Protein AF-0000000085993615 (afdb_homodimer)

Foldseek 3Di:
DPCPCPPPPPPCPPDPDVQPWDFQAKEKEWEQFDFAAQDAFPLDPDDQVVQVVGHRAQGPLSLLLLLLLLQLLCVVCVVPDALPLVQEAAEEEPDPRLVSSSQSNVLNNNQHDPVQDPDPPDRGDDHDYDYDDVRCQQFVQDDQQVLVVQLVVVQVVVVVVCPVCVVLVVVCCVNRVDDDPGLVSLLSNLVNQVSCVVVVHDDDPSCVVCVVVSVVSNLVSLLSSQD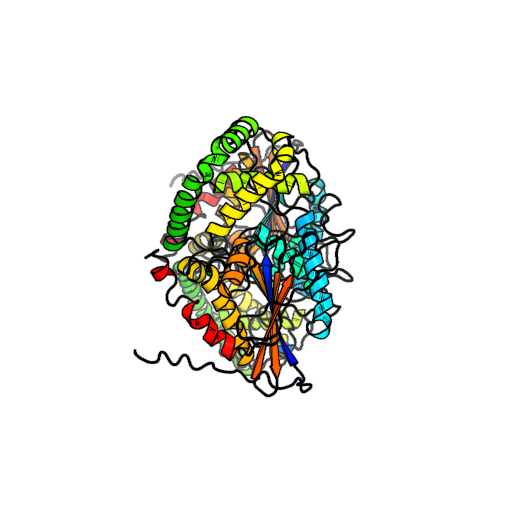DLLSLQLLQQRNLVVVLVVLVCSLVCNSPSHHYYYYYHHQSNVQSNCSLQVQHPSGGAEGGKMWMWIWTDGPSWIWIAIWIFRDNNSNPDPTDIDTTARPPADRTGTSVVSCVVNVVSHDPDSCVSSVVD/DDDPCPPPPPPPPPDPPVQPWDFQAKEKEWEQFDFAAQDAFPLDPDDQVVQVVGHRAQGPLSLLLLLLLLQLLCVVCVVPDALPLVQEAAEEEPDPSLVSSSQSNVLNNNQHDPVQDPDPPDRGDDHDYDYDDVRCQQFEQDDQQVLVVQLVVVQVVVVVVCPVCVVLVVVCCVNRVDDDPGLVSLLSNLVNQVSCVVVPHDHDPSCVVCVVVSVVSNLVSLLSSQDDLLSLQLLQQRNLVVVLVVLVCSLVCNSPSHHYYYYYHHQSNVQSNCSLLPQHPSGGAEGGKMWMWIWTDGPSFIWIAIWIFRDNNSNPDPTDIDTTARPPGDRTRTSVVSCVVNVVSHDPDSCVSSVVD

Nearest PDB structures (foldseek):
  3it1-assembly1_A  TM=8.662E-01  e=1.472E-18  Francisella tularensis subsp. holarctica LVS
  4e3w-assembly1_B  TM=8.493E-01  e=7.284E-19  Francisella tularensis subsp. holarctica LVS
  3it0-assembly1_A  TM=8.484E-01  e=8.568E-19  Francisella tularensis subsp. holarctica LVS
  3it3-assembly1_B  TM=8.624E-01  e=3.316E-18  Francisella tularensis subsp. holarctica LVS
  3it3-assembly1_A  TM=8.388E-01  e=1.321E-18  Francisella tularensis subsp. holarctica LVS

Structure (mmCIF, N/CA/C/O backbone):
data_AF-0000000085993615-model_v1
#
loop_
_entity.id
_entity.type
_entity.pdbx_description
1 polymer 'acid phosphatase'
#
loop_
_atom_site.group_PDB
_atom_site.id
_atom_site.type_symbol
_atom_site.label_atom_id
_atom_site.label_alt_id
_atom_site.label_comp_id
_atom_site.label_asym_id
_atom_site.label_entity_id
_atom_site.label_seq_id
_atom_site.pdbx_PDB_ins_code
_atom_site.Cartn_x
_atom_site.Cartn_y
_atom_site.Cartn_z
_atom_site.occupancy
_atom_site.B_iso_or_equiv
_atom_site.auth_seq_id
_atom_site.auth_comp_id
_atom_site.auth_asym_id
_atom_site.auth_atom_id
_atom_site.pdbx_PDB_model_num
ATOM 1 N N . MET A 1 1 ? 29.453 30.547 43.281 1 19.34 1 MET A N 1
ATOM 2 C CA . MET A 1 1 ? 29.641 31.328 42.062 1 19.34 1 MET A CA 1
ATOM 3 C C . MET A 1 1 ? 30.312 30.484 40.969 1 19.34 1 MET A C 1
ATOM 5 O O . MET A 1 1 ? 31.5 30.656 40.688 1 19.34 1 MET A O 1
ATOM 9 N N . LYS A 1 2 ? 30.016 29.109 41.031 1 28.08 2 LYS A N 1
ATOM 10 C CA . LYS A 1 2 ? 30.578 28.141 40.094 1 28.08 2 LYS A CA 1
ATOM 11 C C . LYS A 1 2 ? 30.328 28.594 38.656 1 28.08 2 LYS A C 1
ATOM 13 O O . LYS A 1 2 ? 29.188 28.922 38.281 1 28.08 2 LYS A O 1
ATOM 18 N N . LYS A 1 3 ? 31.422 29.188 37.938 1 26.69 3 LYS A N 1
ATOM 19 C CA . LYS A 1 3 ? 31.609 29.719 36.594 1 26.69 3 LYS A CA 1
ATOM 20 C C . LYS A 1 3 ? 31.078 28.75 35.531 1 26.69 3 LYS A C 1
ATOM 22 O O . LYS A 1 3 ? 31.547 27.609 35.438 1 26.69 3 LYS A O 1
ATOM 27 N N . ASN A 1 4 ? 29.797 28.672 35.281 1 26.53 4 ASN A N 1
ATOM 28 C CA . ASN A 1 4 ? 29.047 27.906 34.281 1 26.53 4 ASN A CA 1
ATOM 29 C C . ASN A 1 4 ? 29.578 28.156 32.875 1 26.53 4 ASN A C 1
ATOM 31 O O . ASN A 1 4 ? 29.297 29.188 32.281 1 26.53 4 ASN A O 1
ATOM 35 N N . SER A 1 5 ? 30.859 27.844 32.562 1 27.16 5 SER A N 1
ATOM 36 C CA . SER A 1 5 ? 31.578 28.109 31.344 1 27.16 5 SER A CA 1
ATOM 37 C C . SER A 1 5 ? 30.922 27.406 30.156 1 27.16 5 SER A C 1
ATOM 39 O O . SER A 1 5 ? 31.078 26.188 29.984 1 27.16 5 SER A O 1
ATOM 41 N N . ARG A 1 6 ? 29.672 27.656 29.781 1 28.28 6 ARG A N 1
ATOM 42 C CA . ARG A 1 6 ? 29.094 27.219 28.516 1 28.28 6 ARG A CA 1
ATOM 43 C C . ARG A 1 6 ? 29.984 27.594 27.344 1 28.28 6 ARG A C 1
ATOM 45 O O . ARG A 1 6 ? 30.188 28.781 27.062 1 28.28 6 ARG A O 1
ATOM 52 N N . ALA A 1 7 ? 31.062 26.859 27.188 1 30.92 7 ALA A N 1
ATOM 53 C CA . ALA A 1 7 ? 31.969 27.094 26.062 1 30.92 7 ALA A CA 1
ATOM 54 C C . ALA A 1 7 ? 31.203 27.266 24.75 1 30.92 7 ALA A C 1
ATOM 56 O O . ALA A 1 7 ? 30.422 26.391 24.375 1 30.92 7 ALA A O 1
ATOM 57 N N . ALA A 1 8 ? 30.938 28.453 24.281 1 32.06 8 ALA A N 1
ATOM 58 C CA . ALA A 1 8 ? 30.438 28.891 22.984 1 32.06 8 ALA A CA 1
ATOM 59 C C . ALA A 1 8 ? 31.172 28.219 21.844 1 32.06 8 ALA A C 1
ATOM 61 O O . ALA A 1 8 ? 32.344 28.453 21.625 1 32.06 8 ALA A O 1
ATOM 62 N N . LEU A 1 9 ? 30.922 26.953 21.562 1 30.16 9 LEU A N 1
ATOM 63 C CA . LEU A 1 9 ? 31.453 26.359 20.344 1 30.16 9 LEU A CA 1
ATOM 64 C C . LEU A 1 9 ? 31.219 27.266 19.141 1 30.16 9 LEU A C 1
ATOM 66 O O . LEU A 1 9 ? 30.078 27.469 18.75 1 30.16 9 LEU A O 1
ATOM 70 N N . ARG A 1 10 ? 31.969 28.359 19.094 1 28.52 10 ARG A N 1
ATOM 71 C CA . ARG A 1 10 ? 32 29.219 17.906 1 28.52 10 ARG A CA 1
ATOM 72 C C . ARG A 1 10 ? 32.219 28.391 16.641 1 28.52 10 ARG A C 1
ATOM 74 O O . ARG A 1 10 ? 33.281 27.781 16.469 1 28.52 10 ARG A O 1
ATOM 81 N N . VAL A 1 11 ? 31.281 27.75 16.219 1 31.67 11 VAL A N 1
ATOM 82 C CA . VAL A 1 11 ? 31.391 27.141 14.883 1 31.67 11 VAL A CA 1
ATOM 83 C C . VAL A 1 11 ? 31.812 28.203 13.875 1 31.67 11 VAL A C 1
ATOM 85 O O . VAL A 1 11 ? 31.172 29.266 13.773 1 31.67 11 VAL A O 1
ATOM 88 N N . ALA A 1 12 ? 33.062 28.328 13.641 1 31.56 12 ALA A N 1
ATOM 89 C CA . ALA A 1 12 ? 33.656 29.125 12.57 1 31.56 12 ALA A CA 1
ATOM 90 C C . ALA A 1 12 ? 32.844 29.016 11.289 1 31.56 12 ALA A C 1
ATOM 92 O O . ALA A 1 12 ? 32.688 27.938 10.727 1 31.56 12 ALA A O 1
ATOM 93 N N . CYS A 1 13 ? 31.781 29.797 11.18 1 31.84 13 CYS A N 1
ATOM 94 C CA . CYS A 1 13 ? 31.156 29.953 9.867 1 31.84 13 CYS A CA 1
ATOM 95 C C . CYS A 1 13 ? 32.188 30.312 8.82 1 31.84 13 CYS A C 1
ATOM 97 O O . CYS A 1 13 ? 32.75 31.422 8.836 1 31.84 13 CYS A O 1
ATOM 99 N N . SER A 1 14 ? 33.25 29.516 8.586 1 33.75 14 SER A N 1
ATOM 100 C CA . SER A 1 14 ? 34.219 29.812 7.551 1 33.75 14 SER A CA 1
ATOM 101 C C . SER A 1 14 ? 33.562 30.469 6.344 1 33.75 14 SER A C 1
ATOM 103 O O . SER A 1 14 ? 32.375 30.312 6.105 1 33.75 14 SER A O 1
ATOM 105 N N . SER A 1 15 ? 34.188 31.531 5.816 1 34.53 15 SER A N 1
ATOM 106 C CA . SER A 1 15 ? 34 32.25 4.562 1 34.53 15 SER A CA 1
ATOM 107 C C . SER A 1 15 ? 33.625 31.312 3.422 1 34.53 15 SER A C 1
ATOM 109 O O . SER A 1 15 ? 33.969 30.125 3.461 1 34.53 15 SER A O 1
ATOM 111 N N . SER A 1 16 ? 32.625 31.672 2.602 1 38.47 16 SER A N 1
ATOM 112 C CA . SER A 1 16 ? 31.906 31.078 1.473 1 38.47 16 SER A CA 1
ATOM 113 C C . SER A 1 16 ? 32.875 30.516 0.437 1 38.47 16 SER A C 1
ATOM 115 O O . SER A 1 16 ? 33.281 31.234 -0.484 1 38.47 16 SER A O 1
ATOM 117 N N . ARG A 1 17 ? 34.031 30.109 0.693 1 38.34 17 ARG A N 1
ATOM 118 C CA . ARG A 1 17 ? 34.719 29.406 -0.385 1 38.34 17 ARG A CA 1
ATOM 119 C C . ARG A 1 17 ? 33.781 28.406 -1.065 1 38.34 17 ARG A C 1
ATOM 121 O O . ARG A 1 17 ? 32.844 27.875 -0.433 1 38.34 17 ARG A O 1
ATOM 128 N N . ASP A 1 18 ? 33.656 28.484 -2.457 1 47.75 18 ASP A N 1
ATOM 129 C CA . ASP A 1 18 ? 32.844 27.703 -3.395 1 47.75 18 ASP A CA 1
ATOM 130 C C . ASP A 1 18 ? 32.906 26.219 -3.066 1 47.75 18 ASP A C 1
ATOM 132 O O . ASP A 1 18 ? 33.781 25.5 -3.561 1 47.75 18 ASP A O 1
ATOM 136 N N . ILE A 1 19 ? 32.938 25.781 -1.911 1 56.41 19 ILE A N 1
ATOM 137 C CA . ILE A 1 19 ? 32.938 24.359 -1.604 1 56.41 19 ILE A CA 1
ATOM 138 C C . ILE A 1 19 ? 31.781 23.672 -2.346 1 56.41 19 ILE A C 1
ATOM 140 O O . ILE A 1 19 ? 30.609 24.078 -2.211 1 56.41 19 ILE A O 1
ATOM 144 N N . LYS A 1 20 ? 32.25 22.953 -3.365 1 75.06 20 LYS A N 1
ATOM 145 C CA . LYS A 1 20 ? 31.297 22.219 -4.207 1 75.06 20 LYS A CA 1
ATOM 146 C C . LYS A 1 20 ? 30.469 21.25 -3.381 1 75.06 20 LYS A C 1
ATOM 148 O O . LYS A 1 20 ? 31.016 20.328 -2.77 1 75.06 20 LYS A O 1
ATOM 153 N N . MET A 1 21 ? 29.281 21.594 -2.949 1 81.31 21 MET A N 1
ATOM 154 C CA . MET A 1 21 ? 28.328 20.703 -2.295 1 81.31 21 MET A CA 1
ATOM 155 C C . MET A 1 21 ? 27.781 19.672 -3.271 1 81.31 21 MET A C 1
ATOM 157 O O . MET A 1 21 ? 27.203 20.016 -4.297 1 81.31 21 MET A O 1
ATOM 161 N N . VAL A 1 22 ? 28.172 18.438 -3.016 1 83 22 VAL A N 1
ATOM 162 C CA . VAL A 1 22 ? 27.656 17.359 -3.848 1 83 22 VAL A CA 1
ATOM 163 C C . VAL A 1 22 ? 26.391 16.766 -3.217 1 83 22 VAL A C 1
ATOM 165 O O . VAL A 1 22 ? 26.422 16.328 -2.068 1 83 22 VAL A O 1
ATOM 168 N N . PRO A 1 23 ? 25.281 16.812 -3.934 1 87.56 23 PRO A N 1
ATOM 169 C CA . PRO A 1 23 ? 24.062 16.203 -3.373 1 87.56 23 PRO A CA 1
ATOM 170 C C . PRO A 1 23 ? 24.219 14.711 -3.121 1 87.56 23 PRO A C 1
ATOM 172 O O . PRO A 1 23 ? 24.828 14 -3.932 1 87.56 23 PRO A O 1
ATOM 175 N N . ASN A 1 24 ? 23.719 14.289 -2 1 88.75 24 ASN A N 1
ATOM 176 C CA . ASN A 1 24 ? 23.844 12.891 -1.609 1 88.75 24 ASN A CA 1
ATOM 177 C C . ASN A 1 24 ? 22.469 12.234 -1.442 1 88.75 24 ASN A C 1
ATOM 179 O O . ASN A 1 24 ? 22.234 11.141 -1.959 1 88.75 24 ASN A O 1
ATOM 183 N N . ASN A 1 25 ? 21.594 12.898 -0.781 1 91.56 25 ASN A N 1
ATOM 184 C CA . ASN A 1 25 ? 20.281 12.344 -0.504 1 91.56 25 ASN A CA 1
ATOM 185 C C . ASN A 1 25 ? 19.25 13.438 -0.284 1 91.56 25 ASN A C 1
ATOM 187 O O . ASN A 1 25 ? 19.578 14.523 0.203 1 91.56 25 ASN A O 1
ATOM 191 N N . LYS A 1 26 ? 18.094 13.117 -0.641 1 95.44 26 LYS A N 1
ATOM 192 C CA . LYS A 1 26 ? 16.969 14.016 -0.406 1 95.44 26 LYS A CA 1
ATOM 193 C C . LYS A 1 26 ? 15.844 13.305 0.354 1 95.44 26 LYS A C 1
ATOM 195 O O . LYS A 1 26 ? 15.336 12.273 -0.097 1 95.44 26 LYS A O 1
ATOM 200 N N . GLU A 1 27 ? 15.539 13.844 1.494 1 96.62 27 GLU A N 1
ATOM 201 C CA . GLU A 1 27 ? 14.352 13.375 2.203 1 96.62 27 GLU A CA 1
ATOM 202 C C . GLU A 1 27 ? 13.234 14.414 2.146 1 96.62 27 GLU A C 1
ATOM 204 O O . GLU A 1 27 ? 13.492 15.617 2.139 1 96.62 27 GLU A O 1
ATOM 209 N N . GLN A 1 28 ? 12.07 13.945 2.1 1 97.38 28 GLN A N 1
ATOM 210 C CA . GLN A 1 28 ? 10.883 14.789 2.092 1 97.38 28 GLN A CA 1
ATOM 211 C C . GLN A 1 28 ? 9.844 14.281 3.088 1 97.38 28 GLN A C 1
ATOM 213 O O . GLN A 1 28 ? 9.422 13.133 3.018 1 97.38 28 GLN A O 1
ATOM 218 N N . VAL A 1 29 ? 9.469 15.102 3.984 1 97.69 29 VAL A N 1
ATOM 219 C CA . VAL A 1 29 ? 8.398 14.789 4.934 1 97.69 29 VAL A CA 1
ATOM 220 C C . VAL A 1 29 ? 7.176 15.648 4.641 1 97.69 29 VAL A C 1
ATOM 222 O O . VAL A 1 29 ? 7.199 16.859 4.855 1 97.69 29 VAL A O 1
ATOM 225 N N . SER A 1 30 ? 6.16 15 4.18 1 97.06 30 SER A N 1
ATOM 226 C CA . SER A 1 30 ? 5 15.758 3.719 1 97.06 30 SER A CA 1
ATOM 227 C C . SER A 1 30 ? 3.762 15.43 4.543 1 97.06 30 SER A C 1
ATOM 229 O O . SER A 1 30 ? 3.52 14.266 4.871 1 97.06 30 SER A O 1
ATOM 231 N N . ARG A 1 31 ? 3.027 16.453 4.863 1 97.06 31 ARG A N 1
ATOM 232 C CA . ARG A 1 31 ? 1.659 16.266 5.336 1 97.06 31 ARG A CA 1
ATOM 233 C C . ARG A 1 31 ? 0.75 15.797 4.207 1 97.06 31 ARG A C 1
ATOM 235 O O . ARG A 1 31 ? 0.923 16.203 3.053 1 97.06 31 ARG A O 1
ATOM 242 N N . HIS A 1 32 ? -0.164 14.984 4.52 1 97 32 HIS A N 1
ATOM 243 C CA . HIS A 1 32 ? -1.197 14.695 3.531 1 97 32 HIS A CA 1
ATOM 244 C C . HIS A 1 32 ? -1.82 15.977 2.988 1 97 32 HIS A C 1
ATOM 246 O O . HIS A 1 32 ? -1.709 17.031 3.605 1 97 32 HIS A O 1
ATOM 252 N N . CYS A 1 33 ? -2.498 15.875 1.859 1 96.69 33 CYS A N 1
ATOM 253 C CA . CYS A 1 33 ? -3.107 17.047 1.24 1 96.69 33 CYS A CA 1
ATOM 254 C C . CYS A 1 33 ? -4.586 17.141 1.597 1 96.69 33 CYS A C 1
ATOM 256 O O . CYS A 1 33 ? -5.039 16.531 2.564 1 96.69 33 CYS A O 1
ATOM 258 N N . ASP A 1 34 ? -5.316 17.938 0.932 1 96.06 34 ASP A N 1
ATOM 259 C CA . ASP A 1 34 ? -6.617 18.422 1.382 1 96.06 34 ASP A CA 1
ATOM 260 C C . ASP A 1 34 ? -7.57 17.266 1.65 1 96.06 34 ASP A C 1
ATOM 262 O O . ASP A 1 34 ? -7.688 16.344 0.834 1 96.06 34 ASP A O 1
ATOM 266 N N . LEU A 1 35 ? -8.242 17.406 2.707 1 96.81 35 LEU A N 1
ATOM 267 C CA . LEU A 1 35 ? -9.266 16.453 3.123 1 96.81 35 LEU A CA 1
ATOM 268 C C . LEU A 1 35 ? -10.633 17.109 3.217 1 96.81 35 LEU A C 1
ATOM 270 O O . LEU A 1 35 ? -10.719 18.328 3.396 1 96.81 35 LEU A O 1
ATOM 274 N N . SER A 1 36 ? -11.641 16.297 3.088 1 97.56 36 SER A N 1
ATOM 275 C CA . SER A 1 36 ? -12.961 16.703 3.557 1 97.56 36 SER A CA 1
ATOM 276 C C . SER A 1 36 ? -13.016 16.75 5.078 1 97.56 36 SER A C 1
ATOM 278 O O . SER A 1 36 ? -12.164 16.172 5.754 1 97.56 36 SER A O 1
ATOM 280 N N . PRO A 1 37 ? -13.992 17.531 5.641 1 97.12 37 PRO A N 1
ATOM 281 C CA . PRO A 1 37 ? -14.117 17.531 7.098 1 97.12 37 PRO A CA 1
ATOM 282 C C . PRO A 1 37 ? -14.281 16.109 7.668 1 97.12 37 PRO A C 1
ATOM 284 O O . PRO A 1 37 ? -14.945 15.273 7.062 1 97.12 37 PRO A O 1
ATOM 287 N N . SER A 1 38 ? -13.609 15.906 8.781 1 95.06 38 SER A N 1
ATOM 288 C CA . SER A 1 38 ? -13.75 14.609 9.422 1 95.06 38 SER A CA 1
ATOM 289 C C . SER A 1 38 ? -15.164 14.406 9.961 1 95.06 38 SER A C 1
ATOM 291 O O . SER A 1 38 ? -15.648 13.273 10.031 1 95.06 38 SER A O 1
ATOM 293 N N . LYS A 1 39 ? -15.734 15.531 10.43 1 94.69 39 LYS A N 1
ATOM 294 C CA . LYS A 1 39 ? -17.094 15.555 10.953 1 94.69 39 LYS A CA 1
ATOM 295 C C . LYS A 1 39 ? -17.797 16.859 10.594 1 94.69 39 LYS A C 1
ATOM 297 O O . LYS A 1 39 ? -17.156 17.891 10.414 1 94.69 39 LYS A O 1
ATOM 302 N N . LEU A 1 40 ? -19.078 16.688 10.477 1 97.31 40 LEU A N 1
ATOM 303 C CA . LEU A 1 40 ? -19.922 17.875 10.344 1 97.31 40 LEU A CA 1
ATOM 304 C C . LEU A 1 40 ? -20.578 18.234 11.672 1 97.31 40 LEU A C 1
ATOM 306 O O . LEU A 1 40 ? -20.625 17.406 12.586 1 97.31 40 LEU A O 1
ATOM 310 N N . TYR A 1 41 ? -20.891 19.484 11.828 1 97.5 41 TYR A N 1
ATOM 311 C CA . TYR A 1 41 ? -21.641 19.859 13.016 1 97.5 41 TYR A CA 1
ATOM 312 C C . TYR A 1 41 ? -23.141 19.703 12.797 1 97.5 41 TYR A C 1
ATOM 314 O O . TYR A 1 41 ? -23.609 19.688 11.656 1 97.5 41 TYR A O 1
ATOM 322 N N . PRO A 1 42 ? -23.875 19.547 13.844 1 97.19 42 PRO A N 1
ATOM 323 C CA . PRO A 1 42 ? -25.281 19.125 13.734 1 97.19 42 PRO A CA 1
ATOM 324 C C . PRO A 1 42 ? -26.109 20.062 12.859 1 97.19 42 PRO A C 1
ATOM 326 O O . PRO A 1 42 ? -26.922 19.609 12.055 1 97.19 42 PRO A O 1
ATOM 329 N N . GLU A 1 43 ? -25.953 21.344 12.891 1 97.94 43 GLU A N 1
ATOM 330 C CA . GLU A 1 43 ? -26.766 22.297 12.148 1 97.94 43 GLU A CA 1
ATOM 331 C C . GLU A 1 43 ? -26.062 22.734 10.867 1 97.94 43 GLU A C 1
ATOM 333 O O . GLU A 1 43 ? -26.312 23.828 10.352 1 97.94 43 GLU A O 1
ATOM 338 N N . ASP A 1 44 ? -25.094 21.922 10.43 1 98.12 44 ASP A N 1
ATOM 339 C CA . ASP A 1 44 ? -24.344 22.25 9.219 1 98.12 44 ASP A CA 1
ATOM 340 C C . ASP A 1 44 ? -25.266 22.344 8.008 1 98.12 44 ASP A C 1
ATOM 342 O O . ASP A 1 44 ? -26.016 21.406 7.715 1 98.12 44 ASP A O 1
ATOM 346 N N . PRO A 1 45 ? -25.266 23.422 7.32 1 98.19 45 PRO A N 1
ATOM 347 C CA . PRO A 1 45 ? -26.156 23.562 6.156 1 98.19 45 PRO A CA 1
ATOM 348 C C . PRO A 1 45 ? -25.703 22.719 4.969 1 98.19 45 PRO A C 1
ATOM 350 O O . PRO A 1 45 ? -26.438 22.578 3.992 1 98.19 45 PRO A O 1
ATOM 353 N N . ASN A 1 46 ? -24.453 22.266 4.895 1 98.06 46 ASN A N 1
ATOM 354 C CA . ASN A 1 46 ? -23.891 21.438 3.826 1 98.06 46 ASN A CA 1
ATOM 355 C C . ASN A 1 46 ? -24.031 19.953 4.145 1 98.06 46 ASN A C 1
ATOM 357 O O . ASN A 1 46 ? -23.656 19.516 5.234 1 98.06 46 ASN A O 1
ATOM 361 N N . SER A 1 47 ? -24.516 19.25 3.221 1 96.5 47 SER A N 1
ATOM 362 C CA . SER A 1 47 ? -24.703 17.812 3.428 1 96.5 47 SER A CA 1
ATOM 363 C C . SER A 1 47 ? -23.406 17.047 3.223 1 96.5 47 SER A C 1
ATOM 365 O O . SER A 1 47 ? -22.516 17.5 2.486 1 96.5 47 SER A O 1
ATOM 367 N N . ALA A 1 48 ? -23.328 15.906 3.922 1 95.81 48 ALA A N 1
ATOM 368 C CA . ALA A 1 48 ? -22.156 15.039 3.791 1 95.81 48 ALA A CA 1
ATOM 369 C C . ALA A 1 48 ? -21.984 14.555 2.354 1 95.81 48 ALA A C 1
ATOM 371 O O . ALA A 1 48 ? -20.875 14.281 1.908 1 95.81 48 ALA A O 1
ATOM 372 N N . ASP A 1 49 ? -22.984 14.508 1.536 1 93.75 49 ASP A N 1
ATOM 373 C CA . ASP A 1 49 ? -23.016 13.945 0.188 1 93.75 49 ASP A CA 1
ATOM 374 C C . ASP A 1 49 ? -22.219 14.812 -0.782 1 93.75 49 ASP A C 1
ATOM 376 O O . ASP A 1 49 ? -21.891 14.375 -1.885 1 93.75 49 ASP A O 1
ATOM 380 N N . ILE A 1 50 ? -21.984 15.984 -0.315 1 95.06 50 ILE A N 1
ATOM 381 C CA . ILE A 1 50 ? -21.219 16.891 -1.169 1 95.06 50 ILE A CA 1
ATOM 382 C C . ILE A 1 50 ? -19.781 16.391 -1.306 1 95.06 50 ILE A C 1
ATOM 384 O O . ILE A 1 50 ? -19.125 16.641 -2.311 1 95.06 50 ILE A O 1
ATOM 388 N N . TRP A 1 51 ? -19.359 15.727 -0.316 1 95.25 51 TRP A N 1
ATOM 389 C CA . TRP A 1 51 ? -18.016 15.148 -0.312 1 95.25 51 TRP A CA 1
ATOM 390 C C . TRP A 1 51 ? -18.031 13.742 -0.895 1 95.25 51 TRP A C 1
ATOM 392 O O . TRP A 1 51 ? -18.219 12.766 -0.166 1 95.25 51 TRP A O 1
ATOM 402 N N . LYS A 1 52 ? -17.734 13.609 -2.143 1 89.25 52 LYS A N 1
ATOM 403 C CA . LYS A 1 52 ? -17.938 12.383 -2.908 1 89.25 52 LYS A CA 1
ATOM 404 C C . LYS A 1 52 ? -17.047 11.25 -2.387 1 89.25 52 LYS A C 1
ATOM 406 O O . LYS A 1 52 ? -17.422 10.078 -2.449 1 89.25 52 LYS A O 1
ATOM 411 N N . GLU A 1 53 ? -15.891 11.594 -1.852 1 91.62 53 GLU A N 1
ATOM 412 C CA . GLU A 1 53 ? -14.969 10.578 -1.352 1 91.62 53 GLU A CA 1
ATOM 413 C C . GLU A 1 53 ? -15.336 10.148 0.064 1 91.62 53 GLU A C 1
ATOM 415 O O . GLU A 1 53 ? -14.812 9.156 0.574 1 91.62 53 GLU A O 1
ATOM 420 N N . GLY A 1 54 ? -16.219 10.961 0.672 1 93.25 54 GLY A N 1
ATOM 421 C CA . GLY A 1 54 ? -16.562 10.711 2.059 1 93.25 54 GLY A CA 1
ATOM 422 C C . GLY A 1 54 ? -15.945 11.688 3.029 1 93.25 54 GLY A C 1
ATOM 423 O O . GLY A 1 54 ? -15.008 12.414 2.67 1 93.25 54 GLY A O 1
ATOM 424 N N . LEU A 1 55 ? -16.453 11.727 4.25 1 96.19 55 LEU A N 1
ATOM 425 C CA . LEU A 1 55 ? -15.922 12.594 5.293 1 96.19 55 LEU A CA 1
ATOM 426 C C . LEU A 1 55 ? -14.57 12.086 5.793 1 96.19 55 LEU A C 1
ATOM 428 O O . LEU A 1 55 ? -14.383 10.883 5.961 1 96.19 55 LEU A O 1
ATOM 432 N N . GLY A 1 56 ? -13.68 13 5.965 1 96.06 56 GLY A N 1
ATOM 433 C CA . GLY A 1 56 ? -12.359 12.656 6.473 1 96.06 56 GLY A CA 1
ATOM 434 C C . GLY A 1 56 ? -11.445 12.062 5.414 1 96.06 56 GLY A C 1
ATOM 435 O O . GLY A 1 56 ? -10.344 11.617 5.723 1 96.06 56 GLY A O 1
ATOM 436 N N . GLU A 1 57 ? -11.891 12.07 4.172 1 96.25 57 GLU A N 1
ATOM 437 C CA . GLU A 1 57 ? -11.117 11.477 3.084 1 96.25 57 GLU A CA 1
ATOM 438 C C . GLU A 1 57 ? -10.453 12.555 2.23 1 96.25 57 GLU A C 1
ATOM 440 O O . GLU A 1 57 ? -10.898 13.703 2.225 1 96.25 57 GLU A O 1
ATOM 445 N N . ILE A 1 58 ? -9.375 12.164 1.607 1 97.31 58 ILE A N 1
ATOM 446 C CA . ILE A 1 58 ? -8.711 13.094 0.697 1 97.31 58 ILE A CA 1
ATOM 447 C C . ILE A 1 58 ? -9.641 13.422 -0.47 1 97.31 58 ILE A C 1
ATOM 449 O O . ILE A 1 58 ? -10.305 12.539 -1.01 1 97.31 58 ILE A O 1
ATOM 453 N N . THR A 1 59 ? -9.766 14.648 -0.839 1 96.12 59 THR A N 1
ATOM 454 C CA . THR A 1 59 ? -10.633 15.109 -1.915 1 96.12 59 THR A CA 1
ATOM 455 C C . THR A 1 59 ? -9.93 15 -3.264 1 96.12 59 THR A C 1
ATOM 457 O O . THR A 1 59 ? -8.727 14.742 -3.324 1 96.12 59 THR A O 1
ATOM 460 N N . LEU A 1 60 ? -10.688 15.18 -4.34 1 95.25 60 LEU A N 1
ATOM 461 C CA . LEU A 1 60 ? -10.078 15.227 -5.664 1 95.25 60 LEU A CA 1
ATOM 462 C C . LEU A 1 60 ? -9.062 16.359 -5.758 1 95.25 60 LEU A C 1
ATOM 464 O O . LEU A 1 60 ? -7.98 16.188 -6.332 1 95.25 60 LEU A O 1
ATOM 468 N N . LYS A 1 61 ? -9.422 17.453 -5.16 1 94.06 61 LYS A N 1
ATOM 469 C CA . LYS A 1 61 ? -8.5 18.578 -5.117 1 94.06 61 LYS A CA 1
ATOM 470 C C . LYS A 1 61 ? -7.234 18.219 -4.34 1 94.06 61 LYS A C 1
ATOM 472 O O . LYS A 1 61 ? -6.129 18.594 -4.738 1 94.06 61 LYS A O 1
ATOM 477 N N . GLY A 1 62 ? -7.414 17.578 -3.195 1 96.06 62 GLY A N 1
ATOM 478 C CA . GLY A 1 62 ? -6.266 17.141 -2.414 1 96.06 62 GLY A CA 1
ATOM 479 C C . GLY A 1 62 ? -5.34 16.219 -3.178 1 96.06 62 GLY A C 1
ATOM 480 O O . GLY A 1 62 ? -4.117 16.344 -3.094 1 96.06 62 GLY A O 1
ATOM 481 N N . LYS A 1 63 ? -5.887 15.273 -3.914 1 97.06 63 LYS A N 1
ATOM 482 C CA . LYS A 1 63 ? -5.094 14.375 -4.754 1 97.06 63 LYS A CA 1
ATOM 483 C C . LYS A 1 63 ? -4.309 15.156 -5.801 1 97.06 63 LYS A C 1
ATOM 485 O O . LYS A 1 63 ? -3.129 14.891 -6.031 1 97.06 63 LYS A O 1
ATOM 490 N N . PHE A 1 64 ? -4.957 16.109 -6.379 1 96.12 64 PHE A N 1
ATOM 491 C CA . PHE A 1 64 ? -4.309 16.953 -7.379 1 96.12 64 PHE A CA 1
ATOM 492 C C . PHE A 1 64 ? -3.184 17.781 -6.746 1 96.12 64 PHE A C 1
ATOM 494 O O . PHE A 1 64 ? -2.117 17.938 -7.344 1 96.12 64 PHE A O 1
ATOM 501 N N . GLN A 1 65 ? -3.459 18.328 -5.582 1 95.31 65 GLN A N 1
ATOM 502 C CA . GLN A 1 65 ? -2.432 19.078 -4.859 1 95.31 65 GLN A CA 1
ATOM 503 C C . GLN A 1 65 ? -1.183 18.219 -4.645 1 95.31 65 GLN A C 1
ATOM 505 O O . GLN A 1 65 ? -0.062 18.703 -4.844 1 95.31 65 GLN A O 1
ATOM 510 N N . ALA A 1 66 ? -1.379 17 -4.227 1 96.38 66 ALA A N 1
ATOM 511 C CA . ALA A 1 66 ? -0.26 16.094 -3.998 1 96.38 66 ALA A CA 1
ATOM 512 C C . ALA A 1 66 ? 0.497 15.82 -5.293 1 96.38 66 ALA A C 1
ATOM 514 O O . ALA A 1 66 ? 1.73 15.82 -5.312 1 96.38 66 ALA A O 1
ATOM 515 N N . TYR A 1 67 ? -0.237 15.562 -6.363 1 96.56 67 TYR A N 1
ATOM 516 C CA . TYR A 1 67 ? 0.363 15.352 -7.676 1 96.56 67 TYR A CA 1
ATOM 517 C C . TYR A 1 67 ? 1.193 16.562 -8.094 1 96.56 67 TYR A C 1
ATOM 519 O O . TYR A 1 67 ? 2.326 16.406 -8.562 1 96.56 67 TYR A O 1
ATOM 527 N N . ALA A 1 68 ? 0.61 17.719 -7.902 1 95.12 68 ALA A N 1
ATOM 528 C CA . ALA A 1 68 ? 1.295 18.969 -8.258 1 95.12 68 ALA A CA 1
ATOM 529 C C . ALA A 1 68 ? 2.574 19.141 -7.441 1 95.12 68 ALA A C 1
ATOM 531 O O . ALA A 1 68 ? 3.592 19.594 -7.961 1 95.12 68 ALA A O 1
ATOM 532 N N . LEU A 1 69 ? 2.477 18.812 -6.195 1 95 69 LEU A N 1
ATOM 533 C CA . LEU A 1 69 ? 3.674 18.859 -5.363 1 95 69 LEU A CA 1
ATOM 534 C C . LEU A 1 69 ? 4.742 17.906 -5.906 1 95 69 LEU A C 1
ATOM 536 O O . LEU A 1 69 ? 5.922 18.25 -5.945 1 95 69 LEU A O 1
ATOM 540 N N . GLY A 1 70 ? 4.344 16.703 -6.332 1 95.56 70 GLY A N 1
ATOM 541 C CA . GLY A 1 70 ? 5.27 15.789 -6.973 1 95.56 70 GLY A CA 1
ATOM 542 C C . GLY A 1 70 ? 5.922 16.375 -8.211 1 95.56 70 GLY A C 1
ATOM 543 O O . GLY A 1 70 ? 7.121 16.188 -8.43 1 95.56 70 GLY A O 1
ATOM 544 N N . CYS A 1 71 ? 5.137 17.031 -9.039 1 94.81 71 CYS A N 1
ATOM 545 C CA . CYS A 1 71 ? 5.668 17.688 -10.227 1 94.81 71 CYS A CA 1
ATOM 546 C C . CYS A 1 71 ? 6.715 18.734 -9.844 1 94.81 71 CYS A C 1
ATOM 548 O O . CYS A 1 71 ? 7.773 18.812 -10.469 1 94.81 71 CYS A O 1
ATOM 550 N N . TYR A 1 72 ? 6.402 19.516 -8.875 1 94.19 72 TYR A N 1
ATOM 551 C CA . TYR A 1 72 ? 7.32 20.547 -8.414 1 94.19 72 TYR A CA 1
ATOM 552 C C . TYR A 1 72 ? 8.648 19.953 -7.969 1 94.19 72 TYR A C 1
ATOM 554 O O . TYR A 1 72 ? 9.719 20.438 -8.352 1 94.19 72 TYR A O 1
ATOM 562 N N . LEU A 1 73 ? 8.555 18.906 -7.152 1 94.56 73 LEU A N 1
ATOM 563 C CA . LEU A 1 73 ? 9.758 18.266 -6.625 1 94.56 73 LEU A CA 1
ATOM 564 C C . LEU A 1 73 ? 10.562 17.609 -7.742 1 94.56 73 LEU A C 1
ATOM 566 O O . LEU A 1 73 ? 11.797 17.625 -7.711 1 94.56 73 LEU A O 1
ATOM 570 N N . ARG A 1 74 ? 9.875 16.984 -8.711 1 95.12 74 ARG A N 1
ATOM 571 C CA . ARG A 1 74 ? 10.555 16.438 -9.875 1 95.12 74 ARG A CA 1
ATOM 572 C C . ARG A 1 74 ? 11.336 17.5 -10.617 1 95.12 74 ARG A C 1
ATOM 574 O O . ARG A 1 74 ? 12.477 17.281 -11.031 1 95.12 74 ARG A O 1
ATOM 581 N N . ALA A 1 75 ? 10.742 18.609 -10.828 1 93.19 75 ALA A N 1
ATOM 582 C CA . ALA A 1 75 ? 11.414 19.719 -11.5 1 93.19 75 ALA A CA 1
ATOM 583 C C . ALA A 1 75 ? 12.602 20.219 -10.688 1 93.19 75 ALA A C 1
ATOM 585 O O . ALA A 1 75 ? 13.664 20.5 -11.242 1 93.19 75 ALA A O 1
ATOM 586 N N . ARG A 1 76 ? 12.461 20.312 -9.453 1 92.56 76 ARG A N 1
ATOM 587 C CA . ARG A 1 76 ? 13.5 20.844 -8.57 1 92.56 76 ARG A CA 1
ATOM 588 C C . ARG A 1 76 ? 14.711 19.922 -8.531 1 92.56 76 ARG A C 1
ATOM 590 O O . ARG A 1 76 ? 15.852 20.375 -8.547 1 92.56 76 ARG A O 1
ATOM 597 N N . TYR A 1 77 ? 14.43 18.594 -8.508 1 94.94 77 TYR A N 1
ATOM 598 C CA . TYR A 1 77 ? 15.508 17.656 -8.266 1 94.94 77 TYR A CA 1
ATOM 599 C C . TYR A 1 77 ? 15.812 16.844 -9.523 1 94.94 77 TYR A C 1
ATO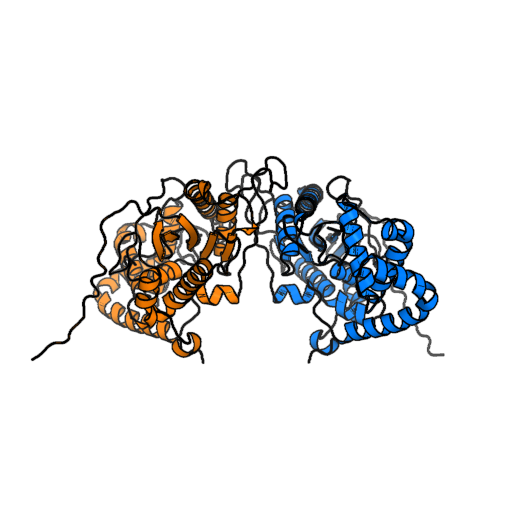M 601 O O . TYR A 1 77 ? 16.469 15.797 -9.453 1 94.94 77 TYR A O 1
ATOM 609 N N . GLY A 1 78 ? 15.273 17.188 -10.641 1 91.44 78 GLY A N 1
ATOM 610 C CA . GLY A 1 78 ? 15.391 16.453 -11.891 1 91.44 78 GLY A CA 1
ATOM 611 C C . GLY A 1 78 ? 16.828 16.156 -12.281 1 91.44 78 GLY A C 1
ATOM 612 O O . GLY A 1 78 ? 17.094 15.156 -12.961 1 91.44 78 GLY A O 1
ATOM 613 N N . GLY A 1 79 ? 17.781 16.984 -11.883 1 91.94 79 GLY A N 1
ATOM 614 C CA . GLY A 1 79 ? 19.188 16.719 -12.18 1 91.94 79 GLY A CA 1
ATOM 615 C C . GLY A 1 79 ? 19.812 15.688 -11.258 1 91.94 79 GLY A C 1
ATOM 616 O O . GLY A 1 79 ? 20.875 15.141 -11.555 1 91.94 79 GLY A O 1
ATOM 617 N N . PHE A 1 80 ? 19.141 15.359 -10.25 1 95 80 PHE A N 1
ATOM 618 C CA . PHE A 1 80 ? 19.656 14.461 -9.219 1 95 80 PHE A CA 1
ATOM 619 C C . PHE A 1 80 ? 18.938 13.117 -9.258 1 95 80 PHE A C 1
ATOM 621 O O . PHE A 1 80 ? 19.562 12.07 -9.086 1 95 80 PHE A O 1
ATOM 628 N N . ILE A 1 81 ? 17.656 13.141 -9.508 1 95.81 81 ILE A N 1
ATOM 629 C CA . ILE A 1 81 ? 16.891 11.898 -9.5 1 95.81 81 ILE A CA 1
ATOM 630 C C . ILE A 1 81 ? 16.625 11.438 -10.938 1 95.81 81 ILE A C 1
ATOM 632 O O . ILE A 1 81 ? 16.812 12.211 -11.883 1 95.81 81 ILE A O 1
ATOM 636 N N . THR A 1 82 ? 16.312 10.188 -11.125 1 95.75 82 THR A N 1
ATOM 637 C CA . THR A 1 82 ? 15.875 9.602 -12.383 1 95.75 82 THR A CA 1
ATOM 638 C C . THR A 1 82 ? 14.453 9.062 -12.266 1 95.75 82 THR A C 1
ATOM 640 O O . THR A 1 82 ? 13.68 9.523 -11.43 1 95.75 82 THR A O 1
ATOM 643 N N . SER A 1 83 ? 14.078 8.156 -13.141 1 95.94 83 SER A N 1
ATOM 644 C CA . SER A 1 83 ? 12.766 7.508 -13.078 1 95.94 83 SER A CA 1
ATOM 645 C C . SER A 1 83 ? 12.875 6.105 -12.492 1 95.94 83 SER A C 1
ATOM 647 O O . SER A 1 83 ? 11.875 5.379 -12.43 1 95.94 83 SER A O 1
ATOM 649 N N . ASP A 1 84 ? 14.086 5.711 -12.055 1 95.25 84 ASP A N 1
ATOM 650 C CA . ASP A 1 84 ? 14.336 4.383 -11.5 1 95.25 84 ASP A CA 1
ATOM 651 C C . ASP A 1 84 ? 13.609 4.207 -10.164 1 95.25 84 ASP A C 1
ATOM 653 O O . ASP A 1 84 ? 13.945 4.867 -9.18 1 95.25 84 ASP A O 1
ATOM 657 N N . PRO A 1 85 ? 12.609 3.346 -10.148 1 94.88 85 PRO A N 1
ATOM 658 C CA . PRO A 1 85 ? 11.828 3.199 -8.914 1 94.88 85 PRO A CA 1
ATOM 659 C C . PRO A 1 85 ? 12.656 2.619 -7.766 1 94.88 85 PRO A C 1
ATOM 661 O O . PRO A 1 85 ? 12.211 2.645 -6.613 1 94.88 85 PRO A O 1
ATOM 664 N N . THR A 1 86 ? 13.828 2.082 -8.031 1 92.06 86 THR A N 1
ATOM 665 C CA . THR A 1 86 ? 14.633 1.444 -6.992 1 92.06 86 THR A CA 1
ATOM 666 C C . THR A 1 86 ? 15.453 2.48 -6.23 1 92.06 86 THR A C 1
ATOM 668 O O . THR A 1 86 ? 16.047 2.17 -5.195 1 92.06 86 THR A O 1
ATOM 671 N N . GLU A 1 87 ? 15.461 3.705 -6.613 1 95.06 87 GLU A N 1
ATOM 672 C CA . GLU A 1 87 ? 16.297 4.691 -5.934 1 95.06 87 GLU A CA 1
ATOM 673 C C . GLU A 1 87 ? 15.477 5.5 -4.926 1 95.06 87 GLU A C 1
ATOM 675 O O . GLU A 1 87 ? 15.984 6.453 -4.332 1 95.06 87 GLU A O 1
ATOM 680 N N . VAL A 1 88 ? 14.242 5.141 -4.688 1 97 88 VAL A N 1
ATOM 681 C CA . VAL A 1 88 ? 13.398 5.898 -3.766 1 97 88 VAL A CA 1
ATOM 682 C C . VAL A 1 88 ? 12.766 4.949 -2.748 1 97 88 VAL A C 1
ATOM 684 O O . VAL A 1 88 ? 12.375 3.832 -3.09 1 97 88 VAL A O 1
ATOM 687 N N . GLU A 1 89 ? 12.773 5.336 -1.567 1 97.31 89 GLU A N 1
ATOM 688 C CA . GLU A 1 89 ? 12.008 4.707 -0.496 1 97.31 89 GLU A CA 1
ATOM 689 C C . GLU A 1 89 ? 10.797 5.562 -0.11 1 97.31 89 GLU A C 1
ATOM 691 O O . GLU A 1 89 ? 10.945 6.742 0.212 1 97.31 89 GLU A O 1
ATOM 696 N N . VAL A 1 90 ? 9.648 5.008 -0.214 1 98.38 90 VAL A N 1
ATOM 697 C CA . VAL A 1 90 ? 8.422 5.746 0.087 1 98.38 90 VAL A CA 1
ATOM 698 C C . VAL A 1 90 ? 7.75 5.152 1.322 1 98.38 90 VAL A C 1
ATOM 700 O O . VAL A 1 90 ? 7.398 3.969 1.337 1 98.38 90 VAL A O 1
ATOM 703 N N . LEU A 1 91 ? 7.594 5.938 2.324 1 98.56 91 LEU A N 1
ATOM 704 C CA . LEU A 1 91 ? 6.98 5.547 3.592 1 98.56 91 LEU A CA 1
ATOM 705 C C . LEU A 1 91 ? 5.777 6.422 3.908 1 98.56 91 LEU A C 1
ATOM 707 O O . LEU A 1 91 ? 5.801 7.633 3.668 1 98.56 91 LEU A O 1
ATOM 711 N N . SER A 1 92 ? 4.723 5.816 4.434 1 98.44 92 SER A N 1
ATOM 712 C CA . SER A 1 92 ? 3.521 6.582 4.742 1 98.44 92 SER A CA 1
ATOM 713 C C . SER A 1 92 ? 2.92 6.152 6.078 1 98.44 92 SER A C 1
ATOM 715 O O . SER A 1 92 ? 3.086 5.008 6.496 1 98.44 92 SER A O 1
ATOM 717 N N . ALA A 1 93 ? 2.311 7.156 6.734 1 98 93 ALA A N 1
ATOM 718 C CA . ALA A 1 93 ? 1.362 6.766 7.773 1 98 93 ALA A CA 1
ATOM 719 C C . ALA A 1 93 ? 0.265 5.871 7.203 1 98 93 ALA A C 1
ATOM 721 O O . ALA A 1 93 ? -0.061 5.957 6.016 1 98 93 ALA A O 1
ATOM 722 N N . SER A 1 94 ? -0.355 5.086 8.016 1 95.5 94 SER A N 1
ATOM 723 C CA . SER A 1 94 ? -1.252 4.035 7.555 1 95.5 94 SER A CA 1
ATOM 724 C C . SER A 1 94 ? -2.641 4.586 7.25 1 95.5 94 SER A C 1
ATOM 726 O O . SER A 1 94 ? -3.477 3.889 6.668 1 95.5 94 SER A O 1
ATOM 728 N N . ASN A 1 95 ? -2.914 5.777 7.602 1 95.19 95 ASN A N 1
ATOM 729 C CA . ASN A 1 95 ? -4.191 6.367 7.215 1 95.19 95 ASN A CA 1
ATOM 730 C C . ASN A 1 95 ? -4.363 6.391 5.699 1 95.19 95 ASN A C 1
ATOM 732 O O . ASN A 1 95 ? -3.438 6.75 4.973 1 95.19 95 ASN A O 1
ATOM 736 N N . LYS A 1 96 ? -5.531 6.086 5.297 1 95.44 96 LYS A N 1
ATOM 737 C CA . LYS A 1 96 ? -5.805 5.973 3.865 1 95.44 96 LYS A CA 1
ATOM 738 C C . LYS A 1 96 ? -5.496 7.277 3.139 1 95.44 96 LYS A C 1
ATOM 740 O O . LYS A 1 96 ? -4.957 7.266 2.031 1 95.44 96 LYS A O 1
ATOM 745 N N . HIS A 1 97 ? -5.875 8.391 3.75 1 97.12 97 HIS A N 1
ATOM 746 C CA . HIS A 1 97 ? -5.672 9.656 3.062 1 97.12 97 HIS A CA 1
ATOM 747 C C . HIS A 1 97 ? -4.188 9.984 2.936 1 97.12 97 HIS A C 1
ATOM 749 O O . HIS A 1 97 ? -3.773 10.656 1.989 1 97.12 97 HIS A O 1
ATOM 755 N N . CYS A 1 98 ? -3.336 9.555 3.877 1 98.19 98 CYS A N 1
ATOM 756 C CA . CYS A 1 98 ? -1.894 9.719 3.729 1 98.19 98 CYS A CA 1
ATOM 757 C C . CYS A 1 98 ? -1.358 8.852 2.594 1 98.19 98 CYS A C 1
ATOM 759 O O . CYS A 1 98 ? -0.556 9.312 1.781 1 98.19 98 CYS A O 1
ATOM 761 N N . ILE A 1 99 ? -1.805 7.621 2.553 1 98.25 99 ILE A N 1
ATOM 762 C CA . ILE A 1 99 ? -1.373 6.688 1.517 1 98.25 99 ILE A CA 1
ATOM 763 C C . ILE A 1 99 ? -1.743 7.238 0.141 1 98.25 99 ILE A C 1
ATOM 765 O O . ILE A 1 99 ? -0.909 7.273 -0.766 1 98.25 99 ILE A O 1
ATOM 769 N N . THR A 1 100 ? -2.975 7.668 0.027 1 98.19 100 THR A N 1
ATOM 770 C CA . THR A 1 100 ? -3.451 8.203 -1.245 1 98.19 100 THR A CA 1
ATOM 771 C C . THR A 1 100 ? -2.67 9.453 -1.635 1 98.19 100 THR A C 1
ATOM 773 O O . THR A 1 100 ? -2.318 9.633 -2.803 1 98.19 100 THR A O 1
ATOM 776 N N . SER A 1 101 ? -2.422 10.312 -0.671 1 98.12 101 SER A N 1
ATOM 777 C CA . SER A 1 101 ? -1.581 11.477 -0.929 1 98.12 101 SER A CA 1
ATOM 778 C C . SER A 1 101 ? -0.199 11.062 -1.421 1 98.12 101 SER A C 1
ATOM 780 O O . SER A 1 101 ? 0.327 11.648 -2.373 1 98.12 101 SER A O 1
ATOM 782 N N . SER A 1 102 ? 0.343 10.086 -0.777 1 98.62 102 SER A N 1
ATOM 783 C CA . SER A 1 102 ? 1.654 9.57 -1.151 1 98.62 102 SER A CA 1
ATOM 784 C C . SER A 1 102 ? 1.646 9.016 -2.574 1 98.62 102 SER A C 1
ATOM 786 O O . SER A 1 102 ? 2.574 9.266 -3.346 1 98.62 102 SER A O 1
ATOM 788 N N . GLN A 1 103 ? 0.618 8.266 -2.891 1 98.5 103 GLN A N 1
ATOM 789 C CA . GLN A 1 103 ? 0.485 7.699 -4.23 1 98.5 103 GLN A CA 1
ATOM 790 C C . GLN A 1 103 ? 0.482 8.797 -5.289 1 98.5 103 GLN A C 1
ATOM 792 O O . GLN A 1 103 ? 1.19 8.703 -6.297 1 98.5 103 GLN A O 1
ATOM 797 N N . SER A 1 104 ? -0.286 9.812 -5.047 1 98 104 SER A N 1
ATOM 798 C CA . SER A 1 104 ? -0.416 10.898 -6.016 1 98 104 SER A CA 1
ATOM 799 C C . SER A 1 104 ? 0.902 11.641 -6.184 1 98 104 SER A C 1
ATOM 801 O O . SER A 1 104 ? 1.321 11.93 -7.309 1 98 104 SER A O 1
ATOM 803 N N . LEU A 1 105 ? 1.501 11.938 -5.098 1 97.75 105 LEU A N 1
ATOM 804 C CA . LEU A 1 105 ? 2.756 12.68 -5.137 1 97.75 105 LEU A CA 1
ATOM 805 C C . LEU A 1 105 ? 3.836 11.883 -5.863 1 97.75 105 LEU A C 1
ATOM 807 O O . LEU A 1 105 ? 4.496 12.406 -6.762 1 97.75 105 LEU A O 1
ATOM 811 N N . ILE A 1 106 ? 4.02 10.602 -5.516 1 98.38 106 ILE A N 1
ATOM 812 C CA . ILE A 1 106 ? 5.137 9.805 -6.012 1 98.38 106 ILE A CA 1
ATOM 813 C C . ILE A 1 106 ? 4.922 9.477 -7.488 1 98.38 106 ILE A C 1
ATOM 815 O O . ILE A 1 106 ? 5.883 9.289 -8.234 1 98.38 106 ILE A O 1
ATOM 819 N N . THR A 1 107 ? 3.65 9.383 -7.902 1 97.81 107 THR A N 1
ATOM 820 C CA . THR A 1 107 ? 3.322 9.18 -9.312 1 97.81 107 THR A CA 1
ATOM 821 C C . THR A 1 107 ? 3.963 10.258 -10.18 1 97.81 107 THR A C 1
ATOM 823 O O . THR A 1 107 ? 4.535 9.961 -11.227 1 97.81 107 THR A O 1
ATOM 826 N N . ALA A 1 108 ? 3.848 11.477 -9.727 1 96.62 108 ALA A N 1
ATOM 827 C CA . ALA A 1 108 ? 4.434 12.586 -10.469 1 96.62 108 ALA A CA 1
ATOM 828 C C . ALA A 1 108 ? 5.941 12.648 -10.266 1 96.62 108 ALA A C 1
ATOM 830 O O . ALA A 1 108 ? 6.699 12.867 -11.211 1 96.62 108 ALA A O 1
ATOM 831 N N . LEU A 1 109 ? 6.387 12.477 -9.102 1 97.31 109 LEU A N 1
ATOM 832 C CA . LEU A 1 109 ? 7.797 12.602 -8.758 1 97.31 109 LEU A CA 1
ATOM 833 C C . LEU A 1 109 ? 8.633 11.578 -9.516 1 97.31 109 LEU A C 1
ATOM 835 O O . LEU A 1 109 ? 9.758 11.867 -9.93 1 97.31 109 LEU A O 1
ATOM 839 N N . TYR A 1 110 ? 8.125 10.391 -9.75 1 97.75 110 TYR A N 1
ATOM 840 C CA . TYR A 1 110 ? 8.859 9.32 -10.422 1 97.75 110 TYR A CA 1
ATOM 841 C C . TYR A 1 110 ? 8.117 8.844 -11.656 1 97.75 110 TYR A C 1
ATOM 843 O O . TYR A 1 110 ? 8.094 7.645 -11.953 1 97.75 110 TYR A O 1
ATOM 851 N N . ALA A 1 111 ? 7.488 9.742 -12.273 1 96.81 111 ALA A N 1
ATOM 852 C CA . ALA A 1 111 ? 6.965 9.406 -13.594 1 96.81 111 ALA A CA 1
ATOM 853 C C . ALA A 1 111 ? 8.023 8.711 -14.445 1 96.81 111 ALA A C 1
ATOM 855 O O . ALA A 1 111 ? 9.188 9.117 -14.445 1 96.81 111 ALA A O 1
ATOM 856 N N . PRO A 1 112 ? 7.66 7.656 -15.133 1 96.88 112 PRO A N 1
ATOM 857 C CA . PRO A 1 112 ? 8.656 6.836 -15.828 1 96.88 112 PRO A CA 1
ATOM 858 C C . PRO A 1 112 ? 9.188 7.504 -17.094 1 96.88 112 PRO A C 1
ATOM 860 O O . PRO A 1 112 ? 8.438 8.195 -17.797 1 96.88 112 PRO A O 1
ATOM 863 N N . ASP A 1 113 ? 10.453 7.324 -17.328 1 95.69 113 ASP A N 1
ATOM 864 C CA . ASP A 1 113 ? 10.969 7.512 -18.672 1 95.69 113 ASP A CA 1
ATOM 865 C C . ASP A 1 113 ? 10.812 6.242 -19.5 1 95.69 113 ASP A C 1
ATOM 867 O O . ASP A 1 113 ? 10.133 5.305 -19.094 1 95.69 113 ASP A O 1
ATOM 871 N N . SER A 1 114 ? 11.438 6.176 -20.672 1 94.62 114 SER A N 1
ATOM 872 C CA . SER A 1 114 ? 11.242 5.066 -21.594 1 94.62 114 SER A CA 1
ATOM 873 C C . SER A 1 114 ? 11.773 3.76 -21.016 1 94.62 114 SER A C 1
ATOM 875 O O . SER A 1 114 ? 11.289 2.68 -21.359 1 94.62 114 SER A O 1
ATOM 877 N N . ASN A 1 115 ? 12.711 3.826 -20.094 1 93.94 115 ASN A N 1
ATOM 878 C CA . ASN A 1 115 ? 13.312 2.631 -19.516 1 93.94 115 ASN A CA 1
ATOM 879 C C . ASN A 1 115 ? 12.383 1.967 -18.5 1 93.94 115 ASN A C 1
ATOM 881 O O . ASN A 1 115 ? 12.578 0.804 -18.141 1 93.94 115 ASN A O 1
ATOM 885 N N . TRP A 1 116 ? 11.352 2.686 -18.047 1 95.69 116 TRP A N 1
ATOM 886 C CA . TRP A 1 116 ? 10.539 2.18 -16.953 1 95.69 116 TRP A CA 1
ATOM 887 C C . TRP A 1 116 ? 9.055 2.211 -17.312 1 95.69 116 TRP A C 1
ATOM 889 O O . TRP A 1 116 ? 8.203 1.856 -16.5 1 95.69 116 TRP A O 1
ATOM 899 N N . GLU A 1 117 ? 8.812 2.59 -18.516 1 95 117 GLU A N 1
ATOM 900 C CA . GLU A 1 117 ? 7.43 2.664 -18.969 1 95 117 GLU A CA 1
ATOM 901 C C . GLU A 1 117 ? 6.828 1.271 -19.141 1 95 117 GLU A C 1
ATOM 903 O O . GLU A 1 117 ? 7.449 0.393 -19.734 1 95 117 GLU A O 1
ATOM 908 N N . ILE A 1 118 ? 5.656 1.053 -18.641 1 94.56 118 ILE A N 1
ATOM 909 C CA . ILE A 1 118 ? 4.98 -0.233 -18.781 1 94.56 118 ILE A CA 1
ATOM 910 C C . ILE A 1 118 ? 4.043 -0.204 -19.984 1 94.56 118 ILE A C 1
ATOM 912 O O . ILE A 1 118 ? 3.83 -1.228 -20.641 1 94.56 118 ILE A O 1
ATOM 916 N N . VAL A 1 119 ? 3.4 0.869 -20.156 1 94 119 VAL A N 1
ATOM 917 C CA . VAL A 1 119 ? 2.545 1.151 -21.297 1 94 119 VAL A CA 1
ATOM 918 C C . VAL A 1 119 ? 3.059 2.387 -22.031 1 94 119 VAL A C 1
ATOM 920 O O . VAL A 1 119 ? 3.373 3.402 -21.406 1 94 119 VAL A O 1
ATOM 923 N N . GLN A 1 120 ? 3.152 2.295 -23.312 1 92.06 120 GLN A N 1
ATOM 924 C CA . GLN A 1 120 ? 3.719 3.377 -24.109 1 92.06 120 GLN A CA 1
ATOM 925 C C . GLN A 1 120 ? 2.975 4.688 -23.859 1 92.06 120 GLN A C 1
ATOM 927 O O . GLN A 1 120 ? 1.742 4.723 -23.906 1 92.06 120 GLN A O 1
ATOM 932 N N . ASP A 1 121 ? 3.682 5.73 -23.562 1 90.12 121 ASP A N 1
ATOM 933 C CA . ASP A 1 121 ? 3.215 7.105 -23.422 1 90.12 121 ASP A CA 1
ATOM 934 C C . ASP A 1 121 ? 2.283 7.25 -22.219 1 90.12 121 ASP A C 1
ATOM 936 O O . ASP A 1 121 ? 1.477 8.18 -22.156 1 90.12 121 ASP A O 1
ATOM 940 N N . PHE A 1 122 ? 2.271 6.281 -21.375 1 93.38 122 PHE A N 1
ATOM 941 C CA . PHE A 1 122 ? 1.539 6.367 -20.125 1 93.38 122 PHE A CA 1
ATOM 942 C C . PHE A 1 122 ? 2.469 6.754 -18.984 1 93.38 122 PHE A C 1
ATOM 944 O O . PHE A 1 122 ? 3.311 5.957 -18.562 1 93.38 122 PHE A O 1
ATOM 951 N N . PRO A 1 123 ? 2.357 7.961 -18.469 1 93.62 123 PRO A N 1
ATOM 952 C CA . PRO A 1 123 ? 3.338 8.461 -17.5 1 93.62 123 PRO A CA 1
ATOM 953 C C . PRO A 1 123 ? 3.051 7.984 -16.078 1 93.62 123 PRO A C 1
ATOM 955 O O . PRO A 1 123 ? 2.971 8.805 -15.148 1 93.62 123 PRO A O 1
ATOM 958 N N . TRP A 1 124 ? 2.92 6.742 -15.969 1 96.94 124 TRP A N 1
ATOM 959 C CA . TRP A 1 124 ? 2.699 6.145 -14.656 1 96.94 124 TRP A CA 1
ATOM 960 C C . TRP A 1 124 ? 3.455 4.824 -14.523 1 96.94 124 TRP A C 1
ATOM 962 O O . TRP A 1 124 ? 3.557 4.062 -15.484 1 96.94 124 TRP A O 1
ATOM 972 N N . GLN A 1 125 ? 3.982 4.535 -13.445 1 97.69 125 GLN A N 1
ATOM 973 C CA . GLN A 1 125 ? 4.547 3.246 -13.055 1 97.69 125 GLN A CA 1
ATOM 974 C C . GLN A 1 125 ? 4.188 2.904 -11.609 1 97.69 125 GLN A C 1
ATOM 976 O O . GLN A 1 125 ? 3.988 3.799 -10.781 1 97.69 125 GLN A O 1
ATOM 981 N N . PRO A 1 126 ? 4.035 1.656 -11.305 1 97.38 126 PRO A N 1
ATOM 982 C CA . PRO A 1 126 ? 3.752 1.3 -9.914 1 97.38 126 PRO A CA 1
ATOM 983 C C . PRO A 1 126 ? 4.906 1.63 -8.969 1 97.38 126 PRO A C 1
ATOM 985 O O . PRO A 1 126 ? 6.074 1.473 -9.344 1 97.38 126 PRO A O 1
ATOM 988 N N . MET A 1 127 ? 4.594 2.154 -7.848 1 97.19 127 MET A N 1
ATOM 989 C CA . MET A 1 127 ? 5.543 2.506 -6.797 1 97.19 127 MET A CA 1
ATOM 990 C C . MET A 1 127 ? 5.152 1.864 -5.473 1 97.19 127 MET A C 1
ATOM 992 O O . MET A 1 127 ? 4 1.97 -5.043 1 97.19 127 MET A O 1
ATOM 996 N N . TYR A 1 128 ? 6.148 1.182 -4.891 1 96.5 128 TYR A N 1
ATOM 997 C CA . TYR A 1 128 ? 5.855 0.56 -3.604 1 96.5 128 TYR A CA 1
ATOM 998 C C . TYR A 1 128 ? 5.844 1.596 -2.486 1 96.5 128 TYR A C 1
ATOM 1000 O O . TYR A 1 128 ? 6.77 2.402 -2.371 1 96.5 128 TYR A O 1
ATOM 1008 N N . ILE A 1 129 ? 4.789 1.606 -1.722 1 97.94 129 ILE A N 1
ATOM 1009 C CA . ILE A 1 129 ? 4.652 2.477 -0.558 1 97.94 129 ILE A CA 1
ATOM 1010 C C . ILE A 1 129 ? 4.566 1.63 0.71 1 97.94 129 ILE A C 1
ATOM 1012 O O . ILE A 1 129 ? 3.627 0.848 0.88 1 97.94 129 ILE A O 1
ATOM 1016 N N . GLN A 1 130 ? 5.52 1.78 1.552 1 97.06 130 GLN A N 1
ATOM 1017 C CA . GLN A 1 130 ? 5.516 1.058 2.82 1 97.06 130 GLN A CA 1
ATOM 1018 C C . GLN A 1 130 ? 4.645 1.764 3.855 1 97.06 130 GLN A C 1
ATOM 1020 O O . GLN A 1 130 ? 4.75 2.979 4.039 1 97.06 130 GLN A O 1
ATOM 1025 N N . PHE A 1 131 ? 3.766 1.103 4.512 1 96.75 131 PHE A N 1
ATOM 1026 C CA . PHE A 1 131 ? 2.979 1.6 5.633 1 96.75 131 PHE A CA 1
ATOM 1027 C C . PHE A 1 131 ? 2.617 0.467 6.586 1 96.75 131 PHE A C 1
ATOM 1029 O O . PHE A 1 131 ? 2.875 -0.703 6.293 1 96.75 131 PHE A O 1
ATOM 1036 N N . GLY A 1 132 ? 2.084 0.809 7.746 1 93.56 132 GLY A N 1
ATOM 1037 C CA . GLY A 1 132 ? 1.737 -0.161 8.773 1 93.56 132 GLY A CA 1
ATOM 1038 C C . GLY A 1 132 ? 2.275 0.201 10.141 1 93.56 132 GLY A C 1
ATOM 1039 O O . GLY A 1 132 ? 2.689 1.34 10.375 1 93.56 132 GLY A O 1
ATOM 1040 N N . ASN A 1 133 ? 2.318 -0.794 10.977 1 89.5 133 ASN A N 1
ATOM 1041 C CA . ASN A 1 133 ? 2.711 -0.562 12.367 1 89.5 133 ASN A CA 1
ATOM 1042 C C . ASN A 1 133 ? 4.148 -0.06 12.469 1 89.5 133 ASN A C 1
ATOM 1044 O O . ASN A 1 133 ? 4.449 0.807 13.289 1 89.5 133 ASN A O 1
ATOM 1048 N N . ASP A 1 134 ? 4.961 -0.529 11.617 1 91.38 134 ASP A N 1
ATOM 1049 C CA . ASP A 1 134 ? 6.379 -0.191 11.688 1 91.38 134 ASP A CA 1
ATOM 1050 C C . ASP A 1 134 ? 6.613 1.274 11.328 1 91.38 134 ASP A C 1
ATOM 1052 O O . ASP A 1 134 ? 7.523 1.912 11.859 1 91.38 134 ASP A O 1
ATOM 1056 N N . THR A 1 135 ? 5.848 1.802 10.367 1 95.94 135 THR A N 1
ATOM 1057 C CA . THR A 1 135 ? 6.004 3.199 9.977 1 95.94 135 THR A CA 1
ATOM 1058 C C . THR A 1 135 ? 5.199 4.109 10.898 1 95.94 135 THR A C 1
ATOM 1060 O O . THR A 1 135 ? 5.594 5.25 11.148 1 95.94 135 THR A O 1
ATOM 1063 N N . ASP A 1 136 ? 4.117 3.621 11.484 1 95.38 136 ASP A N 1
ATOM 1064 C CA . ASP A 1 136 ? 3.219 4.438 12.289 1 95.38 136 ASP A CA 1
ATOM 1065 C C . ASP A 1 136 ? 3.893 4.867 13.594 1 95.38 136 ASP A C 1
ATOM 1067 O O . ASP A 1 136 ? 3.51 5.871 14.195 1 95.38 136 ASP A O 1
ATOM 1071 N N . LYS A 1 137 ? 4.875 4.195 13.977 1 94.19 137 LYS A N 1
ATOM 1072 C CA . LYS A 1 137 ? 5.59 4.527 15.203 1 94.19 137 LYS A CA 1
ATOM 1073 C C . LYS A 1 137 ? 6.168 5.938 15.148 1 94.19 137 LYS A C 1
ATOM 1075 O O . LYS A 1 137 ? 6.379 6.574 16.188 1 94.19 137 LYS A O 1
ATOM 1080 N N . TYR A 1 138 ? 6.387 6.387 13.906 1 96.5 138 TYR A N 1
ATOM 1081 C CA . TYR A 1 138 ? 7.004 7.703 13.805 1 96.5 138 TYR A CA 1
ATOM 1082 C C . TYR A 1 138 ? 6.254 8.586 12.812 1 96.5 138 TYR A C 1
ATOM 1084 O O . TYR A 1 138 ? 6.52 9.789 12.719 1 96.5 138 TYR A O 1
ATOM 1092 N N . LEU A 1 139 ? 5.25 8.008 12.086 1 97.75 139 LEU A N 1
ATOM 1093 C CA . LEU A 1 139 ? 4.551 8.812 11.086 1 97.75 139 LEU A CA 1
ATOM 1094 C C . LEU A 1 139 ? 3.113 9.086 11.523 1 97.75 139 LEU A C 1
ATOM 1096 O O . LEU A 1 139 ? 2.438 9.938 10.945 1 97.75 139 LEU A O 1
ATOM 1100 N N . SER A 1 140 ? 2.432 8.375 12.469 1 90.5 140 SER A N 1
ATOM 1101 C CA . SER A 1 140 ? 1.05 8.57 12.891 1 90.5 140 SER A CA 1
ATOM 1102 C C . SER A 1 140 ? 0.976 9.023 14.344 1 90.5 140 SER A C 1
ATOM 1104 O O . SER A 1 140 ? -0.101 9.023 14.945 1 90.5 140 SER A O 1
ATOM 1106 N N . GLN A 1 141 ? 1.917 9.781 14.969 1 78.19 141 GLN A N 1
ATOM 1107 C CA . GLN A 1 141 ? 1.953 10.227 16.359 1 78.19 141 GLN A CA 1
ATOM 1108 C C . GLN A 1 141 ? 1.261 9.227 17.281 1 78.19 141 GLN A C 1
ATOM 1110 O O . GLN A 1 141 ? 0.135 9.461 17.719 1 78.19 141 GLN A O 1
ATOM 1115 N N . PRO A 1 142 ? 1.826 8.219 17.594 1 78.62 142 PRO A N 1
ATOM 1116 C CA . PRO A 1 142 ? 1.217 7.27 18.531 1 78.62 142 PRO A CA 1
ATOM 1117 C C . PRO A 1 142 ? 0.797 7.922 19.844 1 78.62 142 PRO A C 1
ATOM 1119 O O . PRO A 1 142 ? 1.331 8.969 20.219 1 78.62 142 PRO A O 1
ATOM 1122 N N . SER A 1 143 ? -0.126 7.297 20.391 1 85.25 143 SER A N 1
ATOM 1123 C CA . SER A 1 143 ? -0.626 7.812 21.656 1 85.25 143 SER A CA 1
ATOM 1124 C C . SER A 1 143 ? 0.458 7.789 22.734 1 85.25 143 SER A C 1
ATOM 1126 O O . SER A 1 143 ? 1.124 6.77 22.922 1 85.25 143 SER A O 1
ATOM 1128 N N . CYS A 1 144 ? 0.702 8.891 23.25 1 94.5 144 CYS A N 1
ATOM 1129 C CA . CYS A 1 144 ? 1.607 9.039 24.391 1 94.5 144 CYS A CA 1
ATOM 1130 C C . CYS A 1 144 ? 0.883 9.648 25.594 1 94.5 144 CYS A C 1
ATOM 1132 O O . CYS A 1 144 ? 0.635 10.852 25.625 1 94.5 144 CYS A O 1
ATOM 1134 N N . PRO A 1 145 ? 0.64 8.836 26.547 1 95.06 145 PRO A N 1
ATOM 1135 C CA . PRO A 1 145 ? -0.153 9.289 27.703 1 95.06 145 PRO A CA 1
ATOM 1136 C C . PRO A 1 145 ? 0.453 10.508 28.391 1 95.06 145 PRO A C 1
ATOM 1138 O O . PRO A 1 145 ? -0.268 11.445 28.75 1 95.06 145 PRO A O 1
ATOM 1141 N N . LEU A 1 146 ? 1.731 10.523 28.578 1 96.06 146 LEU A N 1
ATOM 1142 C CA . LEU A 1 146 ? 2.369 11.633 29.266 1 96.06 146 LEU A CA 1
ATOM 1143 C C . LEU A 1 146 ? 2.139 12.945 28.516 1 96.06 146 LEU A C 1
ATOM 1145 O O . LEU A 1 146 ? 1.726 13.938 29.109 1 96.06 146 LEU A O 1
ATOM 1149 N N . ALA A 1 147 ? 2.396 12.938 27.266 1 95.62 147 ALA A N 1
ATOM 1150 C CA . ALA A 1 147 ? 2.215 14.141 26.453 1 95.62 147 ALA A CA 1
ATOM 1151 C C . ALA A 1 147 ? 0.747 14.555 26.406 1 95.62 147 ALA A C 1
ATOM 1153 O O . ALA A 1 147 ? 0.431 15.742 26.391 1 95.62 147 ALA A O 1
ATOM 1154 N N . THR A 1 148 ? -0.144 13.57 26.328 1 95 148 THR A N 1
ATOM 1155 C CA . THR A 1 148 ? -1.578 13.836 26.297 1 95 148 THR A CA 1
ATOM 1156 C C . THR A 1 148 ? -2.049 14.461 27.609 1 95 148 THR A C 1
ATOM 1158 O O . THR A 1 148 ? -2.844 15.398 27.594 1 95 148 THR A O 1
ATOM 1161 N N . GLU A 1 149 ? -1.544 13.922 28.656 1 95.62 149 GLU A N 1
ATOM 1162 C CA . GLU A 1 149 ? -1.881 14.469 29.969 1 95.62 149 GLU A CA 1
ATOM 1163 C C . GLU A 1 149 ? -1.404 15.914 30.109 1 95.62 149 GLU A C 1
ATOM 1165 O O . GLU A 1 149 ? -2.107 16.75 30.672 1 95.62 149 GLU A O 1
ATOM 1170 N N . GLU A 1 150 ? -0.278 16.172 29.625 1 96.81 150 GLU A N 1
ATOM 1171 C CA . GLU A 1 150 ? 0.247 17.531 29.656 1 96.81 150 GLU A CA 1
ATOM 1172 C C . GLU A 1 150 ? -0.62 18.469 28.844 1 96.81 150 GLU A C 1
ATOM 1174 O O . GLU A 1 150 ? -0.884 19.609 29.25 1 96.81 150 GLU A O 1
ATOM 1179 N N . THR A 1 151 ? -1.005 18 27.703 1 96.12 151 THR A N 1
ATOM 1180 C CA . THR A 1 151 ? -1.883 18.812 26.875 1 96.12 151 THR A CA 1
ATOM 1181 C C . THR A 1 151 ? -3.197 19.109 27.594 1 96.12 151 THR A C 1
ATOM 1183 O O . THR A 1 151 ? -3.693 20.234 27.547 1 96.12 151 THR A O 1
ATOM 1186 N N . GLN A 1 152 ? -3.703 18.109 28.234 1 94.81 152 GLN A N 1
ATOM 1187 C CA . GLN A 1 152 ? -4.969 18.266 28.938 1 94.81 152 GLN A CA 1
ATOM 1188 C C . GLN A 1 152 ? -4.836 19.266 30.094 1 94.81 152 GLN A C 1
ATOM 1190 O O . GLN A 1 152 ? -5.723 20.094 30.312 1 94.81 152 GLN A O 1
ATOM 1195 N N . LYS A 1 153 ? -3.789 19.156 30.797 1 96.12 153 LYS A N 1
ATOM 1196 C CA . LYS A 1 153 ? -3.537 20.078 31.891 1 96.12 153 LYS A CA 1
ATOM 1197 C C . LYS A 1 153 ? -3.434 21.516 31.375 1 96.12 153 LYS A C 1
ATOM 1199 O O . LYS A 1 153 ? -4.047 22.438 31.938 1 96.12 153 LYS A O 1
ATOM 1204 N N . LEU A 1 154 ? -2.678 21.688 30.359 1 96.38 154 LEU A N 1
ATOM 1205 C CA . LEU A 1 154 ? -2.508 23.016 29.766 1 96.38 154 LEU A CA 1
ATOM 1206 C C . LEU A 1 154 ? -3.836 23.547 29.25 1 96.38 154 LEU A C 1
ATOM 1208 O O . LEU A 1 154 ? -4.125 24.75 29.406 1 96.38 154 LEU A O 1
ATOM 1212 N N . THR A 1 155 ? -4.586 22.688 28.609 1 94.31 155 THR A N 1
ATOM 1213 C CA . THR A 1 155 ? -5.883 23.078 28.062 1 94.31 155 THR A CA 1
ATOM 1214 C C . THR A 1 155 ? -6.82 23.531 29.172 1 94.31 155 THR A C 1
ATOM 1216 O O . THR A 1 155 ? -7.5 24.562 29.031 1 94.31 155 THR A O 1
ATOM 1219 N N . SER A 1 156 ? -6.832 22.812 30.25 1 92.25 156 SER A N 1
ATOM 1220 C CA . SER A 1 156 ? -7.664 23.172 31.391 1 92.25 156 SER A CA 1
ATOM 1221 C C . SER A 1 156 ? -7.273 24.547 31.953 1 92.25 156 SER A C 1
ATOM 1223 O O . SER A 1 156 ? -8.141 25.359 32.281 1 92.25 156 SER A O 1
ATOM 1225 N N . GLU A 1 157 ? -6.043 24.766 32.031 1 92.81 157 GLU A N 1
ATOM 1226 C CA . GLU A 1 157 ? -5.539 26.047 32.531 1 92.81 157 GLU A CA 1
ATOM 1227 C C . GLU A 1 157 ? -5.926 27.188 31.594 1 92.81 157 GLU A C 1
ATOM 1229 O O . GLU A 1 157 ? -6.316 28.266 32.062 1 92.81 157 GLU A O 1
ATOM 1234 N N . GLU A 1 158 ? -5.789 26.938 30.344 1 91.38 158 GLU A N 1
ATOM 1235 C CA . GLU A 1 158 ? -6.109 27.969 29.375 1 91.38 158 GLU A CA 1
ATOM 1236 C C . GLU A 1 158 ? -7.605 28.25 29.344 1 91.38 158 GLU A C 1
ATOM 1238 O O . GLU A 1 158 ? -8.023 29.391 29.109 1 91.38 158 GLU A O 1
ATOM 1243 N N . MET A 1 159 ? -8.398 27.219 29.484 1 88.44 159 MET A N 1
ATOM 1244 C CA . MET A 1 159 ? -9.852 27.375 29.469 1 88.44 159 MET A CA 1
ATOM 1245 C C . MET A 1 159 ? -10.305 28.281 30.609 1 88.44 159 MET A C 1
ATOM 1247 O O . MET A 1 159 ? -11.273 29.031 30.453 1 88.44 159 MET A O 1
ATOM 1251 N N . GLU A 1 160 ? -9.648 28.234 31.688 1 87.56 160 GLU A N 1
ATOM 1252 C CA . GLU A 1 160 ? -9.961 29.109 32.812 1 87.56 160 GLU A CA 1
ATOM 1253 C C . GLU A 1 160 ? -9.742 30.578 32.469 1 87.56 160 GLU A C 1
ATOM 1255 O O . GLU A 1 160 ? -10.445 31.453 32.969 1 87.56 160 GLU A O 1
ATOM 1260 N N . LYS A 1 161 ? -8.891 30.75 31.578 1 87.38 161 LYS A N 1
ATOM 1261 C CA . LYS A 1 161 ? -8.547 32.125 31.172 1 87.38 161 LYS A CA 1
ATOM 1262 C C . LYS A 1 161 ? -9.516 32.625 30.109 1 87.38 161 LYS A C 1
ATOM 1264 O O . LYS A 1 161 ? -9.523 33.812 29.797 1 87.38 161 LYS A O 1
ATOM 1269 N N . LEU A 1 162 ? -10.25 31.766 29.578 1 86.94 162 LEU A N 1
ATOM 1270 C CA . LEU A 1 162 ? -11.133 32.125 28.469 1 86.94 162 LEU A CA 1
ATOM 1271 C C . LEU A 1 162 ? -12.516 32.5 28.984 1 86.94 162 LEU A C 1
ATOM 1273 O O . LEU A 1 162 ? -13.508 32.406 28.266 1 86.94 162 LEU A O 1
ATOM 1277 N N . GLU A 1 163 ? -12.578 32.906 30.172 1 84.5 163 GLU A N 1
ATOM 1278 C CA . GLU A 1 163 ? -13.844 33.281 30.766 1 84.5 163 GLU A CA 1
ATOM 1279 C C . GLU A 1 163 ? -14.508 34.406 29.953 1 84.5 163 GLU A C 1
ATOM 1281 O O . GLU A 1 163 ? -15.734 34.438 29.844 1 84.5 163 GLU A O 1
ATOM 1286 N N . ASN A 1 164 ? -13.719 35.188 29.391 1 86.69 164 ASN A N 1
ATOM 1287 C CA . ASN A 1 164 ? -14.234 36.344 28.625 1 86.69 164 ASN A CA 1
ATOM 1288 C C . ASN A 1 164 ? -14.867 35.875 27.312 1 86.69 164 ASN A C 1
ATOM 1290 O O . ASN A 1 164 ? -15.57 36.656 26.672 1 86.69 164 ASN A O 1
ATOM 1294 N N . TYR A 1 165 ? -14.648 34.625 26.938 1 90.38 165 TYR A N 1
ATOM 1295 C CA . TYR A 1 165 ? -15.18 34.125 25.672 1 90.38 165 TYR A CA 1
ATOM 1296 C C . TYR A 1 165 ? -16.391 33.219 25.906 1 90.38 165 TYR A C 1
ATOM 1298 O O . TYR A 1 165 ? -16.922 32.625 24.953 1 90.38 165 TYR A O 1
ATOM 1306 N N . GLU A 1 166 ? -16.844 33.125 27.078 1 90.31 166 GLU A N 1
ATOM 1307 C CA . GLU A 1 166 ? -17.922 32.219 27.438 1 90.31 166 GLU A CA 1
ATOM 1308 C C . GLU A 1 166 ? -19.188 32.469 26.625 1 90.31 166 GLU A C 1
ATOM 1310 O O . GLU A 1 166 ? -19.844 31.547 26.156 1 90.31 166 GLU A O 1
ATOM 1315 N N . ASP A 1 167 ? -19.516 33.719 26.516 1 93.19 167 ASP A N 1
ATOM 1316 C CA . ASP A 1 167 ? -20.719 34.094 25.781 1 93.19 167 ASP A CA 1
ATOM 1317 C C . ASP A 1 167 ? -20.578 33.719 24.297 1 93.19 167 ASP A C 1
ATOM 1319 O O . ASP A 1 167 ? -21.531 33.25 23.688 1 93.19 167 ASP A O 1
ATOM 1323 N N . LEU A 1 168 ? -19.469 33.969 23.812 1 94.06 168 LEU A N 1
ATOM 1324 C CA . LEU A 1 168 ? -19.203 33.688 22.406 1 94.06 168 LEU A CA 1
ATOM 1325 C C . LEU A 1 168 ? -19.234 32.188 22.156 1 94.06 168 LEU A C 1
ATOM 1327 O O . LEU A 1 168 ? -19.812 31.719 21.156 1 94.06 168 LEU A O 1
ATOM 1331 N N . ILE A 1 169 ? -18.672 31.422 23.016 1 93.75 169 ILE A N 1
ATOM 1332 C CA . ILE A 1 169 ? -18.641 29.969 22.922 1 93.75 169 ILE A CA 1
ATOM 1333 C C . ILE A 1 169 ? -20.047 29.406 23.016 1 93.75 169 ILE A C 1
ATOM 1335 O O . ILE A 1 169 ? -20.422 28.516 22.25 1 93.75 169 ILE A O 1
ATOM 1339 N N . TYR A 1 170 ? -20.828 29.953 23.906 1 94 170 TYR A N 1
ATOM 1340 C CA . TYR A 1 170 ? -22.234 29.562 24.031 1 94 170 TYR A CA 1
ATOM 1341 C C . TYR A 1 170 ? -22.984 29.891 22.75 1 94 170 TYR A C 1
ATOM 1343 O O . TYR A 1 170 ? -23.812 29.094 22.297 1 94 170 TYR A O 1
ATOM 1351 N N . TYR A 1 171 ? -22.703 31.031 22.188 1 96.25 171 TYR A N 1
ATOM 1352 C CA . TYR A 1 171 ? -23.312 31.453 20.938 1 96.25 171 TYR A CA 1
ATOM 1353 C C . TYR A 1 171 ? -23.016 30.438 19.828 1 96.25 171 TYR A C 1
ATOM 1355 O O . TYR A 1 171 ? -23.922 30.047 19.078 1 96.25 171 TYR A O 1
ATOM 1363 N N . TRP A 1 172 ? -21.75 29.969 19.734 1 96.81 172 TRP A N 1
ATOM 1364 C CA . TRP A 1 172 ? -21.375 28.984 18.734 1 96.81 172 TRP A CA 1
ATOM 1365 C C . TRP A 1 172 ? -22.047 27.641 19.016 1 96.81 172 TRP A C 1
ATOM 1367 O O . TRP A 1 172 ? -22.422 26.922 18.094 1 96.81 172 TRP A O 1
ATOM 1377 N N . LYS A 1 173 ? -22.125 27.281 20.25 1 96.12 173 LYS A N 1
ATOM 1378 C CA . LYS A 1 173 ? -22.812 26.062 20.641 1 96.12 173 LYS A CA 1
ATOM 1379 C C . LYS A 1 173 ? -24.266 26.062 20.188 1 96.12 173 LYS A C 1
ATOM 1381 O O . LYS A 1 173 ? -24.75 25.094 19.578 1 96.12 173 LYS A O 1
ATOM 1386 N N . GLU A 1 174 ? -24.953 27.109 20.359 1 97.06 174 GLU A N 1
ATOM 1387 C CA . GLU A 1 174 ? -26.375 27.234 20 1 97.06 174 GLU A CA 1
ATOM 1388 C C . GLU A 1 174 ? -26.578 27.219 18.5 1 97.06 174 GLU A C 1
ATOM 1390 O O . GLU A 1 174 ? -27.531 26.625 18 1 97.06 174 GLU A O 1
ATOM 1395 N N . ASN A 1 175 ? -25.734 27.828 17.859 1 97.94 175 ASN A N 1
ATOM 1396 C CA . ASN A 1 175 ? -25.922 27.984 16.422 1 97.94 175 ASN A CA 1
ATOM 1397 C C . ASN A 1 175 ? -25.438 26.766 15.656 1 97.94 175 ASN A C 1
ATOM 1399 O O . ASN A 1 175 ? -26.016 26.391 14.641 1 97.94 175 ASN A O 1
ATOM 1403 N N . SER A 1 176 ? -24.312 26.141 16.078 1 97.81 176 SER A N 1
ATOM 1404 C CA . SER A 1 176 ? -23.766 24.984 15.391 1 97.81 176 SER A CA 1
ATOM 1405 C C . SER A 1 176 ? -24.469 23.688 15.836 1 97.81 176 SER A C 1
ATOM 1407 O O . SER A 1 176 ? -24.406 22.688 15.141 1 97.81 176 SER A O 1
ATOM 1409 N N . GLY A 1 177 ? -25.047 23.734 17.031 1 97.56 177 GLY A N 1
ATOM 1410 C CA . GLY A 1 177 ? -25.641 22.547 17.625 1 97.56 177 GLY A CA 1
ATOM 1411 C C . GLY A 1 177 ? -24.609 21.641 18.281 1 97.56 177 GLY A C 1
ATOM 1412 O O . GLY A 1 177 ? -24.969 20.625 18.875 1 97.56 177 GLY A O 1
ATOM 1413 N N . TRP A 1 178 ? -23.391 21.938 18.109 1 95.12 178 TRP A N 1
ATOM 1414 C CA . TRP A 1 178 ? -22.328 21.109 18.656 1 95.12 178 TRP A CA 1
ATOM 1415 C C . TRP A 1 178 ? -22.125 21.375 20.141 1 95.12 178 TRP A C 1
ATOM 1417 O O . TRP A 1 178 ? -21.969 22.531 20.562 1 95.12 178 TRP A O 1
ATOM 1427 N N . ASP A 1 179 ? -22.125 20.359 20.984 1 92.06 179 ASP A N 1
ATOM 1428 C CA . ASP A 1 179 ? -21.875 20.484 22.422 1 92.06 179 ASP A CA 1
ATOM 1429 C C . ASP A 1 179 ? -20.375 20.438 22.734 1 92.06 179 ASP A C 1
ATOM 1431 O O . ASP A 1 179 ? -19.797 19.359 22.844 1 92.06 179 ASP A O 1
ATOM 1435 N N . PHE A 1 180 ? -19.812 21.641 22.938 1 90.94 180 PHE A N 1
ATOM 1436 C CA . PHE A 1 180 ? -18.375 21.734 23.125 1 90.94 180 PHE A CA 1
ATOM 1437 C C . PHE A 1 180 ? -17.984 21.234 24.516 1 90.94 180 PHE A C 1
ATOM 1439 O O . PHE A 1 180 ? -18.484 21.734 25.531 1 90.94 180 PHE A O 1
ATOM 1446 N N . LYS A 1 181 ? -17.156 20.266 24.562 1 86.38 181 LYS A N 1
ATOM 1447 C CA . LYS A 1 181 ? -16.641 19.781 25.844 1 86.38 181 LYS A CA 1
ATOM 1448 C C . LYS A 1 181 ? -15.312 20.438 26.188 1 86.38 181 LYS A C 1
ATOM 1450 O O . LYS A 1 181 ? -14.992 20.641 27.359 1 86.38 181 LYS A O 1
ATOM 1455 N N . ASP A 1 182 ? -14.547 20.734 25.234 1 88 182 ASP A N 1
ATOM 1456 C CA . ASP A 1 182 ? -13.25 21.375 25.422 1 88 182 ASP A CA 1
ATOM 1457 C C . ASP A 1 182 ? -12.836 22.141 24.172 1 88 182 ASP A C 1
ATOM 1459 O O . ASP A 1 182 ? -13.641 22.359 23.266 1 88 182 ASP A O 1
ATOM 1463 N N . LEU A 1 183 ? -11.562 22.656 24.156 1 91.31 183 LEU A N 1
ATOM 1464 C CA . LEU A 1 183 ? -11.031 23.469 23.078 1 91.31 183 LEU A CA 1
ATOM 1465 C C . LEU A 1 183 ? -10.883 22.656 21.797 1 91.31 183 LEU A C 1
ATOM 1467 O O . LEU A 1 183 ? -10.953 23.188 20.688 1 91.31 183 LEU A O 1
ATOM 1471 N N . GLU A 1 184 ? -10.742 21.375 21.938 1 91.06 184 GLU A N 1
ATOM 1472 C CA . GLU A 1 184 ? -10.57 20.5 20.781 1 91.06 184 GLU A CA 1
ATOM 1473 C C . GLU A 1 184 ? -11.844 20.469 19.922 1 91.06 184 GLU A C 1
ATOM 1475 O O . GLU A 1 184 ? -11.773 20.344 18.703 1 91.06 184 GLU A O 1
ATOM 1480 N N . ASP A 1 185 ? -12.945 20.625 20.594 1 93.06 185 ASP A N 1
ATOM 1481 C CA . ASP A 1 185 ? -14.211 20.656 19.859 1 93.06 185 ASP A CA 1
ATOM 1482 C C . ASP A 1 185 ? -14.336 21.938 19.047 1 93.06 185 ASP A C 1
ATOM 1484 O O . ASP A 1 185 ? -14.875 21.922 17.938 1 93.06 185 ASP A O 1
ATOM 1488 N N . ILE A 1 186 ? -13.867 22.969 19.641 1 93.31 186 ILE A N 1
ATOM 1489 C CA . ILE A 1 186 ? -13.883 24.25 18.922 1 93.31 186 ILE A CA 1
ATOM 1490 C C . ILE A 1 186 ? -12.914 24.188 17.75 1 93.31 186 ILE A C 1
ATOM 1492 O O . ILE A 1 186 ? -13.211 24.688 16.656 1 93.31 186 ILE A O 1
ATOM 1496 N N . GLU A 1 187 ? -11.812 23.578 18.031 1 94.69 187 GLU A N 1
ATOM 1497 C CA . GLU A 1 187 ? -10.859 23.328 16.953 1 94.69 187 GLU A CA 1
ATOM 1498 C C . GLU A 1 187 ? -11.5 22.562 15.797 1 94.69 187 GLU A C 1
ATOM 1500 O O . GLU A 1 187 ? -11.32 22.922 14.633 1 94.69 187 GLU A O 1
ATOM 1505 N N . ALA A 1 188 ? -12.258 21.578 16.094 1 95.06 188 ALA A N 1
ATOM 1506 C CA . ALA A 1 188 ? -12.945 20.75 15.094 1 95.06 188 ALA A CA 1
ATOM 1507 C C . ALA A 1 188 ? -13.953 21.578 14.305 1 95.06 188 ALA A C 1
ATOM 1509 O O . ALA A 1 188 ? -14.086 21.422 13.086 1 95.06 188 ALA A O 1
ATOM 1510 N N . LEU A 1 189 ? -14.664 22.438 15.023 1 97.12 189 LEU A N 1
ATOM 1511 C CA . LEU A 1 189 ? -15.625 23.312 14.359 1 97.12 189 LEU A CA 1
ATOM 1512 C C . LEU A 1 189 ? -14.922 24.219 13.352 1 97.12 189 LEU A C 1
ATOM 1514 O O . LEU A 1 189 ? -15.359 24.328 12.203 1 97.12 189 LEU A O 1
ATOM 1518 N N . TYR A 1 190 ? -13.883 24.797 13.797 1 97.06 190 TYR A N 1
ATOM 1519 C CA . TYR A 1 190 ? -13.133 25.672 12.898 1 97.06 190 TYR A CA 1
ATOM 1520 C C . TYR A 1 190 ? -12.633 24.906 11.68 1 97.06 190 TYR A C 1
ATOM 1522 O O . TYR A 1 190 ? -12.727 25.391 10.547 1 97.06 190 TYR A O 1
ATOM 1530 N N . ASN A 1 191 ? -12.117 23.766 11.891 1 96.38 191 ASN A N 1
ATOM 1531 C CA . ASN A 1 191 ? -11.594 22.953 10.805 1 96.38 191 ASN A CA 1
ATOM 1532 C C . ASN A 1 191 ? -12.672 22.625 9.773 1 96.38 191 ASN A C 1
ATOM 1534 O O . ASN A 1 191 ? -12.422 22.656 8.57 1 96.38 191 ASN A O 1
ATOM 1538 N N . THR A 1 192 ? -13.812 22.281 10.258 1 97.75 192 THR A N 1
ATOM 1539 C CA . THR A 1 192 ? -14.93 21.969 9.367 1 97.75 192 THR A CA 1
ATOM 1540 C C . THR A 1 192 ? -15.32 23.203 8.547 1 97.75 192 THR A C 1
ATOM 1542 O O . THR A 1 192 ? -15.398 23.125 7.316 1 97.75 192 THR A O 1
ATOM 1545 N N . VAL A 1 193 ? -15.5 24.344 9.219 1 97.62 193 VAL A N 1
ATOM 1546 C CA . VAL A 1 193 ? -15.93 25.562 8.539 1 97.62 193 VAL A CA 1
ATOM 1547 C C . VAL A 1 193 ? -14.852 26.031 7.574 1 97.62 193 VAL A C 1
ATOM 1549 O O . VAL A 1 193 ? -15.148 26.5 6.477 1 97.62 193 VAL A O 1
ATOM 1552 N N . ARG A 1 194 ? -13.648 25.922 7.984 1 95.88 194 ARG A N 1
ATOM 1553 C CA . ARG A 1 194 ? -12.531 26.312 7.129 1 95.88 194 ARG A CA 1
ATOM 1554 C C . ARG A 1 194 ? -12.492 25.453 5.863 1 95.88 194 ARG A C 1
ATOM 1556 O O . ARG A 1 194 ? -12.289 25.969 4.766 1 95.88 194 ARG A O 1
ATOM 1563 N N . ALA A 1 195 ? -12.633 24.172 5.988 1 95.62 195 ALA A N 1
ATOM 1564 C CA . ALA A 1 195 ? -12.656 23.281 4.836 1 95.62 195 ALA A CA 1
ATOM 1565 C C . ALA A 1 195 ? -13.805 23.625 3.895 1 95.62 195 ALA A C 1
ATOM 1567 O O . ALA A 1 195 ? -13.625 23.703 2.678 1 95.62 195 ALA A O 1
ATOM 1568 N N . GLU A 1 196 ? -14.969 23.859 4.492 1 97.75 196 GLU A N 1
ATOM 1569 C CA . GLU A 1 196 ? -16.141 24.203 3.697 1 97.75 196 GLU A CA 1
ATOM 1570 C C . GLU A 1 196 ? -15.93 25.531 2.963 1 97.75 196 GLU A C 1
ATOM 1572 O O . GLU A 1 196 ? -16.297 25.656 1.793 1 97.75 196 GLU A O 1
ATOM 1577 N N . ALA A 1 197 ? -15.352 26.469 3.633 1 96.25 197 ALA A N 1
ATOM 1578 C CA . ALA A 1 197 ? -15.039 27.75 3.002 1 96.25 197 ALA A CA 1
ATOM 1579 C C . ALA A 1 197 ? -14.078 27.562 1.832 1 96.25 197 ALA A C 1
ATOM 1581 O O . ALA A 1 197 ? -14.281 28.141 0.762 1 96.25 197 ALA A O 1
ATOM 1582 N N . LYS A 1 198 ? -13.094 26.781 2.029 1 93.31 198 LYS A N 1
ATOM 1583 C CA . LYS A 1 198 ? -12.086 26.516 1.002 1 93.31 198 LYS A CA 1
ATOM 1584 C C . LYS A 1 198 ? -12.727 25.922 -0.253 1 93.31 198 LYS A C 1
ATOM 1586 O O . LYS A 1 198 ? -12.242 26.156 -1.365 1 93.31 198 LYS A O 1
ATOM 1591 N N . TYR A 1 199 ? -13.75 25.25 -0.112 1 94.62 199 TYR A N 1
ATOM 1592 C CA . TYR A 1 199 ? -14.375 24.578 -1.238 1 94.62 199 TYR A CA 1
ATOM 1593 C C . TYR A 1 199 ? -15.594 25.344 -1.73 1 94.62 199 TYR A C 1
ATOM 1595 O O . TYR A 1 199 ? -16.406 24.812 -2.498 1 94.62 199 TYR A O 1
ATOM 1603 N N . GLY A 1 200 ? -15.789 26.531 -1.204 1 95.81 200 GLY A N 1
ATOM 1604 C CA . GLY A 1 200 ? -16.812 27.453 -1.694 1 95.81 200 GLY A CA 1
ATOM 1605 C C . GLY A 1 200 ? -18.219 27.062 -1.249 1 95.81 200 GLY A C 1
ATOM 1606 O O . GLY A 1 200 ? -19.188 27.359 -1.938 1 95.81 200 GLY A O 1
ATOM 1607 N N . LEU A 1 201 ? -18.297 26.375 -0.178 1 97.75 201 LEU A N 1
ATOM 1608 C CA . LEU A 1 201 ? -19.609 25.953 0.331 1 97.75 201 LEU A CA 1
ATOM 1609 C C . LEU A 1 201 ? -20.203 27.031 1.222 1 97.75 201 LEU A C 1
ATOM 1611 O O . LEU A 1 201 ? -19.625 28.109 1.396 1 97.75 201 LEU A O 1
ATOM 1615 N N . ASN A 1 202 ? -21.453 26.75 1.745 1 97.75 202 ASN A N 1
ATOM 1616 C CA . ASN A 1 202 ? -22.156 27.734 2.557 1 97.75 202 ASN A CA 1
ATOM 1617 C C . ASN A 1 202 ? -21.547 27.859 3.945 1 97.75 202 ASN A C 1
ATOM 1619 O O . ASN A 1 202 ? -21.406 26.875 4.664 1 97.75 202 ASN A O 1
ATOM 1623 N N . ILE A 1 203 ? -21.25 29.078 4.305 1 98.06 203 ILE A N 1
ATOM 1624 C CA . ILE A 1 203 ? -20.766 29.359 5.645 1 98.06 203 ILE A CA 1
ATOM 1625 C C . ILE A 1 203 ? -21.766 30.234 6.391 1 98.06 203 ILE A C 1
ATOM 1627 O O . ILE A 1 203 ? -22.062 31.359 5.969 1 98.06 203 ILE A O 1
ATOM 1631 N N . PRO A 1 204 ? -22.234 29.75 7.473 1 97.94 204 PRO A N 1
ATOM 1632 C CA . PRO A 1 204 ? -23.219 30.531 8.219 1 97.94 204 PRO A CA 1
ATOM 1633 C C . PRO A 1 204 ? -22.656 31.859 8.711 1 97.94 204 PRO A C 1
ATOM 1635 O O . PRO A 1 204 ? -21.469 31.969 9.023 1 97.94 204 PRO A O 1
ATOM 1638 N N . SER A 1 205 ? -23.531 32.812 8.922 1 97.69 205 SER A N 1
ATOM 1639 C CA . SER A 1 205 ? -23.125 34.156 9.32 1 97.69 205 SER A CA 1
ATOM 1640 C C . SER A 1 205 ? -22.469 34.156 10.695 1 97.69 205 SER A C 1
ATOM 1642 O O . SER A 1 205 ? -21.547 34.938 10.953 1 97.69 205 SER A O 1
ATOM 1644 N N . TRP A 1 206 ? -22.969 33.281 11.555 1 97 206 TRP A N 1
ATOM 1645 C CA . TRP A 1 206 ? -22.422 33.25 12.906 1 97 206 TRP A CA 1
ATOM 1646 C C . TRP A 1 206 ? -20.953 32.812 12.891 1 97 206 TRP A C 1
ATOM 1648 O O . TRP A 1 206 ? -20.188 33.188 13.797 1 97 206 TRP A O 1
ATOM 1658 N N . ALA A 1 207 ? -20.531 32.062 11.953 1 97.38 207 ALA A N 1
ATOM 1659 C CA . ALA A 1 207 ? -19.141 31.672 11.789 1 97.38 207 ALA A CA 1
ATOM 1660 C C . ALA A 1 207 ? -18.344 32.75 11.062 1 97.38 207 ALA A C 1
ATOM 1662 O O . ALA A 1 207 ? -17.234 33.094 11.469 1 97.38 207 ALA A O 1
ATOM 1663 N N . GLN A 1 208 ? -18.984 33.312 10.031 1 97.06 208 GLN A N 1
ATOM 1664 C CA . GLN A 1 208 ? -18.328 34.344 9.234 1 97.06 208 GLN A CA 1
ATOM 1665 C C . GLN A 1 208 ? -18.031 35.594 10.086 1 97.06 208 GLN A C 1
ATOM 1667 O O . GLN A 1 208 ? -16.938 36.156 10.008 1 97.06 208 GLN A O 1
ATOM 1672 N N . ASN A 1 209 ? -18.984 35.969 10.875 1 96.69 209 ASN A N 1
ATOM 1673 C CA . ASN A 1 209 ? -18.875 37.188 11.664 1 96.69 209 ASN A CA 1
ATOM 1674 C C . ASN A 1 209 ? -17.812 37.062 12.742 1 96.69 209 ASN A C 1
ATOM 1676 O O . ASN A 1 209 ? -17.25 38.094 13.172 1 96.69 209 ASN A O 1
ATOM 1680 N N . TYR A 1 210 ? -17.547 35.844 13.133 1 96 210 TYR A N 1
ATOM 1681 C CA . TYR A 1 210 ? -16.609 35.656 14.234 1 96 210 TYR A CA 1
ATOM 1682 C C . TYR A 1 210 ? -15.445 34.75 13.812 1 96 210 TYR A C 1
ATOM 1684 O O . TYR A 1 210 ? -14.891 34.031 14.633 1 96 210 TYR A O 1
ATOM 1692 N N . TRP A 1 211 ? -15.125 34.781 12.57 1 96.88 211 TRP A N 1
ATOM 1693 C CA . TRP A 1 211 ? -14.094 33.906 11.977 1 96.88 211 TRP A CA 1
ATOM 1694 C C . TRP A 1 211 ? -12.773 34.062 12.727 1 96.88 211 TRP A C 1
ATOM 1696 O O . TRP A 1 211 ? -12.141 33.062 13.07 1 96.88 211 TRP A O 1
ATOM 1706 N N . ASN A 1 212 ? -12.43 35.281 13.008 1 96.69 212 ASN A N 1
ATOM 1707 C CA . ASN A 1 212 ? -11.133 35.562 13.633 1 96.69 212 ASN A CA 1
ATOM 1708 C C . ASN A 1 212 ? -11.062 34.969 15.039 1 96.69 212 ASN A C 1
ATOM 1710 O O . ASN A 1 212 ? -10 34.5 15.469 1 96.69 212 ASN A O 1
ATOM 1714 N N . TYR A 1 213 ? -12.164 35 15.727 1 95.31 213 TYR A N 1
ATOM 1715 C CA . TYR A 1 213 ? -12.188 34.438 17.062 1 95.31 213 TYR A CA 1
ATOM 1716 C C . TYR A 1 213 ? -12.148 32.938 17.031 1 95.31 213 TYR A C 1
ATOM 1718 O O . TYR A 1 213 ? -11.492 32.281 17.859 1 95.31 213 TYR A O 1
ATOM 1726 N N . LEU A 1 214 ? -12.844 32.344 16.062 1 96.12 214 LEU A N 1
ATOM 1727 C CA . LEU A 1 214 ? -12.773 30.891 15.867 1 96.12 214 LEU A CA 1
ATOM 1728 C C . LEU A 1 214 ? -11.344 30.453 15.562 1 96.12 214 LEU A C 1
ATOM 1730 O O . LEU A 1 214 ? -10.844 29.5 16.141 1 96.12 214 LEU A O 1
ATOM 1734 N N . GLN A 1 215 ? -10.758 31.141 14.68 1 96.69 215 GLN A N 1
ATOM 1735 C CA . GLN A 1 215 ? -9.375 30.828 14.312 1 96.69 215 GLN A CA 1
ATOM 1736 C C . GLN A 1 215 ? -8.438 30.984 15.508 1 96.69 215 GLN A C 1
ATOM 1738 O O . GLN A 1 215 ? -7.535 30.172 15.703 1 96.69 215 GLN A O 1
ATOM 1743 N N . TYR A 1 216 ? -8.633 32.062 16.25 1 95.56 216 TYR A N 1
ATOM 1744 C CA . TYR A 1 216 ? -7.797 32.281 17.422 1 95.56 216 TYR A CA 1
ATOM 1745 C C . TYR A 1 216 ? -7.867 31.109 18.391 1 95.56 216 TYR A C 1
ATOM 1747 O O . TYR A 1 216 ? -6.832 30.625 18.859 1 95.56 216 TYR A O 1
ATOM 1755 N N . LEU A 1 217 ? -9.07 30.672 18.703 1 95.38 217 LEU A N 1
ATOM 1756 C CA . LEU A 1 217 ? -9.234 29.562 19.656 1 95.38 217 LEU A CA 1
ATOM 1757 C C . LEU A 1 217 ? -8.711 28.266 19.062 1 95.38 217 LEU A C 1
ATOM 1759 O O . LEU A 1 217 ? -8.188 27.422 19.781 1 95.38 217 LEU A O 1
ATOM 1763 N N . HIS A 1 218 ? -8.875 28.094 17.75 1 96.12 218 HIS A N 1
ATOM 1764 C CA . HIS A 1 218 ? -8.25 26.984 17.062 1 96.12 218 HIS A CA 1
ATOM 1765 C C . HIS A 1 218 ? -6.742 26.984 17.266 1 96.12 218 HIS A C 1
ATOM 1767 O O . HIS A 1 218 ? -6.16 25.969 17.688 1 96.12 218 HIS A O 1
ATOM 1773 N N . ASP A 1 219 ? -6.145 28.094 16.922 1 96.44 219 ASP A N 1
ATOM 1774 C CA . ASP A 1 219 ? -4.691 28.203 17.016 1 96.44 219 ASP A CA 1
ATOM 1775 C C . ASP A 1 219 ? -4.203 27.969 18.438 1 96.44 219 ASP A C 1
ATOM 1777 O O . ASP A 1 219 ? -3.152 27.359 18.641 1 96.44 219 ASP A O 1
ATOM 1781 N N . LEU A 1 220 ? -4.934 28.516 19.375 1 95.56 220 LEU A N 1
ATOM 1782 C CA . LEU A 1 220 ? -4.602 28.297 20.766 1 95.56 220 LEU A CA 1
ATOM 1783 C C . LEU A 1 220 ? -4.645 26.812 21.109 1 95.56 220 LEU A C 1
ATOM 1785 O O . LEU A 1 220 ? -3.678 26.266 21.641 1 95.56 220 LEU A O 1
ATOM 1789 N N . SER A 1 221 ? -5.77 26.188 20.828 1 95.5 221 SER A N 1
ATOM 1790 C CA . SER A 1 221 ? -5.926 24.766 21.078 1 95.5 221 SER A CA 1
ATOM 1791 C C . SER A 1 221 ? -4.793 23.969 20.438 1 95.5 221 SER A C 1
ATOM 1793 O O . SER A 1 221 ? -4.223 23.078 21.078 1 95.5 221 SER A O 1
ATOM 1795 N N . TYR A 1 222 ? -4.488 24.281 19.219 1 96.25 222 TYR A N 1
ATOM 1796 C CA . TYR A 1 222 ? -3.463 23.578 18.469 1 96.25 222 TYR A CA 1
ATOM 1797 C C . TYR A 1 222 ? -2.094 23.734 19.109 1 96.25 222 TYR A C 1
ATOM 1799 O O . TYR A 1 222 ? -1.356 22.75 19.266 1 96.25 222 TYR A O 1
ATOM 1807 N N . SER A 1 223 ? -1.759 24.922 19.516 1 96.12 223 SER A N 1
ATOM 1808 C CA . SER A 1 223 ? -0.431 25.234 20.031 1 96.12 223 SER A CA 1
ATOM 1809 C C . SER A 1 223 ? -0.186 24.531 21.359 1 96.12 223 SER A C 1
ATOM 1811 O O . SER A 1 223 ? 0.96 24.266 21.734 1 96.12 223 SER A O 1
ATOM 1813 N N . LEU A 1 224 ? -1.242 24.188 22.109 1 96.56 224 LEU A N 1
ATOM 1814 C CA . LEU A 1 224 ? -1.114 23.562 23.422 1 96.56 224 LEU A CA 1
ATOM 1815 C C . LEU A 1 224 ? -0.594 22.141 23.297 1 96.56 224 LEU A C 1
ATOM 1817 O O . LEU A 1 224 ? -0.151 21.547 24.281 1 96.56 224 LEU A O 1
ATOM 1821 N N . LYS A 1 225 ? -0.627 21.609 22.125 1 96.06 225 LYS A N 1
ATOM 1822 C CA . LYS A 1 225 ? -0.11 20.266 21.859 1 96.06 225 LYS A CA 1
ATOM 1823 C C . LYS A 1 225 ? 1.414 20.266 21.781 1 96.06 225 LYS A C 1
ATOM 1825 O O . LYS A 1 225 ? 2.047 19.219 21.828 1 96.06 225 LYS A O 1
ATOM 1830 N N . PHE A 1 226 ? 1.975 21.422 21.609 1 96.19 226 PHE A N 1
ATOM 1831 C CA . PHE A 1 226 ? 3.408 21.609 21.422 1 96.19 226 PHE A CA 1
ATOM 1832 C C . PHE A 1 226 ? 3.918 22.75 22.297 1 96.19 226 PHE A C 1
ATOM 1834 O O . PHE A 1 226 ? 4.242 23.828 21.781 1 96.19 226 PHE A O 1
ATOM 1841 N N . LYS A 1 227 ? 4.023 22.578 23.516 1 95.88 227 LYS A N 1
ATOM 1842 C CA . LYS A 1 227 ? 4.352 23.672 24.422 1 95.88 227 LYS A CA 1
ATOM 1843 C C . LYS A 1 227 ? 5.461 23.266 25.391 1 95.88 227 LYS A C 1
ATOM 1845 O O . LYS A 1 227 ? 6.266 24.094 25.812 1 95.88 227 LYS A O 1
ATOM 1850 N N . THR A 1 228 ? 5.504 22.031 25.75 1 96.88 228 THR A N 1
ATOM 1851 C CA . THR A 1 228 ? 6.422 21.594 26.797 1 96.88 228 THR A CA 1
ATOM 1852 C C . THR A 1 228 ? 7.594 20.812 26.203 1 96.88 228 THR A C 1
ATOM 1854 O O . THR A 1 228 ? 7.527 20.359 25.062 1 96.88 228 THR A O 1
ATOM 1857 N N . SER A 1 229 ? 8.594 20.672 27.031 1 96.25 229 SER A N 1
ATOM 1858 C CA . SER A 1 229 ? 9.773 19.906 26.625 1 96.25 229 SER A CA 1
ATOM 1859 C C . SER A 1 229 ? 9.43 18.438 26.422 1 96.25 229 SER A C 1
ATOM 1861 O O . SER A 1 229 ? 9.977 17.797 25.516 1 96.25 229 SER A O 1
ATOM 1863 N N . ASN A 1 230 ? 8.547 17.906 27.234 1 96.31 230 ASN A N 1
ATOM 1864 C CA . ASN A 1 230 ? 8.125 16.516 27.062 1 96.31 230 ASN A CA 1
ATOM 1865 C C . ASN A 1 230 ? 7.387 16.312 25.75 1 96.31 230 ASN A C 1
ATOM 1867 O O . ASN A 1 230 ? 7.641 15.336 25.031 1 96.31 230 ASN A O 1
ATOM 1871 N N . GLN A 1 231 ? 6.5 17.203 25.453 1 96.69 231 GLN A N 1
ATOM 1872 C CA . GLN A 1 231 ? 5.781 17.109 24.188 1 96.69 231 GLN A CA 1
ATOM 1873 C C . GLN A 1 231 ? 6.742 17.188 23 1 96.69 231 GLN A C 1
ATOM 1875 O O . GLN A 1 231 ? 6.602 16.438 22.031 1 96.69 231 GLN A O 1
ATOM 1880 N N . LYS A 1 232 ? 7.691 18.094 23.141 1 97 232 LYS A N 1
ATOM 1881 C CA . LYS A 1 232 ? 8.711 18.266 22.109 1 97 232 LYS A CA 1
ATOM 1882 C C . LYS A 1 232 ? 9.445 16.953 21.844 1 97 232 LYS A C 1
ATOM 1884 O O . LYS A 1 232 ? 9.547 16.516 20.688 1 97 232 LYS A O 1
ATOM 1889 N N . ARG A 1 233 ? 9.883 16.312 22.875 1 97 233 ARG A N 1
ATOM 1890 C CA . ARG A 1 233 ? 10.672 15.078 22.781 1 97 233 ARG A CA 1
ATOM 1891 C C . ARG A 1 233 ? 9.812 13.906 22.344 1 97 233 ARG A C 1
ATOM 1893 O O . ARG A 1 233 ? 10.203 13.148 21.453 1 97 233 ARG A O 1
ATOM 1900 N N . LEU A 1 234 ? 8.672 13.781 22.906 1 97 234 LEU A N 1
ATOM 1901 C CA . LEU A 1 234 ? 7.887 12.555 22.766 1 97 234 LEU A CA 1
ATOM 1902 C C . LEU A 1 234 ? 7.059 12.586 21.484 1 97 234 LEU A C 1
ATOM 1904 O O . LEU A 1 234 ? 6.75 11.539 20.922 1 97 234 LEU A O 1
ATOM 1908 N N . ARG A 1 235 ? 6.715 13.766 20.984 1 96.94 235 ARG A N 1
ATOM 1909 C CA . ARG A 1 235 ? 5.949 13.859 19.75 1 96.94 235 ARG A CA 1
ATOM 1910 C C . ARG A 1 235 ? 6.871 14.055 18.547 1 96.94 235 ARG A C 1
ATOM 1912 O O . ARG A 1 235 ? 6.645 13.469 17.484 1 96.94 235 ARG A O 1
ATOM 1919 N N . GLY A 1 236 ? 7.852 14.859 18.688 1 97 236 GLY A N 1
ATOM 1920 C CA . GLY A 1 236 ? 8.719 15.188 17.562 1 97 236 GLY A CA 1
ATOM 1921 C C . GLY A 1 236 ? 9.93 14.281 17.469 1 97 236 GLY A C 1
ATOM 1922 O O . GLY A 1 236 ? 10.492 14.117 16.375 1 97 236 GLY A O 1
ATOM 1923 N N . GLY A 1 237 ? 10.336 13.68 18.531 1 97.06 237 GLY A N 1
ATOM 1924 C CA . GLY A 1 237 ? 11.578 12.922 18.625 1 97.06 237 GLY A CA 1
ATOM 1925 C C . GLY A 1 237 ? 11.617 11.727 17.688 1 97.06 237 GLY A C 1
ATOM 1926 O O . GLY A 1 237 ? 12.617 11.516 16.984 1 97.06 237 GLY A O 1
ATOM 1927 N N . PRO A 1 238 ? 10.578 10.961 17.672 1 96.75 238 PRO A N 1
ATOM 1928 C CA . PRO A 1 238 ? 10.609 9.727 16.875 1 96.75 238 PRO A CA 1
ATOM 1929 C C . PRO A 1 238 ? 10.867 9.992 15.398 1 96.75 238 PRO A C 1
ATOM 1931 O O . PRO A 1 238 ? 11.734 9.352 14.789 1 96.75 238 PRO A O 1
ATOM 1934 N N . LEU A 1 239 ? 10.148 10.875 14.758 1 97.81 239 LEU A N 1
ATOM 1935 C CA . LEU A 1 239 ? 10.352 11.172 13.344 1 97.81 239 LEU A CA 1
ATOM 1936 C C . LEU A 1 239 ? 11.719 11.805 13.109 1 97.81 239 LEU A C 1
ATOM 1938 O O . LEU A 1 239 ? 12.398 11.477 12.133 1 97.81 239 LEU A O 1
ATOM 1942 N N . LEU A 1 240 ? 12.102 12.695 14 1 98.12 240 LEU A N 1
ATOM 1943 C CA . LEU A 1 240 ? 13.438 13.289 13.906 1 98.12 240 LEU A CA 1
ATOM 1944 C C . LEU A 1 240 ? 14.516 12.211 13.938 1 98.12 240 LEU A C 1
ATOM 1946 O O . LEU A 1 240 ? 15.461 12.258 13.141 1 98.12 240 LEU A O 1
ATOM 1950 N N . ASP A 1 241 ? 14.344 11.297 14.805 1 97.94 241 ASP A N 1
ATOM 1951 C CA . ASP A 1 241 ? 15.305 10.211 14.953 1 97.94 241 ASP A CA 1
ATOM 1952 C C . ASP A 1 241 ? 15.461 9.43 13.648 1 97.94 241 ASP A C 1
ATOM 1954 O O . ASP A 1 241 ? 16.578 9.156 13.211 1 97.94 241 ASP A O 1
ATOM 1958 N N . VAL A 1 242 ? 14.383 9.102 13.039 1 97.56 242 VAL A N 1
ATOM 1959 C CA . VAL A 1 242 ? 14.406 8.273 11.836 1 97.56 242 VAL A CA 1
ATOM 1960 C C . VAL A 1 242 ? 15.078 9.039 10.695 1 97.56 242 VAL A C 1
ATOM 1962 O O . VAL A 1 242 ? 15.875 8.469 9.945 1 97.56 242 VAL A O 1
ATOM 1965 N N . THR A 1 243 ? 14.758 10.305 10.492 1 98.31 243 THR A N 1
ATOM 1966 C CA . THR A 1 243 ? 15.352 11.086 9.406 1 98.31 243 THR A CA 1
ATOM 1967 C C . THR A 1 243 ? 16.859 11.242 9.617 1 98.31 243 THR A C 1
ATOM 1969 O O . THR A 1 243 ? 17.625 11.172 8.664 1 98.31 243 THR A O 1
ATOM 1972 N N . LEU A 1 244 ? 17.266 11.461 10.852 1 98.19 244 LEU A N 1
ATOM 1973 C CA . LEU A 1 244 ? 18.688 11.578 11.164 1 98.19 244 LEU A CA 1
ATOM 1974 C C . LEU A 1 244 ? 19.406 10.25 10.93 1 98.19 244 LEU A C 1
ATOM 1976 O O . LEU A 1 244 ? 20.516 10.227 10.391 1 98.19 244 LEU A O 1
ATOM 1980 N N . ASP A 1 245 ? 18.766 9.203 11.383 1 97.44 245 ASP A N 1
ATOM 1981 C CA . ASP A 1 245 ? 19.359 7.879 11.188 1 97.44 245 ASP A CA 1
ATOM 1982 C C . ASP A 1 245 ? 19.578 7.582 9.711 1 97.44 245 ASP A C 1
ATOM 1984 O O . ASP A 1 245 ? 20.609 7.039 9.328 1 97.44 245 ASP A O 1
ATOM 1988 N N . LYS A 1 246 ? 18.578 7.91 8.875 1 97.5 246 LYS A N 1
ATOM 1989 C CA . LYS A 1 246 ? 18.719 7.699 7.434 1 97.5 246 LYS A CA 1
ATOM 1990 C C . LYS A 1 246 ? 19.875 8.508 6.859 1 97.5 246 LYS A C 1
ATOM 1992 O O . LYS A 1 246 ? 20.609 8.023 6 1 97.5 246 LYS A O 1
ATOM 1997 N N . MET A 1 247 ? 20.047 9.703 7.332 1 96.94 247 MET A N 1
ATOM 1998 C CA . MET A 1 247 ? 21.141 10.539 6.852 1 96.94 247 MET A CA 1
ATOM 1999 C C . MET A 1 247 ? 22.5 9.969 7.273 1 96.94 247 MET A C 1
ATOM 2001 O O . MET A 1 247 ? 23.438 9.953 6.484 1 96.94 247 MET A O 1
ATOM 2005 N N . LYS A 1 248 ? 22.531 9.508 8.469 1 95.88 248 LYS A N 1
ATOM 2006 C CA . LYS A 1 248 ? 23.766 8.891 8.945 1 95.88 248 LYS A CA 1
ATOM 2007 C C . LYS A 1 248 ? 24.125 7.672 8.102 1 95.88 248 LYS A C 1
ATOM 2009 O O . LYS A 1 248 ? 25.281 7.508 7.703 1 95.88 248 LYS A O 1
ATOM 2014 N N . ARG A 1 249 ? 23.172 6.871 7.891 1 96 249 ARG A N 1
ATOM 2015 C CA . ARG A 1 249 ? 23.391 5.656 7.117 1 96 249 ARG A CA 1
ATOM 2016 C C . ARG A 1 249 ? 23.797 5.98 5.684 1 96 249 ARG A C 1
ATOM 2018 O O . ARG A 1 249 ? 24.625 5.289 5.094 1 96 249 ARG A O 1
ATOM 2025 N N . LYS A 1 250 ? 23.172 6.973 5.121 1 93.88 250 LYS A N 1
ATOM 2026 C CA . LYS A 1 250 ? 23.547 7.398 3.781 1 93.88 250 LYS A CA 1
ATOM 2027 C C . LYS A 1 250 ? 24.984 7.941 3.766 1 93.88 250 LYS A C 1
ATOM 2029 O O . LYS A 1 250 ? 25.75 7.629 2.859 1 93.88 250 LYS A O 1
ATOM 2034 N N . ALA A 1 251 ? 25.297 8.758 4.699 1 91.44 251 ALA A N 1
ATOM 2035 C CA . ALA A 1 251 ? 26.641 9.32 4.816 1 91.44 251 ALA A CA 1
ATOM 2036 C C . ALA A 1 251 ? 27.688 8.219 4.926 1 91.44 251 ALA A C 1
ATOM 2038 O O . ALA A 1 251 ? 28.812 8.383 4.457 1 91.44 251 ALA A O 1
ATOM 2039 N N . SER A 1 252 ? 27.328 7.09 5.457 1 90.88 252 SER A N 1
ATOM 2040 C CA . SER A 1 252 ? 28.25 5.969 5.629 1 90.88 252 SER A CA 1
ATOM 2041 C C . SER A 1 252 ? 28.094 4.957 4.496 1 90.88 252 SER A C 1
ATOM 2043 O O . SER A 1 252 ? 28.578 3.828 4.602 1 90.88 252 SER A O 1
ATOM 2045 N N . ALA A 1 253 ? 27.312 5.172 3.504 1 87.69 253 ALA A N 1
ATOM 2046 C CA . ALA A 1 253 ? 27.141 4.371 2.293 1 87.69 253 ALA A CA 1
ATOM 2047 C C . ALA A 1 253 ? 26.391 3.076 2.592 1 87.69 253 ALA A C 1
ATOM 2049 O O . ALA A 1 253 ? 26.672 2.039 1.981 1 87.69 253 ALA A O 1
ATOM 2050 N N . GLU A 1 254 ? 25.5 3.211 3.547 1 87.5 254 GLU A N 1
ATOM 2051 C CA . GLU A 1 254 ? 24.75 2.021 3.943 1 87.5 254 GLU A CA 1
ATOM 2052 C C . GLU A 1 254 ? 23.406 1.954 3.227 1 87.5 254 GLU A C 1
ATOM 2054 O O . GLU A 1 254 ? 22.688 0.955 3.33 1 87.5 254 GLU A O 1
ATOM 2059 N N . LEU A 1 255 ? 22.984 2.943 2.52 1 86.94 255 LEU A N 1
ATOM 2060 C CA . LEU A 1 255 ? 21.672 2.965 1.889 1 86.94 255 LEU A CA 1
ATOM 2061 C C . LEU A 1 255 ? 21.781 2.674 0.396 1 86.94 255 LEU A C 1
ATOM 2063 O O . LEU A 1 255 ? 20.797 2.779 -0.335 1 86.94 255 LEU A O 1
ATOM 2067 N N . GLY A 1 256 ? 22.828 2.279 -0.035 1 83.56 256 GLY A N 1
ATOM 2068 C CA . GLY A 1 256 ? 23.016 1.834 -1.406 1 83.56 256 GLY A CA 1
ATOM 2069 C C . GLY A 1 256 ? 22.609 2.877 -2.432 1 83.56 256 GLY A C 1
ATOM 2070 O O . GLY A 1 256 ? 23.062 4.023 -2.365 1 83.56 256 GLY A O 1
ATOM 2071 N N . LYS A 1 257 ? 21.688 2.479 -3.277 1 86.12 257 LYS A N 1
ATOM 2072 C CA . LYS A 1 257 ? 21.312 3.283 -4.438 1 86.12 257 LYS A CA 1
ATOM 2073 C C . LYS A 1 257 ? 20.203 4.266 -4.098 1 86.12 257 LYS A C 1
ATOM 2075 O O . LYS A 1 257 ? 19.797 5.074 -4.938 1 86.12 257 LYS A O 1
ATOM 2080 N N . THR A 1 258 ? 19.812 4.312 -2.861 1 94.31 258 THR A N 1
ATOM 2081 C CA . THR A 1 258 ? 18.688 5.164 -2.49 1 94.31 258 THR A CA 1
ATOM 2082 C C . THR A 1 258 ? 19.078 6.637 -2.541 1 94.31 258 THR A C 1
ATOM 2084 O O . THR A 1 258 ? 20.031 7.051 -1.884 1 94.31 258 THR A O 1
ATOM 2087 N N . LYS A 1 259 ? 18.344 7.402 -3.27 1 96.25 259 LYS A N 1
ATOM 2088 C CA . LYS A 1 259 ? 18.609 8.828 -3.426 1 96.25 259 LYS A CA 1
ATOM 2089 C C . LYS A 1 259 ? 17.562 9.664 -2.711 1 96.25 259 LYS A C 1
ATOM 2091 O O . LYS A 1 259 ? 17.844 10.789 -2.273 1 96.25 259 LYS A O 1
ATOM 2096 N N . VAL A 1 260 ? 16.375 9.133 -2.654 1 97.88 260 VAL A N 1
ATOM 2097 C CA . VAL A 1 260 ? 15.242 9.883 -2.131 1 97.88 260 VAL A CA 1
ATOM 2098 C C . VAL A 1 260 ? 14.492 9.039 -1.105 1 97.88 260 VAL A C 1
ATOM 2100 O O . VAL A 1 260 ? 14.305 7.84 -1.299 1 97.88 260 VAL A O 1
ATOM 2103 N N . ILE A 1 261 ? 14.133 9.609 -0.057 1 98.44 261 ILE A N 1
ATOM 2104 C CA . ILE A 1 261 ? 13.211 9.016 0.903 1 98.44 261 ILE A CA 1
ATOM 2105 C C . ILE A 1 261 ? 12.023 9.953 1.127 1 98.44 261 ILE A C 1
ATOM 2107 O O . ILE A 1 261 ? 12.203 11.125 1.477 1 98.44 261 ILE A O 1
ATOM 2111 N N . HIS A 1 262 ? 10.883 9.516 0.875 1 98.56 262 HIS A N 1
ATOM 2112 C CA . HIS A 1 262 ? 9.68 10.328 1.04 1 98.56 262 HIS A CA 1
ATOM 2113 C C . HIS A 1 262 ? 8.797 9.789 2.164 1 98.56 262 HIS A C 1
ATOM 2115 O O . HIS A 1 262 ? 8.492 8.594 2.197 1 98.56 262 HIS A O 1
ATOM 2121 N N . TYR A 1 263 ? 8.438 10.648 3.051 1 98.69 263 TYR A N 1
ATOM 2122 C CA . TYR A 1 263 ? 7.523 10.344 4.148 1 98.69 263 TYR A CA 1
ATOM 2123 C C . TYR A 1 263 ? 6.215 11.109 4 1 98.69 263 TYR A C 1
ATOM 2125 O O . TYR A 1 263 ? 6.219 12.328 3.791 1 98.69 263 TYR A O 1
ATOM 2133 N N . THR A 1 264 ? 5.148 10.414 4.074 1 98.69 264 THR A N 1
ATOM 2134 C CA . THR A 1 264 ? 3.865 11.094 4.203 1 98.69 264 THR A CA 1
ATOM 2135 C C . THR A 1 264 ? 3.285 10.898 5.602 1 98.69 264 THR A C 1
ATOM 2137 O O . THR A 1 264 ? 3.234 9.773 6.105 1 98.69 264 THR A O 1
ATOM 2140 N N . THR A 1 265 ? 2.867 11.953 6.18 1 98.25 265 THR A N 1
ATOM 2141 C CA . THR A 1 265 ? 2.42 11.914 7.57 1 98.25 265 THR A CA 1
ATOM 2142 C C . THR A 1 265 ? 1.284 12.906 7.801 1 98.25 265 THR A C 1
ATOM 2144 O O . THR A 1 265 ? 0.646 13.359 6.848 1 98.25 265 THR A O 1
ATOM 2147 N N . LEU A 1 266 ? 0.984 13.18 9.07 1 97 266 LEU A N 1
ATOM 2148 C CA . LEU A 1 266 ? -0.096 14.078 9.477 1 97 266 LEU A CA 1
ATOM 2149 C C . LEU A 1 266 ? 0.439 15.469 9.773 1 97 266 LEU A C 1
ATOM 2151 O O . LEU A 1 266 ? 1.642 15.648 9.977 1 97 266 LEU A O 1
ATOM 2155 N N . GLY A 1 267 ? -0.49 16.391 9.828 1 95.94 267 GLY A N 1
ATOM 2156 C CA . GLY A 1 267 ? -0.123 17.75 10.141 1 95.94 267 GLY A CA 1
ATOM 2157 C C . GLY A 1 267 ? 0.549 17.891 11.5 1 95.94 267 GLY A C 1
ATOM 2158 O O . GLY A 1 267 ? 1.558 18.594 11.625 1 95.94 267 GLY A O 1
ATOM 2159 N N . ASN A 1 268 ? -0.024 17.25 12.477 1 95.88 268 ASN A N 1
ATOM 2160 C CA . ASN A 1 268 ? 0.544 17.312 13.82 1 95.88 268 ASN A CA 1
ATOM 2161 C C . ASN A 1 268 ? 1.982 16.797 13.844 1 95.88 268 ASN A C 1
ATOM 2163 O O . ASN A 1 268 ? 2.809 17.297 14.609 1 95.88 268 ASN A O 1
ATOM 2167 N N . ASN A 1 269 ? 2.234 15.844 13.023 1 97.12 269 ASN A N 1
ATOM 2168 C CA . ASN A 1 269 ? 3.584 15.289 12.984 1 97.12 269 ASN A CA 1
ATOM 2169 C C . ASN A 1 269 ? 4.574 16.266 12.367 1 97.12 269 ASN A C 1
ATOM 2171 O O . ASN A 1 269 ? 5.73 16.344 12.789 1 97.12 269 ASN A O 1
ATOM 2175 N N . ILE A 1 270 ? 4.117 16.969 11.359 1 97.44 270 ILE A N 1
ATOM 2176 C CA . ILE A 1 270 ? 4.961 18.016 10.781 1 97.44 270 ILE A CA 1
ATOM 2177 C C . ILE A 1 270 ? 5.27 19.078 11.828 1 97.44 270 ILE A C 1
ATOM 2179 O O . ILE A 1 270 ? 6.426 19.469 11.992 1 97.44 270 ILE A O 1
ATOM 2183 N N . ALA A 1 271 ? 4.227 19.516 12.516 1 97.25 271 ALA A N 1
ATOM 2184 C CA . ALA A 1 271 ? 4.41 20.516 13.562 1 97.25 271 ALA A CA 1
ATOM 2185 C C . ALA A 1 271 ? 5.375 20.031 14.641 1 97.25 271 ALA A C 1
ATOM 2187 O O . ALA A 1 271 ? 6.277 20.75 15.055 1 97.25 271 ALA A O 1
ATOM 2188 N N . ALA A 1 272 ? 5.168 18.797 15.062 1 97.38 272 ALA A N 1
ATOM 2189 C CA . ALA A 1 272 ? 6.023 18.203 16.094 1 97.38 272 ALA A CA 1
ATOM 2190 C C . ALA A 1 272 ? 7.473 18.141 15.617 1 97.38 272 ALA A C 1
ATOM 2192 O O . ALA A 1 272 ? 8.398 18.406 16.375 1 97.38 272 ALA A O 1
ATOM 2193 N N . PHE A 1 273 ? 7.68 17.719 14.422 1 98 273 PHE A N 1
ATOM 2194 C CA . PHE A 1 273 ? 9 17.609 13.82 1 98 273 PHE A CA 1
ATOM 2195 C C . PHE A 1 273 ? 9.695 18.969 13.797 1 98 273 PHE A C 1
ATOM 2197 O O . PHE A 1 273 ? 10.859 19.078 14.188 1 98 273 PHE A O 1
ATOM 2204 N N . LEU A 1 274 ? 8.977 19.984 13.344 1 98.12 274 LEU A N 1
ATOM 2205 C CA . LEU A 1 274 ? 9.508 21.344 13.312 1 98.12 274 LEU A CA 1
ATOM 2206 C C . LEU A 1 274 ? 9.781 21.859 14.727 1 98.12 274 LEU A C 1
ATOM 2208 O O . LEU A 1 274 ? 10.797 22.5 14.961 1 98.12 274 LEU A O 1
ATOM 2212 N N . TYR A 1 275 ? 8.867 21.531 15.609 1 98.06 275 TYR A N 1
ATOM 2213 C CA . TYR A 1 275 ? 9.031 21.938 17 1 98.06 275 TYR A CA 1
ATOM 2214 C C . TYR A 1 275 ? 10.273 21.297 17.609 1 98.06 275 TYR A C 1
ATOM 2216 O O . TYR A 1 275 ? 11.023 21.953 18.328 1 98.06 275 TYR A O 1
ATOM 2224 N N . ALA A 1 276 ? 10.492 20.078 17.297 1 97.62 276 ALA A N 1
ATOM 2225 C CA . ALA A 1 276 ? 11.648 19.344 17.812 1 97.62 276 ALA A CA 1
ATOM 2226 C C . ALA A 1 276 ? 12.953 20.016 17.391 1 97.62 276 ALA A C 1
ATOM 2228 O O . ALA A 1 276 ? 13.961 19.922 18.094 1 97.62 276 ALA A O 1
ATOM 2229 N N . MET A 1 277 ? 12.961 20.688 16.281 1 97.56 277 MET A N 1
ATOM 2230 C CA . MET A 1 277 ? 14.172 21.312 15.742 1 97.56 277 MET A CA 1
ATOM 2231 C C . MET A 1 277 ? 14.195 22.812 16.062 1 97.56 277 MET A C 1
ATOM 2233 O O . MET A 1 277 ? 15.078 23.531 15.594 1 97.56 277 MET A O 1
ATOM 2237 N N . ASP A 1 278 ? 13.219 23.312 16.719 1 97.81 278 ASP A N 1
ATOM 2238 C CA . ASP A 1 278 ? 13.109 24.703 17.172 1 97.81 278 ASP A CA 1
ATOM 2239 C C . ASP A 1 278 ? 12.922 25.641 15.992 1 97.81 278 ASP A C 1
ATOM 2241 O O . ASP A 1 278 ? 13.445 26.766 16 1 97.81 278 ASP A O 1
ATOM 2245 N N . VAL A 1 279 ? 12.188 25.188 15.016 1 97.31 279 VAL A N 1
ATOM 2246 C CA . VAL A 1 279 ? 11.992 26.031 13.852 1 97.31 279 VAL A CA 1
ATOM 2247 C C . VAL A 1 279 ? 10.508 26.156 13.531 1 97.31 279 VAL A C 1
ATOM 2249 O O . VAL A 1 279 ? 10.125 26.625 12.461 1 97.31 279 VAL A O 1
ATOM 2252 N N . TRP A 1 280 ? 9.641 25.656 14.414 1 96.94 280 TRP A N 1
ATOM 2253 C CA . TRP A 1 280 ? 8.195 25.734 14.242 1 96.94 280 TRP A CA 1
ATOM 2254 C C . TRP A 1 280 ? 7.707 27.156 14.469 1 96.94 280 TRP A C 1
ATOM 2256 O O . TRP A 1 280 ? 8.141 27.828 15.414 1 96.94 280 TRP A O 1
ATOM 2266 N N . ASN A 1 281 ? 6.793 27.656 13.672 1 93.81 281 ASN A N 1
ATOM 2267 C CA . ASN A 1 281 ? 6.316 29.031 13.789 1 93.81 281 ASN A CA 1
ATOM 2268 C C . ASN A 1 281 ? 5.062 29.109 14.656 1 93.81 281 ASN A C 1
ATOM 2270 O O . ASN A 1 281 ? 4.441 30.172 14.742 1 93.81 281 ASN A O 1
ATOM 2274 N N . GLY A 1 282 ? 4.621 27.984 15.164 1 94.19 282 GLY A N 1
ATOM 2275 C CA . GLY A 1 282 ? 3.502 27.984 16.094 1 94.19 282 GLY A CA 1
ATOM 2276 C C . GLY A 1 282 ? 2.162 27.797 15.414 1 94.19 282 GLY A C 1
ATOM 2277 O O . GLY A 1 282 ? 1.122 27.75 16.078 1 94.19 282 GLY A O 1
ATOM 2278 N N . LEU A 1 283 ? 2.203 27.578 14.148 1 93.06 283 LEU A N 1
ATOM 2279 C CA . LEU A 1 283 ? 0.955 27.453 13.406 1 93.06 283 LEU A CA 1
ATOM 2280 C C . LEU A 1 283 ? 0.781 26.031 12.875 1 93.06 283 LEU A C 1
ATOM 2282 O O . LEU A 1 283 ? 1.766 25.328 12.648 1 93.06 283 LEU A O 1
ATOM 2286 N N . GLU A 1 284 ? -0.496 25.641 12.734 1 94.81 284 GLU A N 1
ATOM 2287 C CA . GLU A 1 284 ? -0.776 24.359 12.094 1 94.81 284 GLU A CA 1
ATOM 2288 C C . GLU A 1 284 ? -0.246 24.328 10.664 1 94.81 284 GLU A C 1
ATOM 2290 O O . GLU A 1 284 ? -0.518 25.234 9.875 1 94.81 284 GLU A O 1
ATOM 2295 N N . PRO A 1 285 ? 0.541 23.312 10.32 1 95.5 285 PRO A N 1
ATOM 2296 C CA . PRO A 1 285 ? 0.999 23.203 8.93 1 95.5 285 PRO A CA 1
ATOM 2297 C C . PRO A 1 285 ? -0.154 23.094 7.934 1 95.5 285 PRO A C 1
ATOM 2299 O O . PRO A 1 285 ? -1.146 22.406 8.203 1 95.5 285 PRO A O 1
ATOM 2302 N N . GLU A 1 286 ? -0.009 23.766 6.812 1 93 286 GLU A N 1
ATOM 2303 C CA . GLU A 1 286 ? -1.024 23.719 5.766 1 93 286 GLU A CA 1
ATOM 2304 C C . GLU A 1 286 ? -1.093 22.344 5.105 1 93 286 GLU A C 1
ATOM 2306 O O . GLU A 1 286 ? -0.21 21.516 5.312 1 93 286 GLU A O 1
ATOM 2311 N N . SER A 1 287 ? -2.184 22.172 4.312 1 93.12 287 SER A N 1
ATOM 2312 C CA . SER A 1 287 ? -2.291 20.969 3.5 1 93.12 287 SER A CA 1
ATOM 2313 C C . SER A 1 287 ? -1.091 20.812 2.57 1 93.12 287 SER A C 1
ATOM 2315 O O . SER A 1 287 ? -0.636 21.797 1.975 1 93.12 287 SER A O 1
ATOM 2317 N N . CYS A 1 288 ? -0.515 19.625 2.516 1 94.94 288 CYS A N 1
ATOM 2318 C CA . CYS A 1 288 ? 0.603 19.25 1.654 1 94.94 288 CYS A CA 1
ATOM 2319 C C . CYS A 1 288 ? 1.892 19.922 2.111 1 94.94 288 CYS A C 1
ATOM 2321 O O . CYS A 1 288 ? 2.889 19.922 1.388 1 94.94 288 CYS A O 1
ATOM 2323 N N . ALA A 1 289 ? 1.812 20.594 3.258 1 95.62 289 ALA A N 1
ATOM 2324 C CA . ALA A 1 289 ? 3.062 21.172 3.754 1 95.62 289 ALA A CA 1
ATOM 2325 C C . ALA A 1 289 ? 4.176 20.125 3.764 1 95.62 289 ALA A C 1
ATOM 2327 O O . ALA A 1 289 ? 3.943 18.969 4.098 1 95.62 289 ALA A O 1
ATOM 2328 N N . THR A 1 290 ? 5.41 20.547 3.387 1 96.81 290 THR A N 1
ATOM 2329 C CA . THR A 1 290 ? 6.492 19.594 3.195 1 96.81 290 THR A CA 1
ATOM 2330 C C . THR A 1 290 ? 7.812 20.156 3.715 1 96.81 290 THR A C 1
ATOM 2332 O O . THR A 1 290 ? 8.18 21.281 3.396 1 96.81 290 THR A O 1
ATOM 2335 N N . VAL A 1 291 ? 8.477 19.375 4.527 1 98.12 291 VAL A N 1
ATOM 2336 C CA . VAL A 1 291 ? 9.852 19.688 4.918 1 98.12 291 VAL A CA 1
ATOM 2337 C C . VAL A 1 291 ? 10.828 18.938 4.008 1 98.12 291 VAL A C 1
ATOM 2339 O O . VAL A 1 291 ? 10.758 17.719 3.887 1 98.12 291 VAL A O 1
ATOM 2342 N N . LEU A 1 292 ? 11.648 19.656 3.33 1 97.81 292 LEU A N 1
ATOM 2343 C CA . LEU A 1 292 ? 12.711 19.078 2.52 1 97.81 292 LEU A CA 1
ATOM 2344 C C . LEU A 1 292 ? 14.016 19 3.312 1 97.81 292 LEU A C 1
ATOM 2346 O O . LEU A 1 292 ? 14.445 19.984 3.914 1 97.81 292 LEU A O 1
ATOM 2350 N N . ILE A 1 293 ? 14.57 17.875 3.328 1 98.56 293 ILE A N 1
ATOM 2351 C CA . ILE A 1 293 ? 15.844 17.609 3.99 1 98.56 293 ILE A CA 1
ATOM 2352 C C . ILE A 1 293 ? 16.891 17.203 2.957 1 98.56 293 ILE A C 1
ATOM 2354 O O . ILE A 1 293 ? 16.812 16.109 2.396 1 98.56 293 ILE A O 1
ATOM 2358 N N . GLU A 1 294 ? 17.844 18.031 2.764 1 97.88 294 GLU A N 1
ATOM 2359 C CA . GLU A 1 294 ? 18.844 17.797 1.73 1 97.88 294 GLU A CA 1
ATOM 2360 C C . GLU A 1 294 ? 20.219 17.531 2.344 1 97.88 294 GLU A C 1
ATOM 2362 O O . GLU A 1 294 ? 20.766 18.375 3.057 1 97.88 294 GLU A O 1
ATOM 2367 N N . LEU A 1 295 ? 20.719 16.375 2.039 1 97.5 295 LEU A N 1
ATOM 2368 C CA . LEU A 1 295 ? 22.047 15.984 2.516 1 97.5 295 LEU A CA 1
ATOM 2369 C C . LEU A 1 295 ? 23.109 16.234 1.446 1 97.5 295 LEU A C 1
ATOM 2371 O O . LEU A 1 295 ? 22.953 15.828 0.296 1 97.5 295 LEU A O 1
ATOM 2375 N N . TYR A 1 296 ? 24.141 16.953 1.855 1 96.12 296 TYR A N 1
ATOM 2376 C CA . TYR A 1 296 ? 25.281 17.25 0.984 1 96.12 296 TYR A CA 1
ATOM 2377 C C . TYR A 1 296 ? 26.578 16.734 1.58 1 96.12 296 TYR A C 1
ATOM 2379 O O . TYR A 1 296 ? 26.688 16.562 2.795 1 96.12 296 TYR A O 1
ATOM 2387 N N . GLN A 1 297 ? 27.453 16.469 0.674 1 93.69 297 GLN A N 1
ATOM 2388 C CA . GLN A 1 297 ? 28.812 16.125 1.073 1 93.69 297 GLN A CA 1
ATOM 2389 C C . GLN A 1 297 ? 29.812 17.125 0.5 1 93.69 297 GLN A C 1
ATOM 2391 O O . GLN A 1 297 ? 29.703 17.531 -0.655 1 93.69 297 GLN A O 1
ATOM 2396 N N . SER A 1 298 ? 30.688 17.578 1.392 1 91.19 298 SER A N 1
ATOM 2397 C CA . SER A 1 298 ? 31.781 18.453 0.989 1 91.19 298 SER A CA 1
ATOM 2398 C C . SER A 1 298 ? 33.062 18.141 1.748 1 91.19 298 SER A C 1
ATOM 2400 O O . SER A 1 298 ? 33.094 18.203 2.979 1 91.19 298 SER A O 1
ATOM 2402 N N . GLU A 1 299 ? 34.094 17.797 0.989 1 89.12 299 GLU A N 1
ATOM 2403 C CA . GLU A 1 299 ? 35.406 17.516 1.548 1 89.12 299 GLU A CA 1
ATOM 2404 C C . GLU A 1 299 ? 35.312 16.5 2.689 1 89.12 299 GLU A C 1
ATOM 2406 O O . GLU A 1 299 ? 35.875 16.734 3.773 1 89.12 299 GLU A O 1
ATOM 2411 N N . GLY A 1 300 ? 34.5 15.508 2.547 1 86.69 300 GLY A N 1
ATOM 2412 C CA . GLY A 1 300 ? 34.406 14.414 3.504 1 86.69 300 GLY A CA 1
ATOM 2413 C C . GLY A 1 300 ? 33.406 14.664 4.613 1 86.69 300 GLY A C 1
ATOM 2414 O O . GLY A 1 300 ? 33.094 13.75 5.371 1 86.69 300 GLY A O 1
ATOM 2415 N N . ASP A 1 301 ? 32.969 15.977 4.719 1 93.06 301 ASP A N 1
ATOM 2416 C CA . ASP A 1 301 ? 31.969 16.297 5.738 1 93.06 301 ASP A CA 1
ATOM 2417 C C . ASP A 1 301 ? 30.562 16.312 5.152 1 93.06 301 ASP A C 1
ATOM 2419 O O . ASP A 1 301 ? 30.391 16.453 3.941 1 93.06 301 ASP A O 1
ATOM 2423 N N . ASN A 1 302 ? 29.656 16.078 6.043 1 96.25 302 ASN A N 1
ATOM 2424 C CA . ASN A 1 302 ? 28.266 16.062 5.637 1 96.25 302 ASN A CA 1
ATOM 2425 C C . ASN A 1 302 ? 27.516 17.297 6.152 1 96.25 302 ASN A C 1
ATOM 2427 O O . ASN A 1 302 ? 27.719 17.719 7.289 1 96.25 302 ASN A O 1
ATOM 2431 N N . PHE A 1 303 ? 26.719 17.875 5.293 1 97 303 PHE A N 1
ATOM 2432 C CA . PHE A 1 303 ? 25.922 19.047 5.625 1 97 303 PHE A CA 1
ATOM 2433 C C . PHE A 1 303 ? 24.453 18.828 5.277 1 97 303 PHE A C 1
ATOM 2435 O O . PHE A 1 303 ? 24.141 18.109 4.328 1 97 303 PHE A O 1
ATOM 2442 N N . VAL A 1 304 ? 23.594 19.484 6.062 1 98 304 VAL A N 1
ATOM 2443 C CA . VAL A 1 304 ? 22.172 19.328 5.859 1 98 304 VAL A CA 1
ATOM 2444 C C . VAL A 1 304 ? 21.516 20.688 5.641 1 98 304 VAL A C 1
ATOM 2446 O O . VAL A 1 304 ? 21.844 21.656 6.34 1 98 304 VAL A O 1
ATOM 2449 N N . ARG A 1 305 ? 20.719 20.766 4.676 1 97.81 305 ARG A N 1
ATOM 2450 C CA . ARG A 1 305 ? 19.859 21.922 4.449 1 97.81 305 ARG A CA 1
ATOM 2451 C C . ARG A 1 305 ? 18.391 21.562 4.629 1 97.81 305 ARG A C 1
ATOM 2453 O O . ARG A 1 305 ? 17.922 20.562 4.082 1 97.81 305 ARG A O 1
ATOM 2460 N N . TYR A 1 306 ? 17.688 22.359 5.461 1 98.19 306 TYR A N 1
ATOM 2461 C CA . TYR A 1 306 ? 16.25 22.203 5.672 1 98.19 306 TYR A CA 1
ATOM 2462 C C . TYR A 1 306 ? 15.461 23.297 4.961 1 98.19 306 TYR A C 1
ATOM 2464 O O . TYR A 1 306 ? 15.75 24.484 5.133 1 98.19 306 TYR A O 1
ATOM 2472 N N . LEU A 1 307 ? 14.555 22.906 4.168 1 97.31 307 LEU A N 1
ATOM 2473 C CA . LEU A 1 307 ? 13.617 23.812 3.506 1 97.31 307 LEU A CA 1
ATOM 2474 C C . LEU A 1 307 ? 12.18 23.438 3.83 1 97.31 307 LEU A C 1
ATOM 2476 O O . LEU A 1 307 ? 11.891 22.297 4.191 1 97.31 307 LEU A O 1
ATOM 2480 N N . TYR A 1 308 ? 11.289 24.422 3.723 1 96.44 308 TYR A N 1
ATOM 2481 C CA . TYR A 1 308 ? 9.898 24.219 4.109 1 96.44 308 TYR A CA 1
ATOM 2482 C C . TYR A 1 308 ? 8.953 24.797 3.072 1 96.44 308 TYR A C 1
ATOM 2484 O O . TYR A 1 308 ? 9.086 25.969 2.689 1 96.44 308 TYR A O 1
ATOM 2492 N N . LEU A 1 309 ? 8.133 23.906 2.514 1 93.62 309 LEU A N 1
ATOM 2493 C CA . LEU A 1 309 ? 7.027 24.297 1.649 1 93.62 309 LEU A CA 1
ATOM 2494 C C . LEU A 1 309 ? 5.727 24.391 2.441 1 93.62 309 LEU A C 1
ATOM 2496 O O . LEU A 1 309 ? 5.297 23.406 3.051 1 93.62 309 LEU A O 1
ATOM 2500 N N . ASN A 1 310 ? 5.098 25.547 2.445 1 86.75 310 ASN A N 1
ATOM 2501 C CA . ASN A 1 310 ? 3.881 25.703 3.236 1 86.75 310 ASN A CA 1
ATOM 2502 C C . ASN A 1 310 ? 2.809 26.484 2.473 1 86.75 310 ASN A C 1
ATOM 2504 O O . ASN A 1 310 ? 2.055 27.25 3.066 1 86.75 310 ASN A O 1
ATOM 2508 N N . SER A 1 311 ? 2.758 26.234 1.243 1 80.38 311 SER A N 1
ATOM 2509 C CA . SER A 1 311 ? 1.754 26.906 0.433 1 80.38 311 SER A CA 1
ATOM 2510 C C . SER A 1 311 ? 0.361 26.344 0.688 1 80.38 311 SER A C 1
ATOM 2512 O O . SER A 1 311 ? 0.204 25.141 0.903 1 80.38 311 SER A O 1
ATOM 2514 N N . THR A 1 312 ? -0.611 27.234 0.594 1 71.88 312 THR A N 1
ATOM 2515 C CA . THR A 1 312 ? -2.008 26.844 0.734 1 71.88 312 THR A CA 1
ATOM 2516 C C . THR A 1 312 ? -2.551 26.297 -0.583 1 71.88 312 THR A C 1
ATOM 2518 O O . THR A 1 312 ? -3.574 25.609 -0.603 1 71.88 312 THR A O 1
ATOM 2521 N N . THR A 1 313 ? -1.872 26.703 -1.698 1 79.88 313 THR A N 1
ATOM 2522 C CA . THR A 1 313 ? -2.338 26.281 -3.016 1 79.88 313 THR A CA 1
ATOM 2523 C C . THR A 1 313 ? -1.183 25.734 -3.85 1 79.88 313 THR A C 1
ATOM 2525 O O . THR A 1 313 ? -0.836 26.312 -4.887 1 79.88 313 THR A O 1
ATOM 2528 N N . PRO A 1 314 ? -0.719 24.609 -3.422 1 76.62 314 PRO A N 1
ATOM 2529 C CA . PRO A 1 314 ? 0.479 24.094 -4.09 1 76.62 314 PRO A CA 1
ATOM 2530 C C . PRO A 1 314 ? 0.238 23.75 -5.559 1 76.62 314 PRO A C 1
ATOM 2532 O O . PRO A 1 314 ? 1.192 23.594 -6.324 1 76.62 314 PRO A O 1
ATOM 2535 N N . GLU A 1 315 ? -1.033 23.766 -6.008 1 76.62 315 GLU A N 1
ATOM 2536 C CA . GLU A 1 315 ? -1.353 23.453 -7.398 1 76.62 315 GLU A CA 1
ATOM 2537 C C . GLU A 1 315 ? -1.311 24.719 -8.266 1 76.62 315 GLU A C 1
ATOM 2539 O O . GLU A 1 315 ? -1.247 24.625 -9.492 1 76.62 315 GLU A O 1
ATOM 2544 N N . ARG A 1 316 ? -1.401 25.828 -7.699 1 73.31 316 ARG A N 1
ATOM 2545 C CA . ARG A 1 316 ? -1.586 27.047 -8.484 1 73.31 316 ARG A CA 1
ATOM 2546 C C . ARG A 1 316 ? -0.347 27.922 -8.414 1 73.31 316 ARG A C 1
ATOM 2548 O O . ARG A 1 316 ? 0.012 28.578 -9.406 1 73.31 316 ARG A O 1
ATOM 2555 N 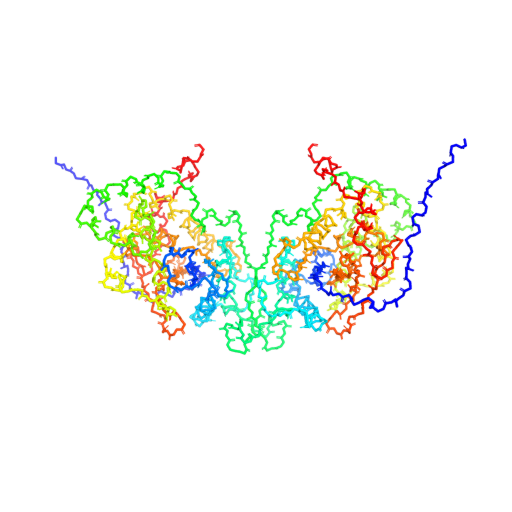N . GLU A 1 317 ? 0.156 28.047 -7.211 1 68.5 317 GLU A N 1
ATOM 2556 C CA . GLU A 1 317 ? 1.222 29.031 -7.02 1 68.5 317 GLU A CA 1
ATOM 2557 C C . GLU A 1 317 ? 2.58 28.344 -6.883 1 68.5 317 GLU A C 1
ATOM 2559 O O . GLU A 1 317 ? 2.66 27.188 -6.445 1 68.5 317 GLU A O 1
ATOM 2564 N N . PRO A 1 318 ? 3.424 29.062 -7.512 1 66.38 318 PRO A N 1
ATOM 2565 C CA . PRO A 1 318 ? 4.77 28.531 -7.266 1 66.38 318 PRO A CA 1
ATOM 2566 C C . PRO A 1 318 ? 5.059 28.328 -5.781 1 66.38 318 PRO A C 1
ATOM 2568 O O . PRO A 1 318 ? 4.711 29.172 -4.957 1 66.38 318 PRO A O 1
ATOM 2571 N N . GLN A 1 319 ? 5.504 27.219 -5.547 1 72.81 319 GLN A N 1
ATOM 2572 C CA . GLN A 1 319 ? 5.863 26.938 -4.156 1 72.81 319 GLN A CA 1
ATOM 2573 C C . GLN A 1 319 ? 7.031 27.812 -3.709 1 72.81 319 GLN A C 1
ATOM 2575 O O . GLN A 1 319 ? 7.984 28.016 -4.465 1 72.81 319 GLN A O 1
ATOM 2580 N N . GLN A 1 320 ? 6.75 28.578 -2.664 1 82.56 320 GLN A N 1
ATOM 2581 C CA . GLN A 1 320 ? 7.84 29.344 -2.057 1 82.56 320 GLN A CA 1
ATOM 2582 C C . GLN A 1 320 ? 8.578 28.5 -1.015 1 82.56 320 GLN A C 1
ATOM 2584 O O . GLN A 1 320 ? 7.953 27.906 -0.135 1 82.56 320 GLN A O 1
ATOM 2589 N N . LEU A 1 321 ? 9.844 28.406 -1.25 1 90.5 321 LEU A N 1
ATOM 2590 C CA . LEU A 1 321 ? 10.688 27.672 -0.311 1 90.5 321 LEU A CA 1
ATOM 2591 C C . LEU A 1 321 ? 11.125 28.578 0.842 1 90.5 321 LEU A C 1
ATOM 2593 O O . LEU A 1 321 ? 11.578 29.703 0.623 1 90.5 321 LEU A O 1
ATOM 2597 N N . HIS A 1 322 ? 10.938 28.156 2.021 1 94.5 322 HIS A N 1
ATOM 2598 C CA . HIS A 1 322 ? 11.438 28.828 3.213 1 94.5 322 HIS A CA 1
ATOM 2599 C C . HIS A 1 322 ? 12.617 28.078 3.824 1 94.5 322 HIS A C 1
ATOM 2601 O O . HIS A 1 322 ? 12.508 26.875 4.113 1 94.5 322 HIS A O 1
ATOM 2607 N N . LEU A 1 323 ? 13.719 28.781 3.953 1 96.75 323 LEU A N 1
ATOM 2608 C CA . LEU A 1 323 ? 14.875 28.203 4.621 1 96.75 323 LEU A CA 1
ATOM 2609 C C . LEU A 1 323 ? 14.617 28.047 6.117 1 96.75 323 LEU A C 1
ATOM 2611 O O . LEU A 1 323 ? 14.125 28.969 6.766 1 96.75 323 LEU A O 1
ATOM 2615 N N . LEU A 1 324 ? 14.789 26.844 6.602 1 97.75 324 LEU A N 1
ATOM 2616 C CA . LEU A 1 324 ? 14.75 26.578 8.039 1 97.75 324 LEU A CA 1
ATOM 2617 C C . LEU A 1 324 ? 16.156 26.469 8.602 1 97.75 324 LEU A C 1
ATOM 2619 O O . LEU A 1 324 ? 16.984 25.703 8.094 1 97.75 324 LEU A O 1
ATOM 2623 N N . THR A 1 325 ? 16.453 27.219 9.609 1 97.31 325 THR A N 1
ATOM 2624 C CA . THR A 1 325 ? 17.781 27.188 10.203 1 97.31 325 THR A CA 1
ATOM 2625 C C . THR A 1 325 ? 17.703 26.781 11.68 1 97.31 325 THR A C 1
ATOM 2627 O O . THR A 1 325 ? 17.094 27.5 12.484 1 97.31 325 THR A O 1
ATOM 2630 N N . ILE A 1 326 ? 18.297 25.719 11.93 1 96.88 326 ILE A N 1
ATOM 2631 C CA . ILE A 1 326 ? 18.422 25.281 13.32 1 96.88 326 ILE A CA 1
ATOM 2632 C C . ILE A 1 326 ? 19.25 26.281 14.109 1 96.88 326 ILE A C 1
ATOM 2634 O O . ILE A 1 326 ? 20.25 26.812 13.602 1 96.88 326 ILE A O 1
ATOM 2638 N N . PRO A 1 327 ? 18.875 26.547 15.391 1 97.44 327 PRO A N 1
ATOM 2639 C CA . PRO A 1 327 ? 19.672 27.484 16.188 1 97.44 327 PRO A CA 1
ATOM 2640 C C . PRO A 1 327 ? 21.156 27.125 16.219 1 97.44 327 PRO A C 1
ATOM 2642 O O . PRO A 1 327 ? 21.516 25.969 16.453 1 97.44 327 PRO A O 1
ATOM 2645 N N . GLY A 1 328 ? 21.969 28.062 15.898 1 97 328 GLY A N 1
ATOM 2646 C CA . GLY A 1 328 ? 23.406 27.859 15.883 1 97 328 GLY A CA 1
ATOM 2647 C C . GLY A 1 328 ? 23.938 27.453 14.523 1 97 328 GLY A C 1
ATOM 2648 O O . GLY A 1 328 ? 25.156 27.297 14.336 1 97 328 GLY A O 1
ATOM 2649 N N . CYS A 1 329 ? 23.094 27.297 13.625 1 96.31 329 CYS A N 1
ATOM 2650 C CA . CYS A 1 329 ? 23.5 26.859 12.289 1 96.31 329 CYS A CA 1
ATOM 2651 C C . CYS A 1 329 ? 23.219 27.953 11.258 1 96.31 329 CYS A C 1
ATOM 2653 O O . CYS A 1 329 ? 22.672 29 11.594 1 96.31 329 CYS A O 1
ATOM 2655 N N . THR A 1 330 ? 23.766 27.719 10.039 1 94.75 330 THR A N 1
ATOM 2656 C CA . THR A 1 330 ? 23.438 28.484 8.836 1 94.75 330 THR A CA 1
ATOM 2657 C C . THR A 1 330 ? 22.672 27.609 7.844 1 94.75 330 THR A C 1
ATOM 2659 O O . THR A 1 330 ? 22.078 26.609 8.227 1 94.75 330 THR A O 1
ATOM 2662 N N . GLU A 1 331 ? 22.641 28.031 6.633 1 96.06 331 GLU A N 1
ATOM 2663 C CA . GLU A 1 331 ? 21.875 27.328 5.602 1 96.06 331 GLU A CA 1
ATOM 2664 C C . GLU A 1 331 ? 22.328 25.875 5.492 1 96.06 331 GLU A C 1
ATOM 2666 O O . GLU A 1 331 ? 21.5 24.969 5.34 1 96.06 331 GLU A O 1
ATOM 2671 N N . PHE A 1 332 ? 23.594 25.703 5.473 1 96.69 332 PHE A N 1
ATOM 2672 C CA . PHE A 1 332 ? 24.172 24.359 5.445 1 96.69 332 PHE A CA 1
ATOM 2673 C C . PHE A 1 332 ? 24.734 23.984 6.812 1 96.69 332 PHE A C 1
ATOM 2675 O O . PHE A 1 332 ? 25.828 24.422 7.18 1 96.69 332 PHE A O 1
ATOM 2682 N N . CYS A 1 333 ? 23.984 23.203 7.523 1 97.44 333 CYS A N 1
ATOM 2683 C CA . CYS A 1 333 ? 24.328 22.844 8.891 1 97.44 333 CYS A CA 1
ATOM 2684 C C . CYS A 1 333 ? 25.078 21.516 8.938 1 97.44 333 CYS A C 1
ATOM 2686 O O . CYS A 1 333 ? 24.641 20.531 8.352 1 97.44 333 CYS A O 1
ATOM 2688 N N . PRO A 1 334 ? 26.281 21.469 9.555 1 97.31 334 PRO A N 1
ATOM 2689 C CA . PRO A 1 334 ? 26.969 20.172 9.672 1 97.31 334 PRO A CA 1
ATOM 2690 C C . PRO A 1 334 ? 26.094 19.109 10.336 1 97.31 334 PRO A C 1
ATOM 2692 O O . PRO A 1 334 ? 25.469 19.375 11.367 1 97.31 334 PRO A O 1
ATOM 2695 N N . LEU A 1 335 ? 26.062 17.922 9.75 1 97.38 335 LEU A N 1
ATOM 2696 C CA . LEU A 1 335 ? 25.266 16.828 10.281 1 97.38 335 LEU A CA 1
ATOM 2697 C C . LEU A 1 335 ? 25.641 16.516 11.727 1 97.38 335 LEU A C 1
ATOM 2699 O O . LEU A 1 335 ? 24.766 16.297 12.57 1 97.38 335 LEU A O 1
ATOM 2703 N N . ASP A 1 336 ? 26.953 16.547 12.023 1 96.88 336 ASP A N 1
ATOM 2704 C CA . ASP A 1 336 ? 27.438 16.266 13.375 1 96.88 336 ASP A CA 1
ATOM 2705 C C . ASP A 1 336 ? 26.859 17.266 14.383 1 96.88 336 ASP A C 1
ATOM 2707 O O . ASP A 1 336 ? 26.562 16.906 15.516 1 96.88 336 ASP A O 1
ATOM 2711 N N . TYR A 1 337 ? 26.812 18.5 13.977 1 97.56 337 TYR A N 1
ATOM 2712 C CA . TYR A 1 337 ? 26.234 19.516 14.844 1 97.56 337 TYR A CA 1
ATOM 2713 C C . TYR A 1 337 ? 24.766 19.219 15.148 1 97.56 337 TYR A C 1
ATOM 2715 O O . TYR A 1 337 ? 24.328 19.297 16.297 1 97.56 337 TYR A O 1
ATOM 2723 N N . ILE A 1 338 ? 24 18.844 14.156 1 98.12 338 ILE A N 1
ATOM 2724 C CA . ILE A 1 338 ? 22.562 18.562 14.305 1 98.12 338 ILE A CA 1
ATOM 2725 C C . ILE A 1 338 ? 22.375 17.391 15.258 1 98.12 338 ILE A C 1
ATOM 2727 O O . ILE A 1 338 ? 21.5 17.422 16.125 1 98.12 338 ILE A O 1
ATOM 2731 N N . LEU A 1 339 ? 23.219 16.375 15.055 1 97.62 339 LEU A N 1
ATOM 2732 C CA . LEU A 1 339 ? 23.141 15.188 15.906 1 97.62 339 LEU A CA 1
ATOM 2733 C C . LEU A 1 339 ? 23.375 15.555 17.359 1 97.62 339 LEU A C 1
ATOM 2735 O O . LEU A 1 339 ? 22.656 15.086 18.25 1 97.62 339 LEU A O 1
ATOM 2739 N N . GLU A 1 340 ? 24.312 16.391 17.594 1 97.44 340 GLU A N 1
ATOM 2740 C CA . GLU A 1 340 ? 24.609 16.844 18.953 1 97.44 340 GLU A CA 1
ATOM 2741 C C . GLU A 1 340 ? 23.484 17.734 19.5 1 97.44 340 GLU A C 1
ATOM 2743 O O . GLU A 1 340 ? 23.047 17.578 20.625 1 97.44 340 GLU A O 1
ATOM 2748 N N . TYR A 1 341 ? 23.078 18.656 18.688 1 97.25 341 TYR A N 1
ATOM 2749 C CA . TYR A 1 341 ? 22.047 19.609 19.047 1 97.25 341 TYR A CA 1
ATOM 2750 C C . TYR A 1 341 ? 20.766 18.906 19.469 1 97.25 341 TYR A C 1
ATOM 2752 O O . TYR A 1 341 ? 20.062 19.359 20.359 1 97.25 341 TYR A O 1
ATOM 2760 N N . THR A 1 342 ? 20.406 17.734 18.828 1 97.38 342 THR A N 1
ATOM 2761 C CA . THR A 1 342 ? 19.109 17.094 19 1 97.38 342 THR A CA 1
ATOM 2762 C C . THR A 1 342 ? 19.234 15.875 19.906 1 97.38 342 THR A C 1
ATOM 2764 O O . THR A 1 342 ? 18.281 15.109 20.062 1 97.38 342 THR A O 1
ATOM 2767 N N . ARG A 1 343 ? 20.312 15.656 20.469 1 97 343 ARG A N 1
ATOM 2768 C CA . ARG A 1 343 ? 20.594 14.445 21.234 1 97 343 ARG A CA 1
ATOM 2769 C C . ARG A 1 343 ? 19.562 14.25 22.344 1 97 343 ARG A C 1
ATOM 2771 O O . ARG A 1 343 ? 19.047 13.148 22.531 1 97 343 ARG A O 1
ATOM 2778 N N . ASP A 1 344 ? 19.234 15.352 23.016 1 96.38 344 ASP A N 1
ATOM 2779 C CA . ASP A 1 344 ? 18.344 15.266 24.172 1 96.38 344 ASP A CA 1
ATOM 2780 C C . ASP A 1 344 ? 16.875 15.281 23.75 1 96.38 344 ASP A C 1
ATOM 2782 O O . ASP A 1 344 ? 15.984 15.031 24.562 1 96.38 344 ASP A O 1
ATOM 2786 N N . ILE A 1 345 ? 16.641 15.586 22.547 1 97.44 345 ILE A N 1
ATOM 2787 C CA . ILE A 1 345 ? 15.289 15.641 22.016 1 97.44 345 ILE A CA 1
ATOM 2788 C C . ILE A 1 345 ? 14.82 14.242 21.641 1 97.44 345 ILE A C 1
ATOM 2790 O O . ILE A 1 345 ? 13.625 13.938 21.703 1 97.44 345 ILE A O 1
ATOM 2794 N N . ILE A 1 346 ? 15.703 13.328 21.281 1 97.5 346 ILE A N 1
ATOM 2795 C CA . ILE A 1 346 ? 15.383 11.977 20.828 1 97.5 346 ILE A CA 1
ATOM 2796 C C . ILE A 1 346 ? 15.203 11.07 22.047 1 97.5 346 ILE A C 1
ATOM 2798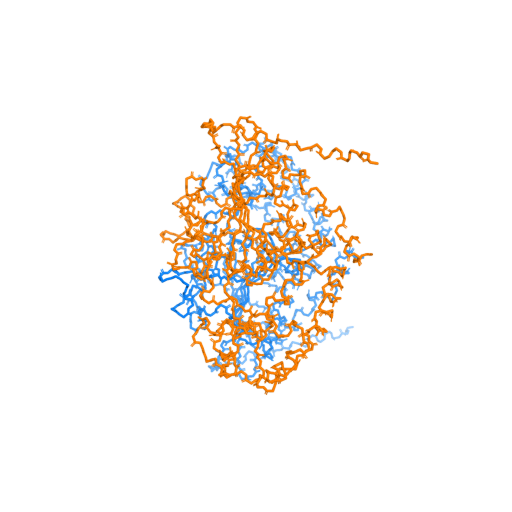 O O . ILE A 1 346 ? 16.125 10.914 22.859 1 97.5 346 ILE A O 1
ATOM 2802 N N . PRO A 1 347 ? 14.047 10.484 22.109 1 96.19 347 PRO A N 1
ATOM 2803 C CA . PRO A 1 347 ? 13.844 9.578 23.25 1 96.19 347 PRO A CA 1
ATOM 2804 C C . PRO A 1 347 ? 14.758 8.359 23.203 1 96.19 347 PRO A C 1
ATOM 2806 O O . PRO A 1 347 ? 15.016 7.816 22.125 1 96.19 347 PRO A O 1
ATOM 2809 N N . GLN A 1 348 ? 15.211 7.938 24.359 1 95.19 348 GLN A N 1
ATOM 2810 C CA . GLN A 1 348 ? 16.016 6.727 24.438 1 95.19 348 GLN A CA 1
ATOM 2811 C C . GLN A 1 348 ? 15.141 5.477 24.422 1 95.19 348 GLN A C 1
ATOM 2813 O O . GLN A 1 348 ? 15.469 4.492 23.75 1 95.19 348 GLN A O 1
ATOM 2818 N N . ASN A 1 349 ? 14.102 5.508 25.125 1 95.25 349 ASN A N 1
ATOM 2819 C CA . ASN A 1 349 ? 13.055 4.496 25.141 1 95.25 349 ASN A CA 1
ATOM 2820 C C . ASN A 1 349 ? 11.664 5.133 25.109 1 95.25 349 ASN A C 1
ATOM 2822 O O . ASN A 1 349 ? 11.086 5.422 26.172 1 95.25 349 ASN A O 1
ATOM 2826 N N . TRP A 1 350 ? 11.141 5.277 23.953 1 95.31 350 TRP A N 1
ATOM 2827 C CA . TRP A 1 350 ? 9.922 6.047 23.734 1 95.31 350 TRP A CA 1
ATOM 2828 C C . TRP A 1 350 ? 8.758 5.453 24.531 1 95.31 350 TRP A C 1
ATOM 2830 O O . TRP A 1 350 ? 8 6.18 25.172 1 95.31 350 TRP A O 1
ATOM 2840 N N . GLU A 1 351 ? 8.594 4.133 24.484 1 94.19 351 GLU A N 1
ATOM 2841 C CA . GLU A 1 351 ? 7.477 3.471 25.156 1 94.19 351 GLU A CA 1
ATOM 2842 C C . GLU A 1 351 ? 7.512 3.721 26.672 1 94.19 351 GLU A C 1
ATOM 2844 O O . GLU A 1 351 ? 6.477 3.984 27.281 1 94.19 351 GLU A O 1
ATOM 2849 N N . LYS A 1 352 ? 8.68 3.617 27.234 1 94.88 352 LYS A N 1
ATOM 2850 C CA . LYS A 1 352 ? 8.836 3.859 28.672 1 94.88 352 LYS A CA 1
ATOM 2851 C C . LYS A 1 352 ? 8.609 5.328 29.016 1 94.88 352 LYS A C 1
ATOM 2853 O O . LYS A 1 352 ? 7.902 5.645 29.969 1 94.88 352 LYS A O 1
ATOM 2858 N N . GLU A 1 353 ? 9.211 6.203 28.188 1 95.25 353 GLU A N 1
ATOM 2859 C CA . GLU A 1 353 ? 9.125 7.633 28.453 1 95.25 353 GLU A CA 1
ATOM 2860 C C . GLU A 1 353 ? 7.711 8.156 28.25 1 95.25 353 GLU A C 1
ATOM 2862 O O . GLU A 1 353 ? 7.301 9.125 28.891 1 95.25 353 GLU A O 1
ATOM 2867 N N . CYS A 1 354 ? 6.949 7.461 27.375 1 93.69 354 CYS A N 1
ATOM 2868 C CA . CYS A 1 354 ? 5.559 7.82 27.125 1 93.69 354 CYS A CA 1
ATOM 2869 C C . CYS A 1 354 ? 4.637 7.168 28.141 1 93.69 354 CYS A C 1
ATOM 2871 O O . CYS A 1 354 ? 3.428 7.41 28.141 1 93.69 354 CYS A O 1
ATOM 2873 N N . GLN A 1 355 ? 5.195 6.32 29.031 1 89.56 355 GLN A N 1
ATOM 2874 C CA . GLN A 1 355 ? 4.465 5.676 30.125 1 89.56 355 GLN A CA 1
ATOM 2875 C C . GLN A 1 355 ? 3.418 4.707 29.578 1 89.56 355 GLN A C 1
ATOM 2877 O O . GLN A 1 355 ? 2.285 4.676 30.062 1 89.56 355 GLN A O 1
ATOM 2882 N N . ILE A 1 356 ? 3.578 4.074 28.438 1 81.56 356 ILE A N 1
ATOM 2883 C CA . ILE A 1 356 ? 2.73 3 27.938 1 81.56 356 ILE A CA 1
ATOM 2884 C C . ILE A 1 356 ? 2.973 1.726 28.734 1 81.56 356 ILE A C 1
ATOM 2886 O O . ILE A 1 356 ? 2.041 0.959 29 1 81.56 356 ILE A O 1
ATOM 2890 N N . LEU A 1 357 ? 4.203 1.307 29.156 1 66.25 357 LEU A N 1
ATOM 2891 C CA . LEU A 1 357 ? 4.57 0.152 29.969 1 66.25 357 LEU A CA 1
ATOM 2892 C C . LEU A 1 357 ? 4.699 0.542 31.438 1 66.25 357 LEU A C 1
ATOM 2894 O O . LEU A 1 357 ? 5.051 1.68 31.75 1 66.25 357 LEU A O 1
ATOM 2898 N N . MET B 1 1 ? -25.266 -57.312 4.23 1 23.33 1 MET B N 1
ATOM 2899 C CA . MET B 1 1 ? -25.609 -56.688 2.951 1 23.33 1 MET B CA 1
ATOM 2900 C C . MET B 1 1 ? -26.188 -55.312 3.158 1 23.33 1 MET B C 1
ATOM 2902 O O . MET B 1 1 ? -25.844 -54.375 2.438 1 23.33 1 MET B O 1
ATOM 2906 N N . LYS B 1 2 ? -27.188 -54.688 3.799 1 20.58 2 LYS B N 1
ATOM 2907 C CA . LYS B 1 2 ? -27.625 -53.625 2.881 1 20.58 2 LYS B CA 1
ATOM 2908 C C . LYS B 1 2 ? -26.656 -52.469 2.893 1 20.58 2 LYS B C 1
ATOM 2910 O O . LYS B 1 2 ? -25.844 -52.312 3.812 1 20.58 2 LYS B O 1
ATOM 2915 N N . LYS B 1 3 ? -27.531 -51.312 2.812 1 28.2 3 LYS B N 1
ATOM 2916 C CA . LYS B 1 3 ? -28.047 -50.281 1.932 1 28.2 3 LYS B CA 1
ATOM 2917 C C . LYS B 1 3 ? -27.516 -48.906 2.342 1 28.2 3 LYS B C 1
ATOM 2919 O O . LYS B 1 3 ? -27.906 -48.375 3.385 1 28.2 3 LYS B O 1
ATOM 2924 N N . ASN B 1 4 ? -26.234 -48.625 2.268 1 25.27 4 ASN B N 1
ATOM 2925 C CA . ASN B 1 4 ? -25.625 -47.312 2.48 1 25.27 4 ASN B CA 1
ATOM 2926 C C . ASN B 1 4 ? -26.312 -46.219 1.64 1 25.27 4 ASN B C 1
ATOM 2928 O O . ASN B 1 4 ? -26.172 -46.219 0.415 1 25.27 4 ASN B O 1
ATOM 2932 N N . SER B 1 5 ? -27.5 -45.719 1.919 1 28.66 5 SER B N 1
ATOM 2933 C CA . SER B 1 5 ? -28.391 -44.812 1.193 1 28.66 5 SER B CA 1
ATOM 2934 C C . SER B 1 5 ? -27.75 -43.438 0.989 1 28.66 5 SER B C 1
ATOM 2936 O O . SER B 1 5 ? -27.672 -42.656 1.927 1 28.66 5 SER B O 1
ATOM 2938 N N . ARG B 1 6 ? -26.703 -43.25 0.18 1 31.75 6 ARG B N 1
ATOM 2939 C CA . ARG B 1 6 ? -26.219 -42 -0.41 1 31.75 6 ARG B CA 1
ATOM 2940 C C . ARG B 1 6 ? -27.375 -41.25 -1.068 1 31.75 6 ARG B C 1
ATOM 2942 O O . ARG B 1 6 ? -27.891 -41.656 -2.102 1 31.75 6 ARG B O 1
ATOM 2949 N N . ALA B 1 7 ? -28.281 -40.719 -0.383 1 30.44 7 ALA B N 1
ATOM 2950 C CA . ALA B 1 7 ? -29.328 -39.906 -0.994 1 30.44 7 ALA B CA 1
ATOM 2951 C C . ALA B 1 7 ? -28.734 -38.875 -1.966 1 30.44 7 ALA B C 1
ATOM 2953 O O . ALA B 1 7 ? -27.906 -38.062 -1.582 1 30.44 7 ALA B O 1
ATOM 2954 N N . ALA B 1 8 ? -28.688 -39.188 -3.25 1 29.78 8 ALA B N 1
ATOM 2955 C CA . ALA B 1 8 ? -28.375 -38.344 -4.402 1 29.78 8 ALA B CA 1
ATOM 2956 C C . ALA B 1 8 ? -29.188 -37.031 -4.379 1 29.78 8 ALA B C 1
ATOM 2958 O O . ALA B 1 8 ? -30.406 -37.062 -4.496 1 29.78 8 ALA B O 1
ATOM 2959 N N . LEU B 1 9 ? -28.891 -36.094 -3.537 1 30.11 9 LEU B N 1
ATOM 2960 C CA . LEU B 1 9 ? -29.531 -34.781 -3.699 1 30.11 9 LEU B CA 1
ATOM 2961 C C . LEU B 1 9 ? -29.547 -34.375 -5.168 1 30.11 9 LEU B C 1
ATOM 2963 O O . LEU B 1 9 ? -28.5 -34.125 -5.758 1 30.11 9 LEU B O 1
ATOM 2967 N N . ARG B 1 10 ? -30.406 -35.031 -5.973 1 28.89 10 ARG B N 1
ATOM 2968 C CA . ARG B 1 10 ? -30.688 -34.656 -7.348 1 28.89 10 ARG B CA 1
ATOM 2969 C C . ARG B 1 10 ? -31.016 -33.156 -7.434 1 28.89 10 ARG B C 1
ATOM 2971 O O . ARG B 1 10 ? -32.062 -32.719 -6.914 1 28.89 10 ARG B O 1
ATOM 2978 N N . VAL B 1 11 ? -30.078 -32.344 -7.289 1 32.5 11 VAL B N 1
ATOM 2979 C CA . VAL B 1 11 ? -30.375 -30.969 -7.652 1 32.5 11 VAL B CA 1
ATOM 2980 C C . VAL B 1 11 ? -30.984 -30.922 -9.055 1 32.5 11 VAL B C 1
ATOM 2982 O O . VAL B 1 11 ? -30.391 -31.422 -10.008 1 32.5 11 VAL B O 1
ATOM 2985 N N . ALA B 1 12 ? -32.281 -31.062 -9.117 1 31.84 12 ALA B N 1
ATOM 2986 C CA . ALA B 1 12 ? -33.062 -30.812 -10.336 1 31.84 12 ALA B CA 1
ATOM 2987 C C . ALA B 1 12 ? -32.5 -29.609 -11.102 1 31.84 12 ALA B C 1
ATOM 2989 O O . ALA B 1 12 ? -32.469 -28.5 -10.578 1 31.84 12 ALA B O 1
ATOM 2990 N N . CYS B 1 13 ? -31.562 -29.844 -12 1 32.94 13 CYS B N 1
ATOM 2991 C CA . CYS B 1 13 ? -31.203 -28.844 -12.992 1 32.94 13 CYS B CA 1
ATOM 2992 C C . CYS B 1 13 ? -32.469 -28.297 -13.688 1 32.94 13 CYS B C 1
ATOM 2994 O O . CYS B 1 13 ? -33.094 -29 -14.461 1 32.94 13 CYS B O 1
ATOM 2996 N N . SER B 1 14 ? -33.406 -27.688 -12.969 1 33.41 14 SER B N 1
ATOM 2997 C CA . SER B 1 14 ? -34.594 -27.094 -13.633 1 33.41 14 SER B CA 1
ATOM 2998 C C . SER B 1 14 ? -34.219 -26.547 -15 1 33.41 14 SER B C 1
ATOM 3000 O O . SER B 1 14 ? -33.062 -26.203 -15.258 1 33.41 14 SER B O 1
ATOM 3002 N N . SER B 1 15 ? -35 -26.812 -15.992 1 34.66 15 SER B N 1
ATOM 3003 C CA . SER B 1 15 ? -35.125 -26.281 -17.344 1 34.66 15 SER B CA 1
ATOM 3004 C C . SER B 1 15 ? -34.812 -24.797 -17.391 1 34.66 15 SER B C 1
ATOM 3006 O O . SER B 1 15 ? -34.969 -24.078 -16.391 1 34.66 15 SER B O 1
ATOM 3008 N N . SER B 1 16 ? -33.969 -24.344 -18.344 1 38.47 16 SER B N 1
ATOM 3009 C CA . SER B 1 16 ? -33.344 -23.062 -18.703 1 38.47 16 SER B CA 1
ATOM 3010 C C . SER B 1 16 ? -34.406 -21.953 -18.75 1 38.47 16 SER B C 1
ATOM 3012 O O . SER B 1 16 ? -34.969 -21.672 -19.812 1 38.47 16 SER B O 1
ATOM 3014 N N . ARG B 1 17 ? -35.469 -21.969 -18.078 1 38.56 17 ARG B N 1
ATOM 3015 C CA . ARG B 1 17 ? -36.219 -20.703 -18.109 1 38.56 17 ARG B CA 1
ATOM 3016 C C . ARG B 1 17 ? -35.25 -19.516 -17.922 1 38.56 17 ARG B C 1
ATOM 3018 O O . ARG B 1 17 ? -34.25 -19.641 -17.25 1 38.56 17 ARG B O 1
ATOM 3025 N N . ASP B 1 18 ? -35.312 -18.5 -18.875 1 48.06 18 ASP B N 1
ATOM 3026 C CA . ASP B 1 18 ? -34.562 -17.25 -18.984 1 48.06 18 ASP B CA 1
ATOM 3027 C C . ASP B 1 18 ? -34.469 -16.547 -17.641 1 48.06 18 ASP B C 1
ATOM 3029 O O . ASP B 1 18 ? -35.344 -15.75 -17.297 1 48.06 18 ASP B O 1
ATOM 3033 N N . ILE B 1 19 ? -34.312 -17.172 -16.562 1 56.94 19 ILE B N 1
ATOM 3034 C CA . ILE B 1 19 ? -34.156 -16.484 -15.281 1 56.94 19 ILE B CA 1
ATOM 3035 C C . ILE B 1 19 ? -33.062 -15.43 -15.391 1 56.94 19 ILE B C 1
ATOM 3037 O O . ILE B 1 19 ? -31.938 -15.727 -15.766 1 56.94 19 ILE B O 1
ATOM 3041 N N . LYS B 1 20 ? -33.625 -14.195 -15.391 1 76.06 20 LYS B N 1
ATOM 3042 C CA . LYS B 1 20 ? -32.719 -13.039 -15.5 1 76.06 20 LYS B CA 1
ATOM 3043 C C . LYS B 1 20 ? -31.734 -12.992 -14.352 1 76.06 20 LYS B C 1
ATOM 3045 O O . LYS B 1 20 ? -32.125 -12.914 -13.188 1 76.06 20 LYS B O 1
ATOM 3050 N N . MET B 1 21 ? -30.531 -13.461 -14.508 1 81 21 MET B N 1
ATOM 3051 C CA . MET B 1 21 ? -29.438 -13.336 -13.555 1 81 21 MET B CA 1
ATOM 3052 C C . MET B 1 21 ? -28.969 -11.891 -13.43 1 81 21 MET B C 1
ATOM 3054 O O . MET B 1 21 ? -28.562 -11.281 -14.422 1 81 21 MET B O 1
ATOM 3058 N N . VAL B 1 22 ? -29.234 -11.336 -12.273 1 83.62 22 VAL B N 1
ATOM 3059 C CA . VAL B 1 22 ? -28.781 -9.977 -12.023 1 83.62 22 VAL B CA 1
ATOM 3060 C C . VAL B 1 22 ? -27.406 -10 -11.352 1 83.62 22 VAL B C 1
ATOM 3062 O O . VAL B 1 22 ? -27.25 -10.594 -10.281 1 83.62 22 VAL B O 1
ATOM 3065 N N . PRO B 1 23 ? -26.406 -9.414 -11.984 1 87.94 23 PRO B N 1
ATOM 3066 C CA . PRO B 1 23 ? -25.094 -9.383 -11.336 1 87.94 23 PRO B CA 1
ATOM 3067 C C . PRO B 1 23 ? -25.109 -8.633 -10.008 1 87.94 23 PRO B C 1
ATOM 3069 O O . PRO B 1 23 ? -25.766 -7.598 -9.883 1 87.94 23 PRO B O 1
ATOM 3072 N N . ASN B 1 24 ? -24.422 -9.18 -9.039 1 88.81 24 ASN B N 1
ATOM 3073 C CA . ASN B 1 24 ? -24.406 -8.602 -7.699 1 88.81 24 ASN B CA 1
ATOM 3074 C C . ASN B 1 24 ? -22.984 -8.227 -7.281 1 88.81 24 ASN B C 1
ATOM 3076 O O . ASN B 1 24 ? -22.75 -7.121 -6.789 1 88.81 24 ASN B O 1
ATOM 3080 N N . ASN B 1 25 ? -22.078 -9.094 -7.508 1 92.06 25 ASN B N 1
ATOM 3081 C CA . ASN B 1 25 ? -20.688 -8.867 -7.09 1 92.06 25 ASN B CA 1
ATOM 3082 C C . ASN B 1 25 ? -19.719 -9.664 -7.945 1 92.06 25 ASN B C 1
ATOM 3084 O O . ASN B 1 25 ? -20.047 -10.75 -8.43 1 92.06 25 ASN B O 1
ATOM 3088 N N . LYS B 1 26 ? -18.609 -9.117 -8.086 1 95.56 26 LYS B N 1
ATOM 3089 C CA . LYS B 1 26 ? -17.516 -9.789 -8.789 1 95.56 26 LYS B CA 1
ATOM 3090 C C . LYS B 1 26 ? -16.266 -9.852 -7.922 1 95.56 26 LYS B C 1
ATOM 3092 O O . LYS B 1 26 ? -15.758 -8.82 -7.477 1 95.56 26 LYS B O 1
ATOM 3097 N N . GLU B 1 27 ? -15.828 -11.062 -7.668 1 96.75 27 GLU B N 1
ATOM 3098 C CA . GLU B 1 27 ? -14.531 -11.242 -7.035 1 96.75 27 GLU B CA 1
ATOM 3099 C C . GLU B 1 27 ? -13.5 -11.773 -8.023 1 96.75 27 GLU B C 1
ATOM 3101 O O . GLU B 1 27 ? -13.844 -12.555 -8.922 1 96.75 27 GLU B O 1
ATOM 3106 N N . GLN B 1 28 ? -12.336 -11.352 -7.871 1 97.5 28 GLN B N 1
ATOM 3107 C CA . GLN B 1 28 ? -11.219 -11.805 -8.695 1 97.5 28 GLN B CA 1
ATOM 3108 C C . GLN B 1 28 ? -10.023 -12.188 -7.832 1 97.5 28 GLN B C 1
ATOM 3110 O O . GLN B 1 28 ? -9.531 -11.375 -7.047 1 97.5 28 GLN B O 1
ATOM 3115 N N . VAL B 1 29 ? -9.586 -13.367 -7.945 1 97.75 29 VAL B N 1
ATOM 3116 C CA . VAL B 1 29 ? -8.383 -13.836 -7.262 1 97.75 29 VAL B CA 1
ATOM 3117 C C . VAL B 1 29 ? -7.27 -14.078 -8.281 1 97.75 29 VAL B C 1
ATOM 3119 O O . VAL B 1 29 ? -7.344 -15.008 -9.078 1 97.75 29 VAL B O 1
ATOM 3122 N N . SER B 1 30 ? -6.285 -13.234 -8.203 1 97.19 30 SER B N 1
ATOM 3123 C CA . SER B 1 30 ? -5.254 -13.289 -9.234 1 97.19 30 SER B CA 1
ATOM 3124 C C . SER B 1 30 ? -3.895 -13.633 -8.641 1 97.19 30 SER B C 1
ATOM 3126 O O . SER B 1 30 ? -3.531 -13.133 -7.574 1 97.19 30 SER B O 1
ATOM 3128 N N . ARG B 1 31 ? -3.193 -14.484 -9.336 1 97.12 31 ARG B N 1
ATOM 3129 C CA . ARG B 1 31 ? -1.764 -14.641 -9.086 1 97.12 31 ARG B CA 1
ATOM 3130 C C . ARG B 1 31 ? -0.989 -13.406 -9.547 1 97.12 31 ARG B C 1
ATOM 3132 O O . ARG B 1 31 ? -1.347 -12.781 -10.547 1 97.12 31 ARG B O 1
ATOM 3139 N N . HIS B 1 32 ? 0.011 -13.078 -8.852 1 97.06 32 HIS B N 1
ATOM 3140 C CA . HIS B 1 32 ? 0.916 -12.07 -9.383 1 97.06 32 HIS B CA 1
ATOM 3141 C C . HIS B 1 32 ? 1.369 -12.422 -10.797 1 97.06 32 HIS B C 1
ATOM 3143 O O . HIS B 1 32 ? 1.271 -13.578 -11.219 1 97.06 32 HIS B O 1
ATOM 3149 N N . CYS B 1 33 ? 1.893 -11.438 -11.516 1 96.81 33 CYS B N 1
ATOM 3150 C CA . CYS B 1 33 ? 2.332 -11.664 -12.891 1 96.81 33 CYS B CA 1
ATOM 3151 C C . CYS B 1 33 ? 3.834 -11.906 -12.945 1 96.81 33 CYS B C 1
ATOM 3153 O O . CYS B 1 33 ? 4.453 -12.242 -11.938 1 96.81 33 CYS B O 1
ATOM 3155 N N . ASP B 1 34 ? 4.418 -11.844 -14.07 1 96.12 34 ASP B N 1
ATOM 3156 C CA . ASP B 1 34 ? 5.738 -12.414 -14.344 1 96.12 34 ASP B CA 1
ATOM 3157 C C . ASP B 1 34 ? 6.789 -11.82 -13.406 1 96.12 34 ASP B C 1
ATOM 3159 O O . ASP B 1 34 ? 6.852 -10.602 -13.219 1 96.12 34 ASP B O 1
ATOM 3163 N N . LEU B 1 35 ? 7.594 -12.688 -12.953 1 96.94 35 LEU B N 1
ATOM 3164 C CA . LEU B 1 35 ? 8.727 -12.336 -12.094 1 96.94 35 LEU B CA 1
ATOM 3165 C C . LEU B 1 35 ? 10.039 -12.742 -12.75 1 96.94 35 LEU B C 1
ATOM 3167 O O . LEU B 1 35 ? 10.07 -13.641 -13.586 1 96.94 35 LEU B O 1
ATOM 3171 N N . SER B 1 36 ? 11.078 -12.047 -12.336 1 97.62 36 SER B N 1
ATOM 3172 C CA . SER B 1 36 ? 12.414 -12.586 -12.547 1 97.62 36 SER B CA 1
ATOM 3173 C C . SER B 1 36 ? 12.68 -13.789 -11.648 1 97.62 36 SER B C 1
ATOM 3175 O O . SER B 1 36 ? 11.961 -14.008 -10.672 1 97.62 36 SER B O 1
ATOM 3177 N N . PRO B 1 37 ? 13.664 -14.656 -12.039 1 97.06 37 PRO B N 1
ATOM 3178 C CA . PRO B 1 37 ? 13.992 -15.773 -11.148 1 97.06 37 PRO B CA 1
ATOM 3179 C C . PRO B 1 37 ? 14.32 -15.312 -9.727 1 97.06 37 PRO B C 1
ATOM 3181 O O . PRO B 1 37 ? 14.961 -14.273 -9.547 1 97.06 37 PRO B O 1
ATOM 3184 N N . SER B 1 38 ? 13.82 -16.094 -8.789 1 95.06 38 SER B N 1
ATOM 3185 C CA . SER B 1 38 ? 14.133 -15.758 -7.402 1 95.06 38 SER B CA 1
ATOM 3186 C C . SER B 1 38 ? 15.617 -15.961 -7.109 1 95.06 38 SER B C 1
ATOM 3188 O O . SER B 1 38 ? 16.188 -15.273 -6.254 1 95.06 38 SER B O 1
ATOM 3190 N N . LYS B 1 39 ? 16.172 -17 -7.766 1 94.75 39 LYS B N 1
ATOM 3191 C CA . LYS B 1 39 ? 17.594 -17.328 -7.648 1 94.75 39 LYS B CA 1
ATOM 3192 C C . LYS B 1 39 ? 18.141 -17.828 -8.984 1 94.75 39 LYS B C 1
ATOM 3194 O O . LYS B 1 39 ? 17.406 -18.375 -9.797 1 94.75 39 LYS B O 1
ATOM 3199 N N . LEU B 1 40 ? 19.406 -17.547 -9.102 1 97.38 40 LEU B N 1
ATOM 3200 C CA . LEU B 1 40 ? 20.141 -18.141 -10.219 1 97.38 40 LEU B CA 1
ATOM 3201 C C . LEU B 1 40 ? 20.938 -19.344 -9.766 1 97.38 40 LEU B C 1
ATOM 3203 O O . LEU B 1 40 ? 21.156 -19.531 -8.562 1 97.38 40 LEU B O 1
ATOM 3207 N N . TYR B 1 41 ? 21.203 -20.234 -10.68 1 97.5 41 TYR B N 1
ATOM 3208 C CA . TYR B 1 41 ? 22.078 -21.344 -10.336 1 97.5 41 TYR B CA 1
ATOM 3209 C C . TYR B 1 41 ? 23.547 -20.969 -10.562 1 97.5 41 TYR B C 1
ATOM 3211 O O . TYR B 1 41 ? 23.844 -20.047 -11.328 1 97.5 41 TYR B O 1
ATOM 3219 N N . PRO B 1 42 ? 24.422 -21.625 -9.891 1 97.25 42 PRO B N 1
ATOM 3220 C CA . PRO B 1 42 ? 25.812 -21.188 -9.836 1 97.25 42 PRO B CA 1
ATOM 3221 C C . PRO B 1 42 ? 26.453 -21.047 -11.219 1 97.25 42 PRO B C 1
ATOM 3223 O O . PRO B 1 42 ? 27.172 -20.094 -11.484 1 97.25 42 PRO B O 1
ATOM 3226 N N . GLU B 1 43 ? 26.219 -21.891 -12.164 1 97.94 43 GLU B N 1
ATOM 3227 C CA . GLU B 1 43 ? 26.859 -21.875 -13.484 1 97.94 43 GLU B CA 1
ATOM 3228 C C . GLU B 1 43 ? 25.953 -21.203 -14.516 1 97.94 43 GLU B C 1
ATOM 3230 O O . GLU B 1 43 ? 26.062 -21.484 -15.711 1 97.94 43 GLU B O 1
ATOM 3235 N N . ASP B 1 44 ? 24.984 -20.406 -14.008 1 98.12 44 ASP B N 1
ATOM 3236 C CA . ASP B 1 44 ? 24.062 -19.719 -14.906 1 98.12 44 ASP B CA 1
ATOM 3237 C C . ASP B 1 44 ? 24.797 -18.797 -15.859 1 98.12 44 ASP B C 1
ATOM 3239 O O . ASP B 1 44 ? 25.562 -17.922 -15.422 1 98.12 44 ASP B O 1
ATOM 3243 N N . PRO B 1 45 ? 24.641 -18.938 -17.125 1 98.19 45 PRO B N 1
ATOM 3244 C CA . PRO B 1 45 ? 25.344 -18.078 -18.078 1 98.19 45 PRO B CA 1
ATOM 3245 C C . PRO B 1 45 ? 24.781 -16.656 -18.109 1 98.19 45 PRO B C 1
ATOM 3247 O O . PRO B 1 45 ? 25.391 -15.758 -18.688 1 98.19 45 PRO B O 1
ATOM 3250 N N . ASN B 1 46 ? 23.547 -16.406 -17.625 1 98.06 46 ASN B N 1
ATOM 3251 C CA . ASN B 1 46 ? 22.922 -15.094 -17.562 1 98.06 46 ASN B CA 1
ATOM 3252 C C . ASN B 1 46 ? 23.188 -14.398 -16.234 1 98.06 46 ASN B C 1
ATOM 3254 O O . ASN B 1 46 ? 22.969 -14.977 -15.172 1 98.06 46 ASN B O 1
ATOM 3258 N N . SER B 1 47 ? 23.609 -13.203 -16.328 1 96.56 47 SER B N 1
ATOM 3259 C CA . SER B 1 47 ? 23.922 -12.453 -15.117 1 96.56 47 SER B CA 1
ATOM 3260 C C . SER B 1 47 ? 22.656 -11.891 -14.469 1 96.56 47 SER B C 1
ATOM 3262 O O . SER B 1 47 ? 21.656 -11.656 -15.156 1 96.56 47 SER B O 1
ATOM 3264 N N . ALA B 1 48 ? 22.75 -11.711 -13.148 1 95.94 48 ALA B N 1
ATOM 3265 C CA . ALA B 1 48 ? 21.641 -11.141 -12.398 1 95.94 48 ALA B CA 1
ATOM 3266 C C . ALA B 1 48 ? 21.312 -9.734 -12.891 1 95.94 48 ALA B C 1
ATOM 3268 O O . ALA B 1 48 ? 20.156 -9.289 -12.805 1 95.94 48 ALA B O 1
ATOM 3269 N N . ASP B 1 49 ? 22.188 -9 -13.477 1 93.81 49 ASP B N 1
ATOM 3270 C CA . ASP B 1 49 ? 22.062 -7.605 -13.883 1 93.81 49 ASP B CA 1
ATOM 3271 C C . ASP B 1 49 ? 21.094 -7.457 -15.047 1 93.81 49 ASP B C 1
ATOM 3273 O O . ASP B 1 49 ? 20.641 -6.348 -15.352 1 93.81 49 ASP B O 1
ATOM 3277 N N . ILE B 1 50 ? 20.844 -8.562 -15.641 1 95.06 50 ILE B N 1
ATOM 3278 C CA . ILE B 1 50 ? 19.906 -8.523 -16.766 1 95.06 50 ILE B CA 1
ATOM 3279 C C . ILE B 1 50 ? 18.516 -8.195 -16.266 1 95.06 50 ILE B C 1
ATOM 3281 O O . ILE B 1 50 ? 17.703 -7.629 -17 1 95.06 50 ILE B O 1
ATOM 3285 N N . TRP B 1 51 ? 18.266 -8.57 -15.078 1 95.25 51 TRP B N 1
ATOM 3286 C CA . TRP B 1 51 ? 16.984 -8.297 -14.453 1 95.25 51 TRP B CA 1
ATOM 3287 C C . TRP B 1 51 ? 17 -6.953 -13.727 1 95.25 51 TRP B C 1
ATOM 3289 O O . TRP B 1 51 ? 17.359 -6.883 -12.547 1 95.25 51 TRP B O 1
ATOM 3299 N N . LYS B 1 52 ? 16.547 -5.93 -14.359 1 89.25 52 LYS B N 1
ATOM 3300 C CA . LYS B 1 52 ? 16.719 -4.551 -13.914 1 89.25 52 LYS B CA 1
ATOM 3301 C C . LYS B 1 52 ? 16 -4.301 -12.594 1 89.25 52 LYS B C 1
ATOM 3303 O O . LYS B 1 52 ? 16.438 -3.484 -11.781 1 89.25 52 LYS B O 1
ATOM 3308 N N . GLU B 1 53 ? 14.898 -5.008 -12.375 1 91.69 53 GLU B N 1
ATOM 3309 C CA . GLU B 1 53 ? 14.125 -4.816 -11.148 1 91.69 53 GLU B CA 1
ATOM 3310 C C . GLU B 1 53 ? 14.719 -5.609 -9.992 1 91.69 53 GLU B C 1
ATOM 3312 O O . GLU B 1 53 ? 14.336 -5.414 -8.836 1 91.69 53 GLU B O 1
ATOM 3317 N N . GLY B 1 54 ? 15.625 -6.523 -10.367 1 93.25 54 GLY B N 1
ATOM 3318 C CA . GLY B 1 54 ? 16.188 -7.406 -9.359 1 93.25 54 GLY B CA 1
ATOM 3319 C C . GLY B 1 54 ? 15.625 -8.82 -9.422 1 93.25 54 GLY B C 1
ATOM 3320 O O . GLY B 1 54 ? 14.609 -9.062 -10.07 1 93.25 54 GLY B O 1
ATOM 3321 N N . LEU B 1 55 ? 16.297 -9.758 -8.766 1 96.12 55 LEU B N 1
ATOM 3322 C CA . LEU B 1 55 ? 15.859 -11.148 -8.711 1 96.12 55 LEU B CA 1
ATOM 3323 C C . LEU B 1 55 ? 14.625 -11.297 -7.824 1 96.12 55 LEU B C 1
ATOM 3325 O O . LEU B 1 55 ? 14.547 -10.68 -6.766 1 96.12 55 LEU B O 1
ATOM 3329 N N . GLY B 1 56 ? 13.719 -12.062 -8.297 1 96 56 GLY B N 1
ATOM 3330 C CA . GLY B 1 56 ? 12.5 -12.328 -7.535 1 96 56 GLY B CA 1
ATOM 3331 C C . GLY B 1 56 ? 11.5 -11.188 -7.605 1 96 56 GLY B C 1
ATOM 3332 O O . GLY B 1 56 ? 10.484 -11.211 -6.91 1 96 56 GLY B O 1
ATOM 3333 N N . GLU B 1 57 ? 11.758 -10.203 -8.438 1 96.25 57 GLU B N 1
ATOM 3334 C CA . GLU B 1 57 ? 10.891 -9.039 -8.547 1 96.25 57 GLU B CA 1
ATOM 3335 C C . GLU B 1 57 ? 10.039 -9.102 -9.82 1 96.25 57 GLU B C 1
ATOM 3337 O O . GLU B 1 57 ? 10.391 -9.805 -10.766 1 96.25 57 GLU B O 1
ATOM 3342 N N . ILE B 1 58 ? 8.914 -8.438 -9.758 1 97.31 58 ILE B N 1
ATOM 3343 C CA . ILE B 1 58 ? 8.07 -8.367 -10.945 1 97.31 58 ILE B CA 1
ATOM 3344 C C . ILE B 1 58 ? 8.805 -7.613 -12.055 1 97.31 58 ILE B C 1
ATOM 3346 O O . ILE B 1 58 ? 9.453 -6.594 -11.797 1 97.31 58 ILE B O 1
ATOM 3350 N N . THR B 1 59 ? 8.797 -8.102 -13.242 1 96.12 59 THR B N 1
ATOM 3351 C CA . THR B 1 59 ? 9.477 -7.504 -14.383 1 96.12 59 THR B CA 1
ATOM 3352 C C . THR B 1 59 ? 8.602 -6.441 -15.039 1 96.12 59 THR B C 1
ATOM 3354 O O . THR B 1 59 ? 7.422 -6.316 -14.719 1 96.12 59 THR B O 1
ATOM 3357 N N . LEU B 1 60 ? 9.18 -5.68 -15.953 1 95.38 60 LEU B N 1
ATOM 3358 C CA . LEU B 1 60 ? 8.398 -4.727 -16.734 1 95.38 60 LEU B CA 1
ATOM 3359 C C . LEU B 1 60 ? 7.305 -5.441 -17.516 1 95.38 60 LEU B C 1
ATOM 3361 O O . LEU B 1 60 ? 6.172 -4.961 -17.594 1 95.38 60 LEU B O 1
ATOM 3365 N N . LYS B 1 61 ? 7.676 -6.562 -18.047 1 94.19 61 LYS B N 1
ATOM 3366 C CA . LYS B 1 61 ? 6.691 -7.371 -18.766 1 94.19 61 LYS B CA 1
ATOM 3367 C C . LYS B 1 61 ? 5.57 -7.824 -17.828 1 94.19 61 LYS B C 1
ATOM 3369 O O . LYS B 1 61 ? 4.398 -7.82 -18.203 1 94.19 61 LYS B O 1
ATOM 3374 N N . GLY B 1 62 ? 5.961 -8.289 -16.641 1 96.19 62 GLY B N 1
ATOM 3375 C CA . GLY B 1 62 ? 4.965 -8.688 -15.656 1 96.19 62 GLY B CA 1
ATOM 3376 C C . GLY B 1 62 ? 4.004 -7.57 -15.297 1 96.19 62 GLY B C 1
ATOM 3377 O O . GLY B 1 62 ? 2.799 -7.797 -15.172 1 96.19 62 GLY B O 1
ATOM 3378 N N . LYS B 1 63 ? 4.496 -6.375 -15.094 1 97.19 63 LYS B N 1
ATOM 3379 C CA . LYS B 1 63 ? 3.656 -5.215 -14.82 1 97.19 63 LYS B CA 1
ATOM 3380 C C . LYS B 1 63 ? 2.688 -4.953 -15.969 1 97.19 63 LYS B C 1
ATOM 3382 O O . LYS B 1 63 ? 1.507 -4.676 -15.742 1 97.19 63 LYS B O 1
ATOM 3387 N N . PHE B 1 64 ? 3.188 -5.07 -17.156 1 96.25 64 PHE B N 1
ATOM 3388 C CA . PHE B 1 64 ? 2.354 -4.879 -18.328 1 96.25 64 PHE B CA 1
ATOM 3389 C C . PHE B 1 64 ? 1.276 -5.957 -18.422 1 96.25 64 PHE B C 1
ATOM 3391 O O . PHE B 1 64 ? 0.129 -5.668 -18.766 1 96.25 64 PHE B O 1
ATOM 3398 N N . GLN B 1 65 ? 1.668 -7.184 -18.156 1 95.44 65 GLN B N 1
ATOM 3399 C CA . GLN B 1 65 ? 0.704 -8.281 -18.141 1 95.44 65 GLN B CA 1
ATOM 3400 C C . GLN B 1 65 ? -0.446 -7.988 -17.188 1 95.44 65 GLN B C 1
ATOM 3402 O O . GLN B 1 65 ? -1.612 -8.203 -17.516 1 95.44 65 GLN B O 1
ATOM 3407 N N . ALA B 1 66 ? -0.114 -7.531 -16.016 1 96.56 66 ALA B N 1
ATOM 3408 C CA . ALA B 1 66 ? -1.13 -7.207 -15.008 1 96.56 66 ALA B CA 1
ATOM 3409 C C . ALA B 1 66 ? -2.039 -6.082 -15.5 1 96.56 66 ALA B C 1
ATOM 3411 O O . ALA B 1 66 ? -3.26 -6.152 -15.344 1 96.56 66 ALA B O 1
ATOM 3412 N N . TYR B 1 67 ? -1.442 -5.043 -16.062 1 96.62 67 TYR B N 1
ATOM 3413 C CA . TYR B 1 67 ? -2.203 -3.938 -16.641 1 96.62 67 TYR B CA 1
ATOM 3414 C C . TYR B 1 67 ? -3.16 -4.434 -17.719 1 96.62 67 TYR B C 1
ATOM 3416 O O . TYR B 1 67 ? -4.336 -4.055 -17.734 1 96.62 67 TYR B O 1
ATOM 3424 N N . ALA B 1 68 ? -2.637 -5.281 -18.578 1 95.31 68 ALA B N 1
ATOM 3425 C CA . ALA B 1 68 ? -3.443 -5.836 -19.656 1 95.31 68 ALA B CA 1
ATOM 3426 C C . ALA B 1 68 ? -4.605 -6.656 -19.109 1 95.31 68 ALA B C 1
ATOM 3428 O O . ALA B 1 68 ? -5.715 -6.613 -19.641 1 95.31 68 ALA B O 1
ATOM 3429 N N . LEU B 1 69 ? -4.32 -7.406 -18.109 1 95.06 69 LEU B N 1
ATOM 3430 C CA . LEU B 1 69 ? -5.391 -8.148 -17.453 1 95.06 69 LEU B CA 1
ATOM 3431 C C . LEU B 1 69 ? -6.457 -7.203 -16.906 1 95.06 69 LEU B C 1
ATOM 3433 O O . LEU B 1 69 ? -7.652 -7.469 -17.031 1 95.06 69 LEU B O 1
ATOM 3437 N N . GLY B 1 70 ? -6.047 -6.094 -16.297 1 95.62 70 GLY B N 1
ATOM 3438 C CA . GLY B 1 70 ? -6.988 -5.074 -15.859 1 95.62 70 GLY B CA 1
ATOM 3439 C C . GLY B 1 70 ? -7.844 -4.527 -16.984 1 95.62 70 GLY B C 1
ATOM 3440 O O . GLY B 1 70 ? -9.047 -4.328 -16.812 1 95.62 70 GLY B O 1
ATOM 3441 N N . CYS B 1 71 ? -7.219 -4.254 -18.109 1 94.94 71 CYS B N 1
ATOM 3442 C CA . CYS B 1 71 ? -7.953 -3.791 -19.281 1 94.94 71 CYS B CA 1
ATOM 3443 C C . CYS B 1 71 ? -9 -4.809 -19.719 1 94.94 71 CYS B C 1
ATOM 3445 O O . CYS B 1 71 ? -10.141 -4.445 -20.016 1 94.94 71 CYS B O 1
ATOM 3447 N N . TYR B 1 72 ? -8.609 -6.043 -19.766 1 94.38 72 TYR B N 1
ATOM 3448 C CA . TYR B 1 72 ? -9.523 -7.113 -20.141 1 94.38 72 TYR B CA 1
ATOM 3449 C C . TYR B 1 72 ? -10.734 -7.16 -19.219 1 94.38 72 TYR B C 1
ATOM 3451 O O . TYR B 1 72 ? -11.875 -7.234 -19.688 1 94.38 72 TYR B O 1
ATOM 3459 N N . LEU B 1 73 ? -10.469 -7.125 -17.922 1 94.62 73 LEU B N 1
ATOM 3460 C CA . LEU B 1 73 ? -11.539 -7.203 -16.938 1 94.62 73 LEU B CA 1
ATOM 3461 C C . LEU B 1 73 ? -12.445 -5.98 -17.016 1 94.62 73 LEU B C 1
ATOM 3463 O O . LEU B 1 73 ? -13.664 -6.094 -16.828 1 94.62 73 LEU B O 1
ATOM 3467 N N . ARG B 1 74 ? -11.852 -4.805 -17.234 1 95.25 74 ARG B N 1
ATOM 3468 C CA . ARG B 1 74 ? -12.641 -3.596 -17.422 1 95.25 74 ARG B CA 1
ATOM 3469 C C . ARG B 1 74 ? -13.594 -3.754 -18.609 1 95.25 74 ARG B C 1
ATOM 3471 O O . ARG B 1 74 ? -14.758 -3.369 -18.531 1 95.25 74 ARG B O 1
ATOM 3478 N N . ALA B 1 75 ? -13.109 -4.25 -19.672 1 93.31 75 ALA B N 1
ATOM 3479 C CA . ALA B 1 75 ? -13.93 -4.477 -20.859 1 93.31 75 ALA B CA 1
ATOM 3480 C C . ALA B 1 75 ? -15.031 -5.496 -20.578 1 93.31 75 ALA B C 1
ATOM 3482 O O . ALA B 1 75 ? -16.188 -5.312 -20.984 1 93.31 75 ALA B O 1
ATOM 3483 N N . ARG B 1 76 ? -14.742 -6.5 -19.891 1 92.62 76 ARG B N 1
ATOM 3484 C CA . ARG B 1 76 ? -15.68 -7.582 -19.609 1 92.62 76 ARG B CA 1
ATOM 3485 C C . ARG B 1 76 ? -16.797 -7.105 -18.703 1 92.62 76 ARG B C 1
ATOM 3487 O O . ARG B 1 76 ? -17.969 -7.457 -18.906 1 92.62 76 ARG B O 1
ATOM 3494 N N . TYR B 1 77 ? -16.438 -6.273 -17.703 1 95.06 77 TYR B N 1
ATOM 3495 C CA . TYR B 1 77 ? -17.406 -5.934 -16.672 1 95.06 77 TYR B CA 1
ATOM 3496 C C . TYR B 1 77 ? -17.828 -4.473 -16.781 1 95.06 77 TYR B C 1
ATOM 3498 O O . TYR B 1 77 ? -18.391 -3.912 -15.844 1 95.06 77 TYR B O 1
ATOM 3506 N N . GLY B 1 78 ? -17.469 -3.799 -17.812 1 91.69 78 GLY B N 1
ATOM 3507 C CA . GLY B 1 78 ? -17.703 -2.377 -18 1 91.69 78 GLY B CA 1
ATOM 3508 C C . GLY B 1 78 ? -19.156 -1.979 -17.812 1 91.69 78 GLY B C 1
ATOM 3509 O O . GLY B 1 78 ? -19.453 -0.844 -17.438 1 91.69 78 GLY B O 1
ATOM 3510 N N . GLY B 1 79 ? -20.109 -2.875 -18.078 1 91.88 79 GLY B N 1
ATOM 3511 C CA . GLY B 1 79 ? -21.516 -2.578 -17.859 1 91.88 79 GLY B CA 1
ATOM 3512 C C . GLY B 1 79 ? -21.938 -2.676 -16.406 1 91.88 79 GLY B C 1
ATOM 3513 O O . GLY B 1 79 ? -23 -2.172 -16.031 1 91.88 79 GLY B O 1
ATOM 3514 N N . PHE B 1 80 ? -21.125 -3.197 -15.625 1 95 80 PHE B N 1
ATOM 3515 C CA . PHE B 1 80 ? -21.438 -3.457 -14.227 1 95 80 PHE B CA 1
ATOM 3516 C C . PHE B 1 80 ? -20.656 -2.529 -13.312 1 95 80 PHE B C 1
ATOM 3518 O O . PHE B 1 80 ? -21.172 -2.031 -12.312 1 95 80 PHE B O 1
ATOM 3525 N N . ILE B 1 81 ? -19.391 -2.271 -13.664 1 95.94 81 ILE B N 1
ATOM 3526 C CA . ILE B 1 81 ? -18.562 -1.444 -12.805 1 95.94 81 ILE B CA 1
ATOM 3527 C C . ILE B 1 81 ? -18.469 -0.032 -13.383 1 95.94 81 ILE B C 1
ATOM 3529 O O . ILE B 1 81 ? -18.828 0.199 -14.539 1 95.94 81 ILE B O 1
ATOM 3533 N N . THR B 1 82 ? -18.094 0.93 -12.57 1 95.75 82 THR B N 1
ATOM 3534 C CA . THR B 1 82 ? -17.797 2.305 -12.961 1 95.75 82 THR B CA 1
ATOM 3535 C C . THR B 1 82 ? -16.344 2.65 -12.664 1 95.75 82 THR B C 1
ATOM 3537 O O . THR B 1 82 ? -15.492 1.762 -12.602 1 95.75 82 THR B O 1
ATOM 3540 N N . SER B 1 83 ? -16.031 3.928 -12.57 1 96 83 SER B N 1
ATOM 3541 C CA . SER B 1 83 ? -14.688 4.379 -12.227 1 96 83 SER B CA 1
ATOM 3542 C C . SER B 1 83 ? -14.609 4.809 -10.758 1 96 83 SER B C 1
ATOM 3544 O O . SER B 1 83 ? -13.57 5.285 -10.297 1 96 83 SER B O 1
ATOM 3546 N N . ASP B 1 84 ? -15.727 4.645 -10.016 1 95.31 84 ASP B N 1
ATOM 3547 C CA . ASP B 1 84 ? -15.805 5.039 -8.609 1 95.31 84 ASP B CA 1
ATOM 3548 C C . ASP B 1 84 ? -14.891 4.168 -7.746 1 95.31 84 ASP B C 1
ATOM 3550 O O . ASP B 1 84 ? -15.133 2.967 -7.598 1 95.31 84 ASP B O 1
ATOM 3554 N N . PRO B 1 85 ? -13.852 4.762 -7.211 1 94.94 85 PRO B N 1
ATOM 3555 C CA . PRO B 1 85 ? -12.906 3.953 -6.438 1 94.94 85 PRO B CA 1
ATOM 3556 C C . PRO B 1 85 ? -13.523 3.379 -5.164 1 94.94 85 PRO B C 1
ATOM 3558 O O . PRO B 1 85 ? -12.938 2.5 -4.531 1 94.94 85 PRO B O 1
ATOM 3561 N N . THR B 1 86 ? -14.68 3.846 -4.75 1 92.12 86 THR B N 1
ATOM 3562 C CA . THR B 1 86 ? -15.289 3.398 -3.504 1 92.12 86 THR B CA 1
ATOM 3563 C C . THR B 1 86 ? -16.062 2.102 -3.715 1 92.12 86 THR B C 1
ATOM 3565 O O . THR B 1 86 ? -16.484 1.458 -2.75 1 92.12 86 THR B O 1
ATOM 3568 N N . GLU B 1 87 ? -16.203 1.629 -4.902 1 95.12 87 GLU B N 1
ATOM 3569 C CA . GLU B 1 87 ? -17 0.424 -5.125 1 95.12 87 GLU B CA 1
ATOM 3570 C C . GLU B 1 87 ? -16.109 -0.811 -5.23 1 95.12 87 GLU B C 1
ATOM 3572 O O . GLU B 1 87 ? -16.578 -1.906 -5.523 1 95.12 87 GLU B O 1
ATOM 3577 N N . VAL B 1 88 ? -14.82 -0.692 -4.98 1 97 88 VAL B N 1
ATOM 3578 C CA . VAL B 1 88 ? -13.914 -1.827 -5.109 1 97 88 VAL B CA 1
ATOM 3579 C C . VAL B 1 88 ? -13.086 -1.972 -3.832 1 97 88 VAL B C 1
ATOM 3581 O O . VAL B 1 88 ? -12.672 -0.974 -3.238 1 97 88 VAL B O 1
ATOM 3584 N N . GLU B 1 89 ? -12.961 -3.129 -3.391 1 97.38 89 GLU B N 1
ATOM 3585 C CA . GLU B 1 89 ? -12.016 -3.51 -2.348 1 97.38 89 GLU B CA 1
ATOM 3586 C C . GLU B 1 89 ? -10.828 -4.27 -2.932 1 97.38 89 GLU B C 1
ATOM 3588 O O . GLU B 1 89 ? -11.008 -5.273 -3.621 1 97.38 89 GLU B O 1
ATOM 3593 N N . VAL B 1 90 ? -9.672 -3.754 -2.727 1 98.44 90 VAL B N 1
ATOM 3594 C CA . VAL B 1 90 ? -8.469 -4.371 -3.279 1 98.44 90 VAL B CA 1
ATOM 3595 C C . VAL B 1 90 ? -7.598 -4.906 -2.146 1 98.44 90 VAL B C 1
ATOM 3597 O O . VAL B 1 90 ? -7.168 -4.148 -1.275 1 98.44 90 VAL B O 1
ATOM 3600 N N . LEU B 1 91 ? -7.344 -6.164 -2.154 1 98.56 91 LEU B N 1
ATOM 3601 C CA . LEU B 1 91 ? -6.543 -6.855 -1.149 1 98.56 91 LEU B CA 1
ATOM 3602 C C . LEU B 1 91 ? -5.363 -7.578 -1.796 1 98.56 91 LEU B C 1
ATOM 3604 O O . LEU B 1 91 ? -5.504 -8.156 -2.875 1 98.56 91 LEU B O 1
ATOM 3608 N N . SER B 1 92 ? -4.215 -7.527 -1.155 1 98.44 92 SER B N 1
ATOM 3609 C CA . SER B 1 92 ? -3.035 -8.172 -1.722 1 98.44 92 SER B CA 1
ATOM 3610 C C . SER B 1 92 ? -2.229 -8.898 -0.646 1 98.44 92 SER B C 1
ATOM 3612 O O . SER B 1 92 ? -2.256 -8.508 0.522 1 98.44 92 SER B O 1
ATOM 3614 N N . ALA B 1 93 ? -1.593 -9.984 -1.088 1 98.06 93 ALA B N 1
ATOM 3615 C CA . ALA B 1 93 ? -0.486 -10.477 -0.271 1 98.06 93 ALA B CA 1
ATOM 3616 C C . ALA B 1 93 ? 0.578 -9.398 -0.084 1 98.06 93 ALA B C 1
ATOM 3618 O O . ALA B 1 93 ? 0.737 -8.523 -0.935 1 98.06 93 ALA B O 1
ATOM 3619 N N . SER B 1 94 ? 1.344 -9.492 0.932 1 95.56 94 SER B N 1
ATOM 3620 C CA . SER B 1 94 ? 2.236 -8.406 1.336 1 95.56 94 SER B CA 1
ATOM 3621 C C . SER B 1 94 ? 3.531 -8.43 0.53 1 95.56 94 SER B C 1
ATOM 3623 O O . SER B 1 94 ? 4.324 -7.488 0.594 1 95.56 94 SER B O 1
ATOM 3625 N N . ASN B 1 95 ? 3.775 -9.445 -0.207 1 95.19 95 ASN B N 1
ATOM 3626 C CA . ASN B 1 95 ? 4.945 -9.438 -1.076 1 95.19 95 ASN B CA 1
ATOM 3627 C C . ASN B 1 95 ? 4.902 -8.273 -2.062 1 95.19 95 ASN B C 1
ATOM 3629 O O . ASN B 1 95 ? 3.863 -8 -2.662 1 95.19 95 ASN B O 1
ATOM 3633 N N . LYS B 1 96 ? 6.02 -7.688 -2.246 1 95.44 96 LYS B N 1
ATOM 3634 C CA . LYS B 1 96 ? 6.098 -6.496 -3.086 1 95.44 96 LYS B CA 1
ATOM 3635 C C . LYS B 1 96 ? 5.602 -6.789 -4.5 1 95.44 96 LYS B C 1
ATOM 3637 O O . LYS B 1 96 ? 4.918 -5.961 -5.105 1 95.44 96 LYS B O 1
ATOM 3642 N N . HIS B 1 97 ? 5.992 -7.93 -5.031 1 97.12 97 HIS B N 1
ATOM 3643 C CA . HIS B 1 97 ? 5.609 -8.219 -6.406 1 97.12 97 HIS B CA 1
ATOM 3644 C C . HIS B 1 97 ? 4.105 -8.422 -6.531 1 97.12 97 HIS B C 1
ATOM 3646 O O . HIS B 1 97 ? 3.52 -8.141 -7.578 1 97.12 97 HIS B O 1
ATOM 3652 N N . CYS B 1 98 ? 3.424 -8.93 -5.488 1 98.25 98 CYS B N 1
ATOM 3653 C CA . CYS B 1 98 ? 1.968 -9.016 -5.504 1 98.25 98 CYS B CA 1
ATOM 3654 C C . CYS B 1 98 ? 1.34 -7.629 -5.469 1 98.25 98 CYS B C 1
ATOM 3656 O O . CYS B 1 98 ? 0.404 -7.344 -6.219 1 98.25 98 CYS B O 1
ATOM 3658 N N . ILE B 1 99 ? 1.859 -6.785 -4.609 1 98.25 99 ILE B N 1
ATOM 3659 C CA . ILE B 1 99 ? 1.352 -5.426 -4.477 1 98.25 99 ILE B CA 1
ATOM 3660 C C . ILE B 1 99 ? 1.491 -4.691 -5.809 1 98.25 99 ILE B C 1
ATOM 3662 O O . ILE B 1 99 ? 0.538 -4.066 -6.285 1 98.25 99 ILE B O 1
ATOM 3666 N N . THR B 1 100 ? 2.656 -4.793 -6.383 1 98.19 100 THR B N 1
ATOM 3667 C CA . THR B 1 100 ? 2.916 -4.117 -7.648 1 98.19 100 THR B CA 1
ATOM 3668 C C . THR B 1 100 ? 2.01 -4.664 -8.75 1 98.19 100 THR B C 1
ATOM 3670 O O . THR B 1 100 ? 1.485 -3.898 -9.562 1 98.19 100 THR B O 1
ATOM 3673 N N . SER B 1 101 ? 1.848 -5.961 -8.781 1 98.19 101 SER B N 1
ATOM 3674 C CA . SER B 1 101 ? 0.906 -6.559 -9.719 1 98.19 101 SER B CA 1
ATOM 3675 C C . SER B 1 101 ? -0.502 -6.008 -9.516 1 98.19 101 SER B C 1
ATOM 3677 O O . SER B 1 101 ? -1.189 -5.676 -10.484 1 98.19 101 SER B O 1
ATOM 3679 N N . SER B 1 102 ? -0.887 -5.918 -8.289 1 98.62 102 SER B N 1
ATOM 3680 C CA . SER B 1 102 ? -2.201 -5.387 -7.941 1 98.62 102 SER B CA 1
ATOM 3681 C C . SER B 1 102 ? -2.354 -3.943 -8.406 1 98.62 102 SER B C 1
ATOM 3683 O O . SER B 1 102 ? -3.393 -3.566 -8.953 1 98.62 102 SER B O 1
ATOM 3685 N N . GLN B 1 103 ? -1.335 -3.15 -8.156 1 98.5 103 GLN B N 1
ATOM 3686 C CA . GLN B 1 103 ? -1.352 -1.751 -8.57 1 98.5 103 GLN B CA 1
ATOM 3687 C C . GLN B 1 103 ? -1.568 -1.628 -10.078 1 98.5 103 GLN B C 1
ATOM 3689 O O . GLN B 1 103 ? -2.398 -0.835 -10.531 1 98.5 103 GLN B O 1
ATOM 3694 N N . SER B 1 104 ? -0.84 -2.416 -10.812 1 98 104 SER B N 1
ATOM 3695 C CA . SER B 1 104 ? -0.921 -2.346 -12.266 1 98 104 SER B CA 1
ATOM 3696 C C . SER B 1 104 ? -2.297 -2.775 -12.766 1 98 104 SER B C 1
ATOM 3698 O O . SER B 1 104 ? -2.889 -2.111 -13.617 1 98 104 SER B O 1
ATOM 3700 N N . LEU B 1 105 ? -2.754 -3.836 -12.234 1 97.81 105 LEU B N 1
ATOM 3701 C CA . LEU B 1 105 ? -4.047 -4.359 -12.656 1 97.81 105 LEU B CA 1
ATOM 3702 C C . LEU B 1 105 ? -5.164 -3.369 -12.344 1 97.81 105 LEU B C 1
ATOM 3704 O O . LEU B 1 105 ? -5.977 -3.049 -13.219 1 97.81 105 LEU B O 1
ATOM 3708 N N . ILE B 1 106 ? -5.215 -2.836 -11.109 1 98.38 106 ILE B N 1
ATOM 3709 C CA . ILE B 1 106 ? -6.336 -2.023 -10.656 1 98.38 106 ILE B CA 1
ATOM 3710 C C . ILE B 1 106 ? -6.305 -0.664 -11.352 1 98.38 106 ILE B C 1
ATOM 3712 O O . ILE B 1 106 ? -7.348 -0.03 -11.531 1 98.38 106 ILE B O 1
ATOM 3716 N N . THR B 1 107 ? -5.098 -0.199 -11.703 1 97.88 107 THR B N 1
ATOM 3717 C CA . THR B 1 107 ? -4.953 1.034 -12.469 1 97.88 107 THR B CA 1
ATOM 3718 C C . THR B 1 107 ? -5.777 0.973 -13.75 1 97.88 107 THR B C 1
ATOM 3720 O O . THR B 1 107 ? -6.477 1.929 -14.094 1 97.88 107 THR B O 1
ATOM 3723 N N . ALA B 1 108 ? -5.672 -0.128 -14.43 1 96.75 108 ALA B N 1
ATOM 3724 C CA . ALA B 1 108 ? -6.426 -0.297 -15.672 1 96.75 108 ALA B CA 1
ATOM 3725 C C . ALA B 1 108 ? -7.895 -0.596 -15.391 1 96.75 108 ALA B C 1
ATOM 3727 O O . ALA B 1 108 ? -8.781 -0.05 -16.047 1 96.75 108 ALA B O 1
ATOM 3728 N N . LEU B 1 109 ? -8.164 -1.412 -14.461 1 97.38 109 LEU B N 1
ATOM 3729 C CA . LEU B 1 109 ? -9.523 -1.847 -14.148 1 97.38 109 LEU B CA 1
ATOM 3730 C C . LEU B 1 109 ? -10.383 -0.665 -13.719 1 97.38 109 LEU B C 1
ATOM 3732 O O . LEU B 1 109 ? -11.57 -0.606 -14.047 1 97.38 109 LEU B O 1
ATOM 3736 N N . TYR B 1 110 ? -9.836 0.297 -13.016 1 97.81 110 TYR B N 1
ATOM 3737 C CA . TYR B 1 110 ? -10.578 1.441 -12.508 1 97.81 110 TYR B CA 1
ATOM 3738 C C . TYR B 1 110 ? -9.984 2.75 -13.008 1 97.81 110 TYR B C 1
ATOM 3740 O O . TYR B 1 110 ? -9.93 3.738 -12.273 1 97.81 110 TYR B O 1
ATOM 3748 N N . ALA B 1 111 ? -9.5 2.689 -14.172 1 96.88 111 ALA B N 1
ATOM 3749 C CA . ALA B 1 111 ? -9.141 3.955 -14.812 1 96.88 111 ALA B CA 1
ATOM 3750 C C . ALA B 1 111 ? -10.258 4.98 -14.664 1 96.88 111 ALA B C 1
ATOM 3752 O O . ALA B 1 111 ? -11.438 4.648 -14.812 1 96.88 111 ALA B O 1
ATOM 3753 N N . PRO B 1 112 ? -9.93 6.203 -14.312 1 96.94 112 PRO B N 1
ATOM 3754 C CA . PRO B 1 112 ? -10.961 7.191 -13.977 1 96.94 112 PRO B CA 1
ATOM 3755 C C . PRO B 1 112 ? -11.703 7.711 -15.203 1 96.94 112 PRO B C 1
ATOM 3757 O O . PRO B 1 112 ? -11.117 7.848 -16.281 1 96.94 112 PRO B O 1
ATOM 3760 N N . ASP B 1 113 ? -12.961 7.914 -15.023 1 95.69 113 ASP B N 1
ATOM 3761 C CA . ASP B 1 113 ? -13.68 8.797 -15.938 1 95.69 113 ASP B CA 1
ATOM 3762 C C . ASP B 1 113 ? -13.555 10.258 -15.5 1 95.69 113 ASP B C 1
ATOM 3764 O O . ASP B 1 113 ? -12.758 10.578 -14.617 1 95.69 113 ASP B O 1
ATOM 3768 N N . SER B 1 114 ? -14.328 11.148 -16.094 1 94.69 114 SER B N 1
ATOM 3769 C CA . SER B 1 114 ? -14.203 12.578 -15.844 1 94.69 114 SER B CA 1
ATOM 3770 C C . SER B 1 114 ? -14.555 12.93 -14.398 1 94.69 114 SER B C 1
ATOM 3772 O O . SER B 1 114 ? -14.055 13.914 -13.852 1 94.69 114 SER B O 1
ATOM 3774 N N . ASN B 1 115 ? -15.352 12.109 -13.734 1 93.94 115 ASN B N 1
ATOM 3775 C CA . ASN B 1 115 ? -15.789 12.375 -12.375 1 93.94 115 ASN B CA 1
ATOM 3776 C C . ASN B 1 115 ? -14.688 12.078 -11.359 1 93.94 115 ASN B C 1
ATOM 3778 O O . ASN B 1 115 ? -14.75 12.523 -10.219 1 93.94 115 ASN B O 1
ATOM 3782 N N . TRP B 1 116 ? -13.656 11.344 -11.781 1 95.75 116 TRP B N 1
ATOM 3783 C CA . TRP B 1 116 ? -12.656 10.867 -10.828 1 95.75 116 TRP B CA 1
ATOM 3784 C C . TRP B 1 116 ? -11.25 11.227 -11.281 1 95.75 116 TRP B C 1
ATOM 3786 O O . TRP B 1 116 ? -10.266 10.867 -10.625 1 95.75 116 TRP B O 1
ATOM 3796 N N . GLU B 1 117 ? -11.219 11.945 -12.352 1 95.12 117 GLU B N 1
ATOM 3797 C CA . GLU B 1 117 ? -9.914 12.344 -12.891 1 95.12 117 GLU B CA 1
ATOM 3798 C C . GLU B 1 117 ? -9.25 13.391 -12.008 1 95.12 117 GLU B C 1
ATOM 3800 O O . GLU B 1 117 ? -9.891 14.375 -11.617 1 95.12 117 GLU B O 1
ATOM 3805 N N . ILE B 1 118 ? -8.008 13.211 -11.695 1 94.56 118 ILE B N 1
ATOM 3806 C CA . ILE B 1 118 ? -7.27 14.164 -10.875 1 94.56 118 ILE B CA 1
ATOM 3807 C C . ILE B 1 118 ? -6.516 15.141 -11.773 1 94.56 118 ILE B C 1
ATOM 3809 O O . ILE B 1 118 ? -6.32 16.312 -11.414 1 94.56 118 ILE B O 1
ATOM 3813 N N . VAL B 1 119 ? -5.98 14.648 -12.805 1 94 119 VAL B N 1
ATOM 3814 C CA . VAL B 1 119 ? -5.309 15.414 -13.844 1 94 119 V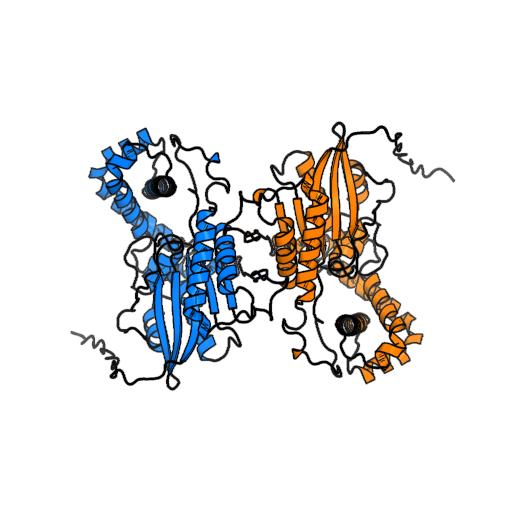AL B CA 1
ATOM 3815 C C . VAL B 1 119 ? -5.996 15.164 -15.188 1 94 119 VAL B C 1
ATOM 3817 O O . VAL B 1 119 ? -6.293 14.023 -15.539 1 94 119 VAL B O 1
ATOM 3820 N N . GLN B 1 120 ? -6.25 16.203 -15.898 1 91.88 120 GLN B N 1
ATOM 3821 C CA . GLN B 1 120 ? -6.984 16.094 -17.156 1 91.88 120 GLN B CA 1
ATOM 3822 C C . GLN B 1 120 ? -6.301 15.117 -18.109 1 91.88 120 GLN B C 1
ATOM 3824 O O . GLN B 1 120 ? -5.09 15.195 -18.328 1 91.88 120 GLN B O 1
ATOM 3829 N N . ASP B 1 121 ? -7.027 14.18 -18.625 1 90.12 121 ASP B N 1
ATOM 3830 C CA . ASP B 1 121 ? -6.633 13.227 -19.656 1 90.12 121 ASP B CA 1
ATOM 3831 C C . ASP B 1 121 ? -5.559 12.273 -19.156 1 90.12 121 ASP B C 1
ATOM 3833 O O . ASP B 1 121 ? -4.809 11.688 -19.938 1 90.12 121 ASP B O 1
ATOM 3837 N N . PHE B 1 122 ? -5.375 12.234 -17.891 1 93.31 122 PHE B N 1
ATOM 3838 C CA . PHE B 1 122 ? -4.484 11.266 -17.266 1 93.31 122 PHE B CA 1
ATOM 3839 C C . PHE B 1 122 ? -5.27 10.078 -16.734 1 93.31 122 PHE B C 1
ATOM 3841 O O . PHE B 1 122 ? -5.988 10.203 -15.734 1 93.31 122 PHE B O 1
ATOM 3848 N N . PRO B 1 123 ? -5.168 8.93 -17.344 1 93.69 123 PRO B N 1
ATOM 3849 C CA . PRO B 1 123 ? -6.039 7.809 -17 1 93.69 123 PRO B CA 1
ATOM 3850 C C . PRO B 1 123 ? -5.531 7.027 -15.789 1 93.69 123 PRO B C 1
ATOM 3852 O O . PRO B 1 123 ? -5.383 5.805 -15.852 1 93.69 123 PRO B O 1
ATOM 3855 N N . TRP B 1 124 ? -5.297 7.734 -14.781 1 97 124 TRP B N 1
ATOM 3856 C CA . TRP B 1 124 ? -4.859 7.121 -13.531 1 97 124 TRP B CA 1
ATOM 3857 C C . TRP B 1 124 ? -5.5 7.805 -12.328 1 97 124 TRP B C 1
ATOM 3859 O O . TRP B 1 124 ? -5.684 9.023 -12.328 1 97 124 TRP B O 1
ATOM 3869 N N . GLN B 1 125 ? -5.852 7.125 -11.367 1 97.69 125 GLN B N 1
ATOM 3870 C CA . GLN B 1 125 ? -6.27 7.602 -10.055 1 97.69 125 GLN B CA 1
ATOM 3871 C C . GLN B 1 125 ? -5.699 6.727 -8.938 1 97.69 125 GLN B C 1
ATOM 3873 O O . GLN B 1 125 ? -5.449 5.539 -9.141 1 97.69 125 GLN B O 1
ATOM 3878 N N . PRO B 1 126 ? -5.43 7.297 -7.812 1 97.38 126 PRO B N 1
ATOM 3879 C CA . PRO B 1 126 ? -4.934 6.473 -6.711 1 97.38 126 PRO B CA 1
ATOM 3880 C C . PRO B 1 126 ? -5.969 5.461 -6.219 1 97.38 126 PRO B C 1
ATOM 3882 O O . PRO B 1 126 ? -7.16 5.77 -6.164 1 97.38 126 PRO B O 1
ATOM 3885 N N . MET B 1 127 ? -5.539 4.281 -5.973 1 97.25 127 MET B N 1
ATOM 3886 C CA . MET B 1 127 ? -6.355 3.182 -5.461 1 97.25 127 MET B CA 1
ATOM 3887 C C . MET B 1 127 ? -5.742 2.594 -4.191 1 97.25 127 MET B C 1
ATOM 3889 O O . MET B 1 127 ? -4.551 2.277 -4.164 1 97.25 127 MET B O 1
ATOM 3893 N N . TYR B 1 128 ? -6.602 2.512 -3.168 1 96.56 128 TYR B N 1
ATOM 3894 C CA . TYR B 1 128 ? -6.094 1.937 -1.928 1 96.56 128 TYR B CA 1
ATOM 3895 C C . TYR B 1 128 ? -5.996 0.419 -2.031 1 96.56 128 TYR B C 1
ATOM 3897 O O . TYR B 1 128 ? -6.949 -0.244 -2.447 1 96.56 128 TYR B O 1
ATOM 3905 N N . ILE B 1 129 ? -4.848 -0.117 -1.713 1 98 129 ILE B N 1
ATOM 3906 C CA . ILE B 1 129 ? -4.609 -1.556 -1.678 1 98 129 ILE B CA 1
ATOM 3907 C C . ILE B 1 129 ? -4.293 -1.991 -0.248 1 98 129 ILE B C 1
ATOM 3909 O O . ILE B 1 129 ? -3.297 -1.56 0.333 1 98 129 ILE B O 1
ATOM 3913 N N . GLN B 1 130 ? -5.129 -2.799 0.288 1 97.06 130 GLN B N 1
ATOM 3914 C CA . GLN B 1 130 ? -4.906 -3.318 1.633 1 97.06 130 GLN B CA 1
ATOM 3915 C C . GLN B 1 130 ? -3.949 -4.508 1.609 1 97.06 130 GLN B C 1
ATOM 3917 O O . GLN B 1 130 ? -4.113 -5.426 0.805 1 97.06 130 GLN B O 1
ATOM 3922 N N . PHE B 1 131 ? -2.941 -4.531 2.406 1 96.75 131 PHE B N 1
ATOM 3923 C CA . PHE B 1 131 ? -2.041 -5.66 2.609 1 96.75 131 PHE B CA 1
ATOM 3924 C C . PHE B 1 131 ? -1.479 -5.652 4.027 1 96.75 131 PHE B C 1
ATOM 3926 O O . PHE B 1 131 ? -1.69 -4.703 4.781 1 96.75 131 PHE B O 1
ATOM 3933 N N . GLY B 1 132 ? -0.823 -6.727 4.414 1 93.56 132 GLY B N 1
ATOM 3934 C CA . GLY B 1 132 ? -0.274 -6.883 5.754 1 93.56 132 GLY B CA 1
ATOM 3935 C C . GLY B 1 132 ? -0.639 -8.211 6.398 1 93.56 132 GLY B C 1
ATOM 3936 O O . GLY B 1 132 ? -1.092 -9.133 5.719 1 93.56 132 GLY B O 1
ATOM 3937 N N . ASN B 1 133 ? -0.493 -8.234 7.688 1 89.56 133 ASN B N 1
ATOM 3938 C CA . ASN B 1 133 ? -0.708 -9.477 8.422 1 89.56 133 ASN B CA 1
ATOM 3939 C C . ASN B 1 133 ? -2.148 -9.961 8.297 1 89.56 133 ASN B C 1
ATOM 3941 O O . ASN B 1 133 ? -2.395 -11.164 8.18 1 89.56 133 ASN B O 1
ATOM 3945 N N . ASP B 1 134 ? -3.041 -9.055 8.234 1 91.44 134 ASP B N 1
ATOM 3946 C CA . ASP B 1 134 ? -4.457 -9.414 8.219 1 91.44 134 ASP B CA 1
ATOM 3947 C C . ASP B 1 134 ? -4.836 -10.07 6.895 1 91.44 134 ASP B C 1
ATOM 3949 O O . ASP B 1 134 ? -5.719 -10.938 6.859 1 91.44 134 ASP B O 1
ATOM 3953 N N . THR B 1 135 ? -4.246 -9.641 5.785 1 96 135 THR B N 1
ATOM 3954 C CA . THR B 1 135 ? -4.547 -10.234 4.488 1 96 135 THR B CA 1
ATOM 3955 C C . THR B 1 135 ? -3.688 -11.469 4.246 1 96 135 THR B C 1
ATOM 3957 O O . THR B 1 135 ? -4.121 -12.414 3.582 1 96 135 THR B O 1
ATOM 3960 N N . ASP B 1 136 ? -2.498 -11.523 4.828 1 95.38 136 ASP B N 1
ATOM 3961 C CA . ASP B 1 136 ? -1.553 -12.609 4.582 1 95.38 136 ASP B CA 1
ATOM 3962 C C . ASP B 1 136 ? -2.066 -13.93 5.148 1 95.38 136 ASP B C 1
ATOM 3964 O O . ASP B 1 136 ? -1.677 -15 4.688 1 95.38 136 ASP B O 1
ATOM 3968 N N . LYS B 1 137 ? -2.938 -13.875 6.047 1 94.25 137 LYS B N 1
ATOM 3969 C CA . LYS B 1 137 ? -3.496 -15.078 6.656 1 94.25 137 LYS B CA 1
ATOM 3970 C C . LYS B 1 137 ? -4.168 -15.961 5.609 1 94.25 137 LYS B C 1
ATOM 3972 O O . LYS B 1 137 ? -4.273 -17.172 5.789 1 94.25 137 LYS B O 1
ATOM 3977 N N . TYR B 1 138 ? -4.59 -15.289 4.52 1 96.56 138 TYR B N 1
ATOM 3978 C CA . TYR B 1 138 ? -5.297 -16.094 3.529 1 96.56 138 TYR B CA 1
ATOM 3979 C C . TYR B 1 138 ? -4.75 -15.836 2.129 1 96.56 138 TYR B C 1
ATOM 3981 O O . TYR B 1 138 ? -5.113 -16.531 1.179 1 96.56 138 TYR B O 1
ATOM 3989 N N . LEU B 1 139 ? -3.83 -14.859 1.985 1 97.81 139 LEU B N 1
ATOM 3990 C CA . LEU B 1 139 ? -3.332 -14.547 0.65 1 97.81 139 LEU B CA 1
ATOM 3991 C C . LEU B 1 139 ? -1.871 -14.969 0.507 1 97.81 139 LEU B C 1
ATOM 3993 O O . LEU B 1 139 ? -1.342 -15.016 -0.606 1 97.81 139 LEU B O 1
ATOM 3997 N N . SER B 1 140 ? -1.033 -15.203 1.536 1 90.81 140 SER B N 1
ATOM 3998 C CA . SER B 1 140 ? 0.381 -15.555 1.45 1 90.81 140 SER B CA 1
ATOM 3999 C C . SER B 1 140 ? 0.634 -16.969 1.974 1 90.81 140 SER B C 1
ATOM 4001 O O . SER B 1 140 ? 1.785 -17.359 2.164 1 90.81 140 SER B O 1
ATOM 4003 N N . GLN B 1 141 ? -0.277 -17.938 1.986 1 78.5 141 GLN B N 1
ATOM 4004 C CA . GLN B 1 141 ? -0.134 -19.312 2.486 1 78.5 141 GLN B CA 1
ATOM 4005 C C . GLN B 1 141 ? 0.751 -19.344 3.729 1 78.5 141 GLN B C 1
ATOM 4007 O O . GLN B 1 141 ? 1.9 -19.781 3.664 1 78.5 141 GLN B O 1
ATOM 4012 N N . PRO B 1 142 ? 0.316 -18.969 4.773 1 79.06 142 PRO B N 1
ATOM 4013 C CA . PRO B 1 142 ? 1.118 -19.047 5.996 1 79.06 142 PRO B CA 1
ATOM 4014 C C . PRO B 1 142 ? 1.659 -20.453 6.254 1 79.06 142 PRO B C 1
ATOM 4016 O O . PRO B 1 142 ? 1.101 -21.438 5.762 1 79.06 142 PRO B O 1
ATOM 4019 N N . SER B 1 143 ? 2.711 -20.438 6.93 1 85.5 143 SER B N 1
ATOM 4020 C CA . SER B 1 143 ? 3.344 -21.719 7.25 1 85.5 143 SER B CA 1
ATOM 4021 C C . SER B 1 143 ? 2.422 -22.594 8.086 1 85.5 143 SER B C 1
ATOM 4023 O O . SER B 1 143 ? 1.866 -22.141 9.094 1 85.5 143 SER B O 1
ATOM 4025 N N . CYS B 1 144 ? 2.17 -23.719 7.602 1 94.5 144 CYS B N 1
ATOM 4026 C CA . CYS B 1 144 ? 1.422 -24.75 8.32 1 94.5 144 CYS B CA 1
ATOM 4027 C C . CYS B 1 144 ? 2.262 -26 8.5 1 94.5 144 CYS B C 1
ATOM 4029 O O . CYS B 1 144 ? 2.439 -26.781 7.559 1 94.5 144 CYS B O 1
ATOM 4031 N N . PRO B 1 145 ? 2.697 -26.234 9.68 1 95.12 145 PRO B N 1
ATOM 4032 C CA . PRO B 1 145 ? 3.609 -27.344 9.938 1 95.12 145 PRO B CA 1
ATOM 4033 C C . PRO B 1 145 ? 3.023 -28.688 9.516 1 95.12 145 PRO B C 1
ATOM 4035 O O . PRO B 1 145 ? 3.723 -29.5 8.906 1 95.12 145 PRO B O 1
ATOM 4038 N N . LEU B 1 146 ? 1.785 -28.922 9.789 1 96.06 146 LEU B N 1
ATOM 4039 C CA . LEU B 1 146 ? 1.175 -30.203 9.453 1 96.06 146 LEU B CA 1
ATOM 4040 C C . LEU B 1 146 ? 1.212 -30.438 7.945 1 96.06 146 LEU B C 1
ATOM 4042 O O . LEU B 1 146 ? 1.64 -31.5 7.488 1 96.06 146 LEU B O 1
ATOM 4046 N N . ALA B 1 147 ? 0.781 -29.484 7.199 1 95.56 147 ALA B N 1
ATOM 4047 C CA . ALA B 1 147 ? 0.766 -29.609 5.742 1 95.56 147 ALA B CA 1
ATOM 4048 C C . ALA B 1 147 ? 2.182 -29.734 5.188 1 95.56 147 ALA B C 1
ATOM 4050 O O . ALA B 1 147 ? 2.412 -30.469 4.223 1 95.56 147 ALA B O 1
ATOM 4051 N N . THR B 1 148 ? 3.111 -29 5.785 1 95 148 THR B N 1
ATOM 4052 C CA . THR B 1 148 ? 4.504 -29.047 5.352 1 95 148 THR B CA 1
ATOM 4053 C C . THR B 1 148 ? 5.105 -30.422 5.613 1 95 148 THR B C 1
ATOM 4055 O O . THR B 1 148 ? 5.824 -30.969 4.773 1 95 148 THR B O 1
ATOM 4058 N N . GLU B 1 149 ? 4.801 -30.922 6.762 1 95.56 149 GLU B N 1
ATOM 4059 C CA . GLU B 1 149 ? 5.281 -32.25 7.102 1 95.56 149 GLU B CA 1
ATOM 4060 C C . GLU B 1 149 ? 4.73 -33.312 6.137 1 95.56 149 GLU B C 1
ATOM 4062 O O . GLU B 1 149 ? 5.445 -34.219 5.734 1 95.56 149 GLU B O 1
ATOM 4067 N N . GLU B 1 150 ? 3.537 -33.188 5.809 1 96.69 150 GLU B N 1
ATOM 4068 C CA . GLU B 1 150 ? 2.93 -34.094 4.852 1 96.69 150 GLU B CA 1
ATOM 4069 C C . GLU B 1 150 ? 3.607 -34 3.486 1 96.69 150 GLU B C 1
ATOM 4071 O O . GLU B 1 150 ? 3.852 -35.031 2.836 1 96.69 150 GLU B O 1
ATOM 4076 N N . THR B 1 151 ? 3.859 -32.812 3.084 1 96.06 151 THR B N 1
ATOM 4077 C CA . THR B 1 151 ? 4.559 -32.625 1.817 1 96.06 151 THR B CA 1
ATOM 4078 C C . THR B 1 151 ? 5.934 -33.281 1.853 1 96.06 151 THR B C 1
ATOM 4080 O O . THR B 1 151 ? 6.344 -33.938 0.888 1 96.06 151 THR B O 1
ATOM 4083 N N . GLN B 1 152 ? 6.602 -33.094 2.951 1 94.75 152 GLN B N 1
ATOM 4084 C CA . GLN B 1 152 ? 7.938 -33.656 3.092 1 94.75 152 GLN B CA 1
ATOM 4085 C C . GLN B 1 152 ? 7.898 -35.188 3.051 1 94.75 152 GLN B C 1
ATOM 4087 O O . GLN B 1 152 ? 8.75 -35.812 2.422 1 94.75 152 GLN B O 1
ATOM 4092 N N . LYS B 1 153 ? 6.973 -35.75 3.729 1 96.06 153 LYS B N 1
ATOM 4093 C CA . LYS B 1 153 ? 6.812 -37.188 3.727 1 96.06 153 LYS B CA 1
ATOM 4094 C C . LYS B 1 153 ? 6.539 -37.719 2.318 1 96.06 153 LYS B C 1
ATOM 4096 O O . LYS B 1 153 ? 7.16 -38.688 1.88 1 96.06 153 LYS B O 1
ATOM 4101 N N . LEU B 1 154 ? 5.633 -37.062 1.659 1 96.38 154 LEU B N 1
ATOM 4102 C CA . LEU B 1 154 ? 5.293 -37.469 0.297 1 96.38 154 LEU B CA 1
ATOM 4103 C C . LEU B 1 154 ? 6.496 -37.344 -0.629 1 96.38 154 LEU B C 1
ATOM 4105 O O . LEU B 1 154 ? 6.719 -38.188 -1.496 1 96.38 154 LEU B O 1
ATOM 4109 N N . THR B 1 155 ? 7.199 -36.25 -0.463 1 94.19 155 THR B N 1
ATOM 4110 C CA . THR B 1 155 ? 8.383 -35.969 -1.28 1 94.19 155 THR B CA 1
ATOM 4111 C C . THR B 1 155 ? 9.43 -37.062 -1.083 1 94.19 155 THR B C 1
ATOM 4113 O O . THR B 1 155 ? 10 -37.562 -2.053 1 94.19 155 THR B O 1
ATOM 4116 N N . SER B 1 156 ? 9.648 -37.438 0.151 1 92.12 156 SER B N 1
ATOM 4117 C CA . SER B 1 156 ? 10.602 -38.5 0.455 1 92.12 156 SER B CA 1
ATOM 4118 C C . SER B 1 156 ? 10.195 -39.812 -0.195 1 92.12 156 SER B C 1
ATOM 4120 O O . SER B 1 156 ? 11.039 -40.531 -0.739 1 92.12 156 SER B O 1
ATOM 4122 N N . GLU B 1 157 ? 8.984 -40.094 -0.145 1 92.81 157 GLU B N 1
ATOM 4123 C CA . GLU B 1 157 ? 8.469 -41.312 -0.75 1 92.81 157 GLU B CA 1
ATOM 4124 C C . GLU B 1 157 ? 8.641 -41.312 -2.266 1 92.81 157 GLU B C 1
ATOM 4126 O O . GLU B 1 157 ? 9.016 -42.312 -2.865 1 92.81 157 GLU B O 1
ATOM 4131 N N . GLU B 1 158 ? 8.344 -40.188 -2.836 1 91.44 158 GLU B N 1
ATOM 4132 C CA . GLU B 1 158 ? 8.453 -40.062 -4.285 1 91.44 158 GLU B CA 1
ATOM 4133 C C . GLU B 1 158 ? 9.906 -40.125 -4.738 1 91.44 158 GLU B C 1
ATOM 4135 O O . GLU B 1 158 ? 10.211 -40.656 -5.812 1 91.44 158 GLU B O 1
ATOM 4140 N N . MET B 1 159 ? 10.773 -39.531 -3.965 1 88.38 159 MET B N 1
ATOM 4141 C CA . MET B 1 159 ? 12.195 -39.531 -4.293 1 88.38 159 MET B CA 1
ATOM 4142 C C . MET B 1 159 ? 12.734 -40.938 -4.359 1 88.38 159 MET B C 1
ATOM 4144 O O . MET B 1 159 ? 13.625 -41.25 -5.164 1 88.38 159 MET B O 1
ATOM 4148 N N . GLU B 1 160 ? 12.242 -41.812 -3.539 1 87.5 160 GLU B N 1
ATOM 4149 C CA . GLU B 1 160 ? 12.648 -43.188 -3.553 1 87.5 160 GLU B CA 1
ATOM 4150 C C . GLU B 1 160 ? 12.273 -43.875 -4.875 1 87.5 160 GLU B C 1
ATOM 4152 O O . GLU B 1 160 ? 12.977 -44.781 -5.336 1 87.5 160 GLU B O 1
ATOM 4157 N N . LYS B 1 161 ? 11.297 -43.344 -5.438 1 87.31 161 LYS B N 1
ATOM 4158 C CA . LYS B 1 161 ? 10.812 -43.906 -6.688 1 87.31 161 LYS B CA 1
ATOM 4159 C C . LYS B 1 161 ? 11.578 -43.375 -7.887 1 87.31 161 LYS B C 1
ATOM 4161 O O . LYS B 1 161 ? 11.461 -43.875 -9 1 87.31 161 LYS B O 1
ATOM 4166 N N . LEU B 1 162 ? 12.289 -42.375 -7.668 1 86.94 162 LEU B N 1
ATOM 4167 C CA . LEU B 1 162 ? 12.977 -41.688 -8.766 1 86.94 162 LEU B CA 1
ATOM 4168 C C . LEU B 1 162 ? 14.398 -42.25 -8.93 1 86.94 162 LEU B C 1
ATOM 4170 O O . LEU B 1 162 ? 15.281 -41.531 -9.43 1 86.94 162 LEU B O 1
ATOM 4174 N N . GLU B 1 163 ? 14.609 -43.406 -8.508 1 84.19 163 GLU B N 1
ATOM 4175 C CA . GLU B 1 163 ? 15.922 -44.031 -8.625 1 84.19 163 GLU B CA 1
ATOM 4176 C C . GLU B 1 163 ? 16.391 -44.062 -10.078 1 84.19 163 GLU B C 1
ATOM 4178 O O . GLU B 1 163 ? 17.578 -43.906 -10.352 1 84.19 163 GLU B O 1
ATOM 4183 N N . ASN B 1 164 ? 15.469 -44.156 -10.93 1 86.56 164 ASN B N 1
ATOM 4184 C CA . ASN B 1 164 ? 15.797 -44.25 -12.344 1 86.56 164 ASN B CA 1
ATOM 4185 C C . ASN B 1 164 ? 16.266 -42.906 -12.898 1 86.56 164 ASN B C 1
ATOM 4187 O O . ASN B 1 164 ? 16.828 -42.844 -14 1 86.56 164 ASN B O 1
ATOM 4191 N N . TYR B 1 165 ? 16.094 -41.844 -12.125 1 90.31 165 TYR B N 1
ATOM 4192 C CA . TYR B 1 165 ? 16.469 -40.5 -12.594 1 90.31 165 TYR B CA 1
ATOM 4193 C C . TYR B 1 165 ? 17.766 -40.062 -11.93 1 90.31 165 TYR B C 1
ATOM 4195 O O . TYR B 1 165 ? 18.203 -38.906 -12.125 1 90.31 165 TYR B O 1
ATOM 4203 N N . GLU B 1 166 ? 18.375 -40.875 -11.203 1 90.44 166 GLU B N 1
ATOM 4204 C CA . GLU B 1 166 ? 19.547 -40.5 -10.406 1 90.44 166 GLU B CA 1
ATOM 4205 C C . GLU B 1 166 ? 20.672 -39.969 -11.297 1 90.44 166 GLU B C 1
ATOM 4207 O O . GLU B 1 166 ? 21.312 -38.969 -10.961 1 90.44 166 GLU B O 1
ATOM 4212 N N . ASP B 1 167 ? 20.891 -40.656 -12.367 1 92.94 167 ASP B N 1
ATOM 4213 C CA . ASP B 1 167 ? 21.953 -40.219 -13.281 1 92.94 167 ASP B CA 1
ATOM 4214 C C . ASP B 1 167 ? 21.641 -38.875 -13.898 1 92.94 167 ASP B C 1
ATOM 4216 O O . ASP B 1 167 ? 22.531 -38.031 -14.039 1 92.94 167 ASP B O 1
ATOM 4220 N N . LEU B 1 168 ? 20.469 -38.719 -14.242 1 94.06 168 LEU B N 1
ATOM 4221 C CA . LEU B 1 168 ? 20.031 -37.469 -14.852 1 94.06 168 LEU B CA 1
ATOM 4222 C C . LEU B 1 168 ? 20.141 -36.312 -13.844 1 94.06 168 LEU B C 1
ATOM 4224 O O . LEU B 1 168 ? 20.594 -35.219 -14.188 1 94.06 168 LEU B O 1
ATOM 4228 N N . ILE B 1 169 ? 19.734 -36.531 -12.641 1 93.81 169 ILE B N 1
ATOM 4229 C CA . ILE B 1 169 ? 19.781 -35.531 -11.57 1 93.81 169 ILE B CA 1
ATOM 4230 C C . ILE B 1 169 ? 21.234 -35.156 -11.281 1 93.81 169 ILE B C 1
ATOM 4232 O O . ILE B 1 169 ? 21.562 -34 -11.109 1 93.81 169 ILE B O 1
ATOM 4236 N N . TYR B 1 170 ? 22.094 -36.156 -11.258 1 94 170 TYR B N 1
ATOM 4237 C CA . TYR B 1 170 ? 23.516 -35.906 -11.078 1 94 170 TYR B CA 1
ATOM 4238 C C . TYR B 1 170 ? 24.078 -35.094 -12.227 1 94 170 TYR B C 1
ATOM 4240 O O . TYR B 1 170 ? 24.891 -34.188 -12.016 1 94 170 TYR B O 1
ATOM 4248 N N . TYR B 1 171 ? 23.656 -35.406 -13.445 1 96.25 171 TYR B N 1
ATOM 4249 C CA . TYR B 1 171 ? 24.047 -34.656 -14.625 1 96.25 171 TYR B CA 1
ATOM 4250 C C . TYR B 1 171 ? 23.688 -33.188 -14.484 1 96.25 171 TYR B C 1
ATOM 4252 O O . TYR B 1 171 ? 24.5 -32.312 -14.789 1 96.25 171 TYR B O 1
ATOM 4260 N N . TRP B 1 172 ? 22.438 -32.875 -14 1 96.88 172 TRP B N 1
ATOM 4261 C CA . TRP B 1 172 ? 22 -31.516 -13.797 1 96.88 172 TRP B CA 1
ATOM 4262 C C . TRP B 1 172 ? 22.797 -30.844 -12.688 1 96.88 172 TRP B C 1
ATOM 4264 O O . TRP B 1 172 ? 23.094 -29.641 -12.758 1 96.88 172 TRP B O 1
ATOM 4274 N N . LYS B 1 173 ? 23.062 -31.562 -11.648 1 96.19 173 LYS B N 1
ATOM 4275 C CA . LYS B 1 173 ? 23.875 -31.047 -10.547 1 96.19 173 LYS B CA 1
ATOM 4276 C C . LYS B 1 173 ? 25.25 -30.609 -11.047 1 96.19 173 LYS B C 1
ATOM 4278 O O . LYS B 1 173 ? 25.688 -29.5 -10.742 1 96.19 173 LYS B O 1
ATOM 4283 N N . GLU B 1 174 ? 25.875 -31.359 -11.836 1 97.06 174 GLU B N 1
ATOM 4284 C CA . GLU B 1 174 ? 27.219 -31.078 -12.344 1 97.06 174 GLU B CA 1
ATOM 4285 C C . GLU B 1 174 ? 27.219 -29.891 -13.297 1 97.06 174 GLU B C 1
ATOM 4287 O O . GLU B 1 174 ? 28.141 -29.078 -13.281 1 97.06 174 GLU B O 1
ATOM 4292 N N . ASN B 1 175 ? 26.25 -29.828 -14.055 1 97.94 175 ASN B N 1
ATOM 4293 C CA . ASN B 1 175 ? 26.234 -28.812 -15.094 1 97.94 175 ASN B CA 1
ATOM 4294 C C . ASN B 1 175 ? 25.719 -27.484 -14.57 1 97.94 175 ASN B C 1
ATOM 4296 O O . ASN B 1 175 ? 26.203 -26.422 -14.984 1 97.94 175 ASN B O 1
ATOM 4300 N N . SER B 1 176 ? 24.719 -27.484 -13.664 1 97.88 176 SER B N 1
ATOM 4301 C CA . SER B 1 176 ? 24.156 -26.266 -13.117 1 97.88 176 SER B CA 1
ATOM 4302 C C . SER B 1 176 ? 25 -25.75 -11.953 1 97.88 176 SER B C 1
ATOM 4304 O O . SER B 1 176 ? 24.922 -24.562 -11.594 1 97.88 176 SER B O 1
ATOM 4306 N N . GLY B 1 177 ? 25.719 -26.641 -11.32 1 97.62 177 GLY B N 1
ATOM 4307 C CA . GLY B 1 177 ? 26.469 -26.328 -10.109 1 97.62 177 GLY B CA 1
ATOM 4308 C C . GLY B 1 177 ? 25.609 -26.312 -8.859 1 97.62 177 GLY B C 1
ATOM 4309 O O . GLY B 1 177 ? 26.109 -26.109 -7.758 1 97.62 177 GLY B O 1
ATOM 4310 N N . TRP B 1 178 ? 24.359 -26.453 -9.031 1 95.25 178 TRP B N 1
ATOM 4311 C CA . TRP B 1 178 ? 23.438 -26.422 -7.898 1 95.25 178 TRP B CA 1
ATOM 4312 C C . TRP B 1 178 ? 23.438 -27.75 -7.16 1 95.25 178 TRP B C 1
ATOM 4314 O O . TRP B 1 178 ? 23.234 -28.812 -7.766 1 95.25 178 TRP B O 1
ATOM 4324 N N . ASP B 1 179 ? 23.625 -27.75 -5.852 1 92.31 179 ASP B N 1
ATOM 4325 C CA . ASP B 1 179 ? 23.578 -28.953 -5.023 1 92.31 179 ASP B CA 1
ATOM 4326 C C . ASP B 1 179 ? 22.156 -29.266 -4.578 1 92.31 179 ASP B C 1
ATOM 4328 O O . ASP B 1 179 ? 21.672 -28.734 -3.578 1 92.31 179 ASP B O 1
ATOM 4332 N N . PHE B 1 180 ? 21.531 -30.219 -5.32 1 91.19 180 PHE B N 1
ATOM 4333 C CA . PHE B 1 180 ? 20.125 -30.516 -5.059 1 91.19 180 PHE B CA 1
ATOM 4334 C C . PHE B 1 180 ? 19.969 -31.312 -3.764 1 91.19 180 PHE B C 1
ATOM 4336 O O . PHE B 1 180 ? 20.578 -32.375 -3.6 1 91.19 180 PHE B O 1
ATOM 4343 N N . LYS B 1 181 ? 19.219 -30.797 -2.863 1 86.69 181 LYS B N 1
ATOM 4344 C CA . LYS B 1 181 ? 18.922 -31.516 -1.629 1 86.69 181 LYS B CA 1
ATOM 4345 C C . LYS B 1 181 ? 17.609 -32.281 -1.743 1 86.69 181 LYS B C 1
ATOM 4347 O O . LYS B 1 181 ? 17.438 -33.344 -1.119 1 86.69 181 LYS B O 1
ATOM 4352 N N . ASP B 1 182 ? 16.719 -31.766 -2.436 1 88.19 182 ASP B N 1
ATOM 4353 C CA . ASP B 1 182 ? 15.414 -32.406 -2.633 1 88.19 182 ASP B CA 1
ATOM 4354 C C . ASP B 1 182 ? 14.773 -31.938 -3.943 1 88.19 182 ASP B C 1
ATOM 4356 O O . ASP B 1 182 ? 15.43 -31.312 -4.773 1 88.19 182 ASP B O 1
ATOM 4360 N N . LEU B 1 183 ? 13.477 -32.344 -4.191 1 91.38 183 LEU B N 1
ATOM 4361 C CA . LEU B 1 183 ? 12.75 -32.062 -5.422 1 91.38 183 LEU B CA 1
ATOM 4362 C C . LEU B 1 183 ? 12.484 -30.562 -5.559 1 91.38 183 LEU B C 1
ATOM 4364 O O . LEU B 1 183 ? 12.367 -30.047 -6.672 1 91.38 183 LEU B O 1
ATOM 4368 N N . GLU B 1 184 ? 12.445 -29.891 -4.441 1 91.25 184 GLU B N 1
ATOM 4369 C CA . GLU B 1 184 ? 12.172 -28.453 -4.477 1 91.25 184 GLU B CA 1
ATOM 4370 C C . GLU B 1 184 ? 13.312 -27.688 -5.145 1 91.25 184 GLU B C 1
ATOM 4372 O O . GLU B 1 184 ? 13.078 -26.656 -5.797 1 91.25 184 GLU B O 1
ATOM 4377 N N . ASP B 1 185 ? 14.469 -28.219 -5.016 1 93.25 185 ASP B N 1
ATOM 4378 C CA . ASP B 1 185 ? 15.617 -27.594 -5.668 1 93.25 185 ASP B CA 1
ATOM 4379 C C . ASP B 1 185 ? 15.547 -27.766 -7.188 1 93.25 185 ASP B C 1
ATOM 4381 O O . ASP B 1 185 ? 15.93 -26.859 -7.934 1 93.25 185 ASP B O 1
ATOM 4385 N N . ILE B 1 186 ? 15.109 -28.906 -7.555 1 93.38 186 ILE B N 1
ATOM 4386 C CA . ILE B 1 186 ? 14.938 -29.156 -8.977 1 93.38 186 ILE B CA 1
ATOM 4387 C C . ILE B 1 186 ? 13.82 -28.281 -9.531 1 93.38 186 ILE B C 1
ATOM 4389 O O . ILE B 1 186 ? 13.938 -27.734 -10.633 1 93.38 186 ILE B O 1
ATOM 4393 N N . GLU B 1 187 ? 12.82 -28.172 -8.727 1 94.75 187 GLU B N 1
ATOM 4394 C CA . GLU B 1 187 ? 11.742 -27.266 -9.078 1 94.75 187 GLU B CA 1
ATOM 4395 C C . GLU B 1 187 ? 12.266 -25.844 -9.289 1 94.75 187 GLU B C 1
ATOM 4397 O O . GLU B 1 187 ? 11.906 -25.172 -10.258 1 94.75 187 GLU B O 1
ATOM 4402 N N . ALA B 1 188 ? 13.125 -25.391 -8.445 1 95.19 188 ALA B N 1
ATOM 4403 C CA . ALA B 1 188 ? 13.711 -24.047 -8.531 1 95.19 188 ALA B CA 1
ATOM 4404 C C . ALA B 1 188 ? 14.547 -23.906 -9.797 1 95.19 188 ALA B C 1
ATOM 4406 O O . ALA B 1 188 ? 14.516 -22.859 -10.445 1 95.19 188 ALA B O 1
ATOM 4407 N N . LEU B 1 189 ? 15.297 -24.953 -10.109 1 97.12 189 LEU B N 1
ATOM 4408 C CA . LEU B 1 189 ? 16.094 -24.922 -11.328 1 97.12 189 LEU B CA 1
ATOM 4409 C C . LEU B 1 189 ? 15.203 -24.766 -12.555 1 97.12 189 LEU B C 1
ATOM 4411 O O . LEU B 1 189 ? 15.461 -23.922 -13.414 1 97.12 189 LEU B O 1
ATOM 4415 N N . TYR B 1 190 ? 14.195 -25.547 -12.586 1 97 190 TYR B N 1
ATOM 4416 C CA . TYR B 1 190 ? 13.273 -25.453 -13.711 1 97 190 TYR B CA 1
ATOM 4417 C C . TYR B 1 190 ? 12.672 -24.062 -13.805 1 97 190 TYR B C 1
ATOM 4419 O O . TYR B 1 190 ? 12.57 -23.484 -14.891 1 97 190 TYR B O 1
ATOM 4427 N N . ASN B 1 191 ? 12.258 -23.547 -12.719 1 96.38 191 ASN B N 1
ATOM 4428 C CA . ASN B 1 191 ? 11.648 -22.219 -12.688 1 96.38 191 ASN B CA 1
ATOM 4429 C C . ASN B 1 191 ? 12.594 -21.156 -13.227 1 96.38 191 ASN B C 1
ATOM 4431 O O . ASN B 1 191 ? 12.172 -20.25 -13.961 1 96.38 191 ASN B O 1
ATOM 4435 N N . THR B 1 192 ? 13.797 -21.219 -12.82 1 97.81 192 THR B N 1
ATOM 4436 C CA . THR B 1 192 ? 14.797 -20.266 -13.289 1 97.81 192 THR B CA 1
ATOM 4437 C C . THR B 1 192 ? 14.992 -20.375 -14.797 1 97.81 192 THR B C 1
ATOM 4439 O O . THR B 1 192 ? 14.898 -19.375 -15.516 1 97.81 192 THR B O 1
ATOM 4442 N N . VAL B 1 193 ? 15.18 -21.609 -15.289 1 97.62 193 VAL B N 1
ATOM 4443 C CA . VAL B 1 193 ? 15.43 -21.844 -16.703 1 97.62 193 VAL B CA 1
ATOM 4444 C C . VAL B 1 193 ? 14.195 -21.453 -17.516 1 97.62 193 VAL B C 1
ATOM 4446 O O . VAL B 1 193 ? 14.312 -20.875 -18.609 1 97.62 193 VAL B O 1
ATOM 4449 N N . ARG B 1 194 ? 13.078 -21.781 -17.016 1 95.88 194 ARG B N 1
ATOM 4450 C CA . ARG B 1 194 ? 11.828 -21.438 -17.688 1 95.88 194 ARG B CA 1
ATOM 4451 C C . ARG B 1 194 ? 11.672 -19.938 -17.812 1 95.88 194 ARG B C 1
ATOM 4453 O O . ARG B 1 194 ? 11.281 -19.422 -18.859 1 95.88 194 ARG B O 1
ATOM 4460 N N . ALA B 1 195 ? 11.906 -19.203 -16.75 1 95.69 195 ALA B N 1
ATOM 4461 C CA . ALA B 1 195 ? 11.836 -17.75 -16.781 1 95.69 195 ALA B CA 1
ATOM 4462 C C . ALA B 1 195 ? 12.82 -17.156 -17.797 1 95.69 195 ALA B C 1
ATOM 4464 O O . ALA B 1 195 ? 12.469 -16.281 -18.578 1 95.69 195 ALA B O 1
ATOM 4465 N N . GLU B 1 196 ? 14.023 -17.703 -17.781 1 97.75 196 GLU B N 1
ATOM 4466 C CA . GLU B 1 196 ? 15.055 -17.234 -18.703 1 97.75 196 GLU B CA 1
ATOM 4467 C C . GLU B 1 196 ? 14.656 -17.516 -20.156 1 97.75 196 GLU B C 1
ATOM 4469 O O . GLU B 1 196 ? 14.844 -16.672 -21.031 1 97.75 196 GLU B O 1
ATOM 4474 N N . ALA B 1 197 ? 14.117 -18.656 -20.375 1 96.25 197 ALA B N 1
ATOM 4475 C CA . ALA B 1 197 ? 13.641 -19 -21.703 1 96.25 197 ALA B CA 1
ATOM 4476 C C . ALA B 1 197 ? 12.539 -18.047 -22.156 1 96.25 197 ALA B C 1
ATOM 4478 O O . ALA B 1 197 ? 12.547 -17.562 -23.297 1 96.25 197 ALA B O 1
ATOM 4479 N N . LYS B 1 198 ? 11.641 -17.766 -21.297 1 93.38 198 LYS B N 1
ATOM 4480 C CA . LYS B 1 198 ? 10.523 -16.875 -21.594 1 93.38 198 LYS B CA 1
ATOM 4481 C C . LYS B 1 198 ? 11.023 -15.484 -22 1 93.38 198 LYS B C 1
ATOM 4483 O O . LYS B 1 198 ? 10.383 -14.805 -22.797 1 93.38 198 LYS B O 1
ATOM 4488 N N . TYR B 1 199 ? 12.094 -15.102 -21.531 1 94.69 199 TYR B N 1
ATOM 4489 C CA . TYR B 1 199 ? 12.609 -13.766 -21.781 1 94.69 199 TYR B CA 1
ATOM 4490 C C . TYR B 1 199 ? 13.695 -13.797 -22.859 1 94.69 199 TYR B C 1
ATOM 4492 O O . TYR B 1 199 ? 14.422 -12.812 -23.031 1 94.69 199 TYR B O 1
ATOM 4500 N N . GLY B 1 200 ? 13.883 -14.938 -23.484 1 95.81 200 GLY B N 1
ATOM 4501 C CA . GLY B 1 200 ? 14.766 -15.062 -24.625 1 95.81 200 GLY B CA 1
ATOM 4502 C C . GLY B 1 200 ? 16.234 -15.07 -24.25 1 95.81 200 GLY B C 1
ATOM 4503 O O . GLY B 1 200 ? 17.094 -14.656 -25.047 1 95.81 200 GLY B O 1
ATOM 4504 N N . LEU B 1 201 ? 16.516 -15.461 -23.078 1 97.81 201 LEU B N 1
ATOM 4505 C CA . LEU B 1 201 ? 17.906 -15.508 -22.625 1 97.81 201 LEU B CA 1
ATOM 4506 C C . LEU B 1 201 ? 18.547 -16.844 -22.984 1 97.81 201 LEU B C 1
ATOM 4508 O O . LEU B 1 201 ? 17.922 -17.688 -23.625 1 97.81 201 LEU B O 1
ATOM 4512 N N . ASN B 1 202 ? 19.875 -16.984 -22.609 1 97.75 202 ASN B N 1
ATOM 4513 C CA . ASN B 1 202 ? 20.625 -18.172 -22.969 1 97.75 202 ASN B CA 1
ATOM 4514 C C . ASN B 1 202 ? 20.188 -19.375 -22.125 1 97.75 202 ASN B C 1
ATOM 4516 O O . ASN B 1 202 ? 20.234 -19.312 -20.891 1 97.75 202 ASN B O 1
ATOM 4520 N N . ILE B 1 203 ? 19.875 -20.438 -22.797 1 98.06 203 ILE B N 1
ATOM 4521 C CA . ILE B 1 203 ? 19.547 -21.688 -22.109 1 98.06 203 ILE B CA 1
ATOM 4522 C C . ILE B 1 203 ? 20.578 -22.75 -22.469 1 98.06 203 ILE B C 1
ATOM 4524 O O . ILE B 1 203 ? 20.734 -23.109 -23.641 1 98.06 203 ILE B O 1
ATOM 4528 N N . PRO B 1 204 ? 21.234 -23.234 -21.484 1 97.94 204 PRO B N 1
ATOM 4529 C CA . PRO B 1 204 ? 22.266 -24.25 -21.766 1 97.94 204 PRO B CA 1
ATOM 4530 C C . PRO B 1 204 ? 21.688 -25.516 -22.406 1 97.94 204 PRO B C 1
ATOM 4532 O O . PRO B 1 204 ? 20.547 -25.891 -22.141 1 97.94 204 PRO B O 1
ATOM 4535 N N . SER B 1 205 ? 22.516 -26.219 -23.141 1 97.62 205 SER B N 1
ATOM 4536 C CA . SER B 1 205 ? 22.078 -27.406 -23.891 1 97.62 205 SER B CA 1
ATOM 4537 C C . SER B 1 205 ? 21.625 -28.516 -22.938 1 97.62 205 SER B C 1
ATOM 4539 O O . SER B 1 205 ? 20.688 -29.25 -23.25 1 97.62 205 SER B O 1
ATOM 4541 N N . TRP B 1 206 ? 22.281 -28.594 -21.781 1 96.94 206 TRP B N 1
ATOM 4542 C CA . TRP B 1 206 ? 21.938 -29.641 -20.828 1 96.94 206 TRP B CA 1
ATOM 4543 C C . TRP B 1 206 ? 20.516 -29.469 -20.328 1 96.94 206 TRP B C 1
ATOM 4545 O O . TRP B 1 206 ? 19.859 -30.438 -19.922 1 96.94 206 TRP B O 1
ATOM 4555 N N . ALA B 1 207 ? 20.016 -28.281 -20.25 1 97.38 207 ALA B N 1
ATOM 4556 C CA . ALA B 1 207 ? 18.641 -28 -19.859 1 97.38 207 ALA B CA 1
ATOM 4557 C C . ALA B 1 207 ? 17.688 -28.172 -21.031 1 97.38 207 ALA B C 1
ATOM 4559 O O . ALA B 1 207 ? 16.625 -28.766 -20.891 1 97.38 207 ALA B O 1
ATOM 4560 N N . GLN B 1 208 ? 18.125 -27.688 -22.203 1 97 208 GLN B N 1
ATOM 4561 C CA . GLN B 1 208 ? 17.297 -27.781 -23.406 1 97 208 GLN B CA 1
ATOM 4562 C C . GLN B 1 208 ? 17.031 -29.219 -23.797 1 97 208 GLN B C 1
ATOM 4564 O O . GLN B 1 208 ? 15.906 -29.594 -24.125 1 9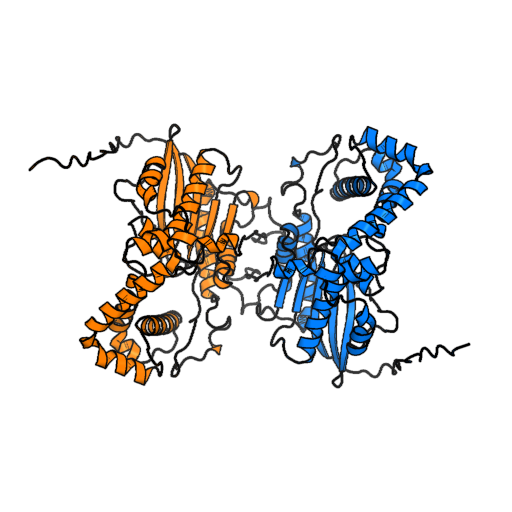7 208 GLN B O 1
ATOM 4569 N N . ASN B 1 209 ? 18.062 -30.016 -23.734 1 96.56 209 ASN B N 1
ATOM 4570 C CA . ASN B 1 209 ? 17.984 -31.406 -24.172 1 96.56 209 ASN B CA 1
ATOM 4571 C C . ASN B 1 209 ? 17.094 -32.25 -23.266 1 96.56 209 ASN B C 1
ATOM 4573 O O . ASN B 1 209 ? 16.516 -33.25 -23.703 1 96.56 209 ASN B O 1
ATOM 4577 N N . TYR B 1 210 ? 16.969 -31.781 -22.031 1 96 210 TYR B N 1
ATOM 4578 C CA . TYR B 1 210 ? 16.203 -32.562 -21.078 1 96 210 TYR B CA 1
ATOM 4579 C C . TYR B 1 210 ? 15.062 -31.75 -20.484 1 96 210 TYR B C 1
ATOM 4581 O O . TYR B 1 210 ? 14.672 -31.969 -19.344 1 96 210 TYR B O 1
ATOM 4589 N N . TRP B 1 211 ? 14.562 -30.812 -21.219 1 96.88 211 TRP B N 1
ATOM 4590 C CA . TRP B 1 211 ? 13.531 -29.891 -20.797 1 96.88 211 TRP B CA 1
ATOM 4591 C C . TRP B 1 211 ? 12.312 -30.641 -20.25 1 96.88 211 TRP B C 1
ATOM 4593 O O . TRP B 1 211 ? 11.805 -30.312 -19.172 1 96.88 211 TRP B O 1
ATOM 4603 N N . ASN B 1 212 ? 11.922 -31.656 -20.969 1 96.62 212 ASN B N 1
ATOM 4604 C CA . ASN B 1 212 ? 10.711 -32.375 -20.609 1 96.62 212 ASN B CA 1
ATOM 4605 C C . ASN B 1 212 ? 10.875 -33.094 -19.266 1 96.62 212 ASN B C 1
ATOM 4607 O O . ASN B 1 212 ? 9.922 -33.219 -18.5 1 96.62 212 ASN B O 1
ATOM 4611 N N . TYR B 1 213 ? 12.055 -33.594 -19.031 1 95.31 213 TYR B N 1
ATOM 4612 C CA . TYR B 1 213 ? 12.305 -34.281 -17.766 1 95.31 213 TYR B CA 1
ATOM 4613 C C . TYR B 1 213 ? 12.367 -33.281 -16.609 1 95.31 213 TYR B C 1
ATOM 4615 O O . TYR B 1 213 ? 11.875 -33.562 -15.516 1 95.31 213 TYR B O 1
ATOM 4623 N N . LEU B 1 214 ? 12.969 -32.125 -16.844 1 96.06 214 LEU B N 1
ATOM 4624 C CA . LEU B 1 214 ? 12.977 -31.062 -15.852 1 96.06 214 LEU B CA 1
ATOM 4625 C C . LEU B 1 214 ? 11.547 -30.641 -15.5 1 96.06 214 LEU B C 1
ATOM 4627 O O . LEU B 1 214 ? 11.203 -30.531 -14.32 1 96.06 214 LEU B O 1
ATOM 4631 N N . GLN B 1 215 ? 10.797 -30.438 -16.5 1 96.69 215 GLN B N 1
ATOM 4632 C CA . GLN B 1 215 ? 9.398 -30.047 -16.297 1 96.69 215 GLN B CA 1
ATOM 4633 C C . GLN B 1 215 ? 8.633 -31.125 -15.539 1 96.69 215 GLN B C 1
ATOM 4635 O O . GLN B 1 215 ? 7.828 -30.812 -14.656 1 96.69 215 GLN B O 1
ATOM 4640 N N . TYR B 1 216 ? 8.859 -32.344 -15.93 1 95.5 216 TYR B N 1
ATOM 4641 C CA . TYR B 1 216 ? 8.18 -33.469 -15.273 1 95.5 216 TYR B CA 1
ATOM 4642 C C . TYR B 1 216 ? 8.461 -33.469 -13.773 1 95.5 216 TYR B C 1
ATOM 4644 O O . TYR B 1 216 ? 7.535 -33.594 -12.961 1 95.5 216 TYR B O 1
ATOM 4652 N N . LEU B 1 217 ? 9.711 -33.344 -13.398 1 95.38 217 LEU B N 1
ATOM 4653 C CA . LEU B 1 217 ? 10.078 -33.375 -11.984 1 95.38 217 LEU B CA 1
ATOM 4654 C C . LEU B 1 217 ? 9.578 -32.125 -11.273 1 95.38 217 LEU B C 1
ATOM 4656 O O . LEU B 1 217 ? 9.211 -32.188 -10.094 1 95.38 217 LEU B O 1
ATOM 4660 N N . HIS B 1 218 ? 9.578 -31.016 -11.984 1 96.12 218 HIS B N 1
ATOM 4661 C CA . HIS B 1 218 ? 8.938 -29.812 -11.453 1 96.12 218 HIS B CA 1
ATOM 4662 C C . HIS B 1 218 ? 7.473 -30.062 -11.125 1 96.12 218 HIS B C 1
ATOM 4664 O O . HIS B 1 218 ? 7.023 -29.781 -10.016 1 96.12 218 HIS B O 1
ATOM 4670 N N . ASP B 1 219 ? 6.762 -30.531 -12.102 1 96.38 219 ASP B N 1
ATOM 4671 C CA . ASP B 1 219 ? 5.332 -30.766 -11.938 1 96.38 219 ASP B CA 1
ATOM 4672 C C . ASP B 1 219 ? 5.059 -31.75 -10.805 1 96.38 219 ASP B C 1
ATOM 4674 O O . ASP B 1 219 ? 4.094 -31.578 -10.055 1 96.38 219 ASP B O 1
ATOM 4678 N N . LEU B 1 220 ? 5.867 -32.781 -10.758 1 95.56 220 LEU B N 1
ATOM 4679 C CA . LEU B 1 220 ? 5.75 -33.75 -9.664 1 95.56 220 LEU B CA 1
ATOM 4680 C C . LEU B 1 220 ? 5.938 -33.062 -8.312 1 95.56 220 LEU B C 1
ATOM 4682 O O . LEU B 1 220 ? 5.094 -33.188 -7.426 1 95.56 220 LEU B O 1
ATOM 4686 N N . SER B 1 221 ? 7.059 -32.375 -8.172 1 95.44 221 SER B N 1
ATOM 4687 C CA . SER B 1 221 ? 7.344 -31.672 -6.934 1 95.44 221 SER B CA 1
ATOM 4688 C C . SER B 1 221 ? 6.191 -30.734 -6.551 1 95.44 221 SER B C 1
ATOM 4690 O O . SER B 1 221 ? 5.77 -30.719 -5.395 1 95.44 221 SER B O 1
ATOM 4692 N N . TYR B 1 222 ? 5.699 -30.016 -7.512 1 96.19 222 TYR B N 1
ATOM 4693 C CA . TYR B 1 222 ? 4.633 -29.047 -7.297 1 96.19 222 TYR B CA 1
ATOM 4694 C C . TYR B 1 222 ? 3.359 -29.734 -6.816 1 96.19 222 TYR B C 1
ATOM 4696 O O . TYR B 1 222 ? 2.721 -29.281 -5.867 1 96.19 222 TYR B O 1
ATOM 4704 N N . SER B 1 223 ? 2.998 -30.828 -7.445 1 96.06 223 SER B N 1
ATOM 4705 C CA . SER B 1 223 ? 1.738 -31.5 -7.172 1 96.06 223 SER B CA 1
ATOM 4706 C C . SER B 1 223 ? 1.729 -32.094 -5.766 1 96.06 223 SER B C 1
ATOM 4708 O O . SER B 1 223 ? 0.664 -32.281 -5.176 1 96.06 223 SER B O 1
ATOM 4710 N N . LEU B 1 224 ? 2.896 -32.406 -5.195 1 96.5 224 LEU B N 1
ATOM 4711 C CA . LEU B 1 224 ? 2.994 -33.031 -3.879 1 96.5 224 LEU B CA 1
ATOM 4712 C C . LEU B 1 224 ? 2.562 -32.062 -2.785 1 96.5 224 LEU B C 1
ATOM 4714 O O . LEU B 1 224 ? 2.305 -32.469 -1.65 1 96.5 224 LEU B O 1
ATOM 4718 N N . LYS B 1 225 ? 2.471 -30.797 -3.104 1 96.06 225 LYS B N 1
ATOM 4719 C CA . LYS B 1 225 ? 2.018 -29.781 -2.16 1 96.06 225 LYS B CA 1
ATOM 4720 C C . LYS B 1 225 ? 0.5 -29.828 -1.999 1 96.06 225 LYS B C 1
ATOM 4722 O O . LYS B 1 225 ? -0.046 -29.219 -1.069 1 96.06 225 LYS B O 1
ATOM 4727 N N . PHE B 1 226 ? -0.161 -30.453 -2.924 1 96.12 226 PHE B N 1
ATOM 4728 C CA . PHE B 1 226 ? -1.616 -30.531 -2.98 1 96.12 226 PHE B CA 1
ATOM 4729 C C . PHE B 1 226 ? -2.078 -31.953 -3.256 1 96.12 226 PHE B C 1
ATOM 4731 O O . PHE B 1 226 ? -2.541 -32.25 -4.355 1 96.12 226 PHE B O 1
ATOM 4738 N N . LYS B 1 227 ? -2.008 -32.781 -2.354 1 95.75 227 LYS B N 1
ATOM 4739 C CA . LYS B 1 227 ? -2.279 -34.188 -2.576 1 95.75 227 LYS B CA 1
ATOM 4740 C C . LYS B 1 227 ? -3.215 -34.75 -1.506 1 95.75 227 LYS B C 1
ATOM 4742 O O . LYS B 1 227 ? -4.016 -35.656 -1.778 1 95.75 227 LYS B O 1
ATOM 4747 N N . THR B 1 228 ? -3.105 -34.25 -0.322 1 96.81 228 THR B N 1
ATOM 4748 C CA . THR B 1 228 ? -3.838 -34.875 0.788 1 96.81 228 THR B CA 1
ATOM 4749 C C . THR B 1 228 ? -5.023 -34 1.188 1 96.81 228 THR B C 1
ATOM 4751 O O . THR B 1 228 ? -5.086 -32.812 0.828 1 96.81 228 THR B O 1
ATOM 4754 N N . SER B 1 229 ? -5.891 -34.594 1.953 1 96.12 229 SER B N 1
ATOM 4755 C CA . SER B 1 229 ? -7.059 -33.875 2.453 1 96.12 229 SER B CA 1
ATOM 4756 C C . SER B 1 229 ? -6.652 -32.781 3.412 1 96.12 229 SER B C 1
ATOM 4758 O O . SER B 1 229 ? -7.273 -31.703 3.432 1 96.12 229 SER B O 1
ATOM 4760 N N . ASN B 1 230 ? -5.645 -33 4.211 1 96.31 230 ASN B N 1
ATOM 4761 C CA . ASN B 1 230 ? -5.156 -31.969 5.117 1 96.31 230 ASN B CA 1
ATOM 4762 C C . ASN B 1 230 ? -4.594 -30.766 4.355 1 96.31 230 ASN B C 1
ATOM 4764 O O . ASN B 1 230 ? -4.883 -29.625 4.691 1 96.31 230 ASN B O 1
ATOM 4768 N N . GLN B 1 231 ? -3.814 -31.062 3.354 1 96.69 231 GLN B N 1
ATOM 4769 C CA . GLN B 1 231 ? -3.271 -29.984 2.537 1 96.69 231 GLN B CA 1
ATOM 4770 C C . GLN B 1 231 ? -4.387 -29.172 1.878 1 96.69 231 GLN B C 1
ATOM 4772 O O . GLN B 1 231 ? -4.332 -27.938 1.836 1 96.69 231 GLN B O 1
ATOM 4777 N N . LYS B 1 232 ? -5.371 -29.922 1.391 1 96.94 232 LYS B N 1
ATOM 4778 C CA . LYS B 1 232 ? -6.531 -29.297 0.761 1 96.94 232 LYS B CA 1
ATOM 4779 C C . LYS B 1 232 ? -7.207 -28.312 1.709 1 96.94 232 LYS B C 1
ATOM 4781 O O . LYS B 1 232 ? -7.438 -27.156 1.35 1 96.94 232 LYS B O 1
ATOM 4786 N N . ARG B 1 233 ? -7.449 -28.719 2.908 1 97 233 ARG B N 1
ATOM 4787 C CA . ARG B 1 233 ? -8.156 -27.938 3.912 1 97 233 ARG B CA 1
ATOM 4788 C C . ARG B 1 233 ? -7.293 -26.797 4.426 1 97 233 ARG B C 1
ATOM 4790 O O . ARG B 1 233 ? -7.75 -25.641 4.504 1 97 233 ARG B O 1
ATOM 4797 N N . LEU B 1 234 ? -6.082 -27.078 4.715 1 97 234 LEU B N 1
ATOM 4798 C CA . LEU B 1 234 ? -5.246 -26.141 5.461 1 97 234 LEU B CA 1
ATOM 4799 C C . LEU B 1 234 ? -4.609 -25.109 4.531 1 97 234 LEU B C 1
ATOM 4801 O O . LEU B 1 234 ? -4.316 -23.984 4.941 1 97 234 LEU B O 1
ATOM 4805 N N . ARG B 1 235 ? -4.41 -25.453 3.26 1 96.94 235 ARG B N 1
ATOM 4806 C CA . ARG B 1 235 ? -3.828 -24.516 2.312 1 96.94 235 ARG B CA 1
ATOM 4807 C C . ARG B 1 235 ? -4.914 -23.766 1.545 1 96.94 235 ARG B C 1
ATOM 4809 O O . ARG B 1 235 ? -4.797 -22.562 1.299 1 96.94 235 ARG B O 1
ATOM 4816 N N . GLY B 1 236 ? -5.93 -24.453 1.149 1 97 236 GLY B N 1
ATOM 4817 C CA . GLY B 1 236 ? -6.961 -23.859 0.317 1 97 236 GLY B CA 1
ATOM 4818 C C . GLY B 1 236 ? -8.117 -23.281 1.118 1 97 236 GLY B C 1
ATOM 4819 O O . GLY B 1 236 ? -8.805 -22.375 0.654 1 97 236 GLY B O 1
ATOM 4820 N N . GLY B 1 237 ? -8.336 -23.734 2.305 1 97.12 237 GLY B N 1
ATOM 4821 C CA . GLY B 1 237 ? -9.492 -23.406 3.121 1 97.12 237 GLY B CA 1
ATOM 4822 C C . GLY B 1 237 ? -9.586 -21.922 3.461 1 97.12 237 GLY B C 1
ATOM 4823 O O . GLY B 1 237 ? -10.656 -21.328 3.332 1 97.12 237 GLY B O 1
ATOM 4824 N N . PRO B 1 238 ? -8.508 -21.359 3.906 1 96.75 238 PRO B N 1
ATOM 4825 C CA . PRO B 1 238 ? -8.57 -19.969 4.363 1 96.75 238 PRO B CA 1
ATOM 4826 C C . PRO B 1 238 ? -9.047 -19.016 3.271 1 96.75 238 PRO B C 1
ATOM 4828 O O . PRO B 1 238 ? -9.938 -18.203 3.512 1 96.75 238 PRO B O 1
ATOM 4831 N N . LEU B 1 239 ? -8.477 -19.047 2.096 1 97.81 239 LEU B N 1
ATOM 4832 C CA . LEU B 1 239 ? -8.891 -18.156 1.016 1 97.81 239 LEU B CA 1
ATOM 4833 C C . LEU B 1 239 ? -10.32 -18.469 0.577 1 97.81 239 LEU B C 1
ATOM 4835 O O . LEU B 1 239 ? -11.109 -17.547 0.313 1 97.81 239 LEU B O 1
ATOM 4839 N N . LEU B 1 240 ? -10.633 -19.734 0.496 1 98.12 240 LEU B N 1
ATOM 4840 C CA . LEU B 1 240 ? -12 -20.125 0.165 1 98.12 240 LEU B CA 1
ATOM 4841 C C . LEU B 1 240 ? -12.992 -19.547 1.16 1 98.12 240 LEU B C 1
ATOM 4843 O O . LEU B 1 240 ? -14.039 -19.016 0.765 1 98.12 240 LEU B O 1
ATOM 4847 N N . ASP B 1 241 ? -12.648 -19.625 2.391 1 97.94 241 ASP B N 1
ATOM 4848 C CA . ASP B 1 241 ? -13.508 -19.109 3.455 1 97.94 241 ASP B CA 1
ATOM 4849 C C . ASP B 1 241 ? -13.789 -17.625 3.26 1 97.94 241 ASP B C 1
ATOM 4851 O O . ASP B 1 241 ? -14.938 -17.188 3.357 1 97.94 241 ASP B O 1
ATOM 4855 N N . VAL B 1 242 ? -12.789 -16.859 2.982 1 97.62 242 VAL B N 1
ATOM 4856 C CA . VAL B 1 242 ? -12.914 -15.414 2.869 1 97.62 242 VAL B CA 1
ATOM 4857 C C . VAL B 1 242 ? -13.789 -15.07 1.669 1 97.62 242 VAL B C 1
ATOM 4859 O O . VAL B 1 242 ? -14.648 -14.18 1.75 1 97.62 242 VAL B O 1
ATOM 4862 N N . THR B 1 243 ? -13.586 -15.695 0.519 1 98.31 243 THR B N 1
ATOM 4863 C CA . THR B 1 243 ? -14.375 -15.391 -0.67 1 98.31 243 THR B CA 1
ATOM 4864 C C . THR B 1 243 ? -15.844 -15.75 -0.449 1 98.31 243 THR B C 1
ATOM 4866 O O . THR B 1 243 ? -16.734 -15.023 -0.881 1 98.31 243 THR B O 1
ATOM 4869 N N . LEU B 1 244 ? -16.109 -16.875 0.207 1 98.19 244 LEU B N 1
ATOM 4870 C CA . LEU B 1 244 ? -17.469 -17.281 0.511 1 98.19 244 LEU B CA 1
ATOM 4871 C C . LEU B 1 244 ? -18.125 -16.297 1.487 1 98.19 244 LEU B C 1
ATOM 4873 O O . LEU B 1 244 ? -19.297 -15.938 1.326 1 98.19 244 LEU B O 1
ATOM 4877 N N . ASP B 1 245 ? -17.359 -15.953 2.49 1 97.44 245 ASP B N 1
ATOM 4878 C CA . ASP B 1 245 ? -17.875 -15 3.473 1 97.44 245 ASP B CA 1
ATOM 4879 C C . ASP B 1 245 ? -18.266 -13.688 2.809 1 97.44 245 ASP B C 1
ATOM 4881 O O . ASP B 1 245 ? -19.312 -13.117 3.133 1 97.44 245 ASP B O 1
ATOM 4885 N N . LYS B 1 246 ? -17.438 -13.188 1.905 1 97.56 246 LYS B N 1
ATOM 4886 C CA . LYS B 1 246 ? -17.75 -11.953 1.189 1 97.56 246 LYS B CA 1
ATOM 4887 C C . LYS B 1 246 ? -19.016 -12.102 0.37 1 97.56 246 LYS B C 1
ATOM 4889 O O . LYS B 1 246 ? -19.844 -11.18 0.31 1 97.56 246 LYS B O 1
ATOM 4894 N N . MET B 1 247 ? -19.219 -13.227 -0.238 1 97 247 MET B N 1
ATOM 4895 C CA . MET B 1 247 ? -20.422 -13.461 -1.031 1 97 247 MET B CA 1
ATOM 4896 C C . MET B 1 247 ? -21.656 -13.516 -0.141 1 97 247 MET B C 1
ATOM 4898 O O . MET B 1 247 ? -22.703 -12.961 -0.488 1 97 247 MET B O 1
ATOM 4902 N N . LYS B 1 248 ? -21.5 -14.148 0.965 1 96 248 LYS B N 1
ATOM 4903 C CA . LYS B 1 248 ? -22.609 -14.203 1.912 1 96 248 LYS B CA 1
ATOM 4904 C C . LYS B 1 248 ? -23 -12.805 2.379 1 96 248 LYS B C 1
ATOM 4906 O O . LYS B 1 248 ? -24.188 -12.469 2.416 1 96 248 LYS B O 1
ATOM 4911 N N . ARG B 1 249 ? -22.031 -12.07 2.73 1 96.12 249 ARG B N 1
ATOM 4912 C CA . ARG B 1 249 ? -22.281 -10.719 3.221 1 96.12 249 ARG B CA 1
ATOM 4913 C C . ARG B 1 249 ? -22.891 -9.844 2.133 1 96.12 249 ARG B C 1
ATOM 4915 O O . ARG B 1 249 ? -23.75 -9.008 2.418 1 96.12 249 ARG B O 1
ATOM 4922 N N . LYS B 1 250 ? -22.406 -10 0.933 1 94 250 LYS B N 1
ATOM 4923 C CA . LYS B 1 250 ? -23.016 -9.266 -0.177 1 94 250 LYS B CA 1
ATOM 4924 C C . LYS B 1 250 ? -24.453 -9.688 -0.401 1 94 250 LYS B C 1
ATOM 4926 O O . LYS B 1 250 ? -25.328 -8.844 -0.613 1 94 250 LYS B O 1
ATOM 4931 N N . ALA B 1 251 ? -24.688 -10.93 -0.401 1 91.5 251 ALA B N 1
ATOM 4932 C CA . ALA B 1 251 ? -26.047 -11.469 -0.575 1 91.5 251 ALA B CA 1
ATOM 4933 C C . ALA B 1 251 ? -26.984 -10.922 0.489 1 91.5 251 ALA B C 1
ATOM 4935 O O . ALA B 1 251 ? -28.188 -10.734 0.23 1 91.5 251 ALA B O 1
ATOM 4936 N N . SER B 1 252 ? -26.484 -10.609 1.64 1 91 252 SER B N 1
ATOM 4937 C CA . SER B 1 252 ? -27.297 -10.086 2.738 1 91 252 SER B CA 1
ATOM 4938 C C . SER B 1 252 ? -27.234 -8.562 2.795 1 91 252 SER B C 1
ATOM 4940 O O . SER B 1 252 ? -27.641 -7.957 3.793 1 91 252 SER B O 1
ATOM 4942 N N . ALA B 1 253 ? -26.609 -7.891 1.899 1 87.75 253 ALA B N 1
ATOM 4943 C CA . ALA B 1 253 ? -26.547 -6.438 1.732 1 87.75 253 ALA B CA 1
ATOM 4944 C C . ALA B 1 253 ? -25.688 -5.793 2.812 1 87.75 253 ALA B C 1
ATOM 4946 O O . ALA B 1 253 ? -25.969 -4.676 3.254 1 87.75 253 ALA B O 1
ATOM 4947 N N . GLU B 1 254 ? -24.703 -6.562 3.191 1 87.56 254 GLU B N 1
ATOM 4948 C CA . GLU B 1 254 ? -23.812 -6.059 4.246 1 87.56 254 GLU B CA 1
ATOM 4949 C C . GLU B 1 254 ? -22.594 -5.375 3.662 1 87.56 254 GLU B C 1
ATOM 4951 O O . GLU B 1 254 ? -21.812 -4.762 4.391 1 87.56 254 GLU B O 1
ATOM 4956 N N . LEU B 1 255 ? -22.328 -5.438 2.395 1 87 255 LEU B N 1
ATOM 4957 C CA . LEU B 1 255 ? -21.125 -4.875 1.799 1 87 255 LEU B CA 1
ATOM 4958 C C . LEU B 1 255 ? -21.422 -3.549 1.108 1 87 255 LEU B C 1
ATOM 4960 O O . LEU B 1 255 ? -20.562 -2.977 0.445 1 87 255 LEU B O 1
ATOM 4964 N N . GLY B 1 256 ? -22.5 -3.039 1.282 1 83.75 256 GLY B N 1
ATOM 4965 C CA . GLY B 1 256 ? -22.844 -1.716 0.795 1 83.75 256 GLY B CA 1
ATOM 4966 C C . GLY B 1 256 ? -22.656 -1.559 -0.701 1 83.75 256 GLY B C 1
ATOM 4967 O O . GLY B 1 256 ? -23.156 -2.367 -1.485 1 83.75 256 GLY B O 1
ATOM 4968 N N . LYS B 1 257 ? -21.828 -0.588 -1.028 1 86.12 257 LYS B N 1
ATOM 4969 C CA . LYS B 1 257 ? -21.656 -0.176 -2.42 1 86.12 257 LYS B CA 1
ATOM 4970 C C . LYS B 1 257 ? -20.578 -0.992 -3.115 1 86.12 257 LYS B C 1
ATOM 4972 O O . LYS B 1 257 ? -20.344 -0.829 -4.312 1 86.12 257 LYS B O 1
ATOM 4977 N N . THR B 1 258 ? -20.031 -1.94 -2.434 1 94.38 258 THR B N 1
ATOM 4978 C CA . THR B 1 258 ? -18.922 -2.691 -3.012 1 94.38 258 THR B CA 1
ATOM 4979 C C . THR B 1 258 ? -19.406 -3.613 -4.121 1 94.38 258 THR B C 1
ATOM 4981 O O . THR B 1 258 ? -20.281 -4.457 -3.896 1 94.38 258 THR B O 1
ATOM 4984 N N . LYS B 1 259 ? -18.844 -3.486 -5.27 1 96.31 259 LYS B N 1
ATOM 4985 C CA . LYS B 1 259 ? -19.219 -4.285 -6.434 1 96.31 259 LYS B CA 1
ATOM 4986 C C . LYS B 1 259 ? -18.141 -5.301 -6.781 1 96.31 259 LYS B C 1
ATOM 4988 O O . LYS B 1 259 ? -18.422 -6.363 -7.336 1 96.31 259 LYS B O 1
ATOM 4993 N N . VAL B 1 260 ? -16.922 -4.926 -6.492 1 97.94 260 VAL B N 1
ATOM 4994 C CA . VAL B 1 260 ? -15.789 -5.73 -6.91 1 97.94 260 VAL B CA 1
ATOM 4995 C C . VAL B 1 260 ? -14.844 -5.938 -5.727 1 97.94 260 VAL B C 1
ATOM 4997 O O . VAL B 1 260 ? -14.602 -5.016 -4.945 1 97.94 260 VAL B O 1
ATOM 5000 N N . ILE B 1 261 ? -14.383 -7.082 -5.562 1 98.44 261 ILE B N 1
ATOM 5001 C CA . ILE B 1 261 ? -13.297 -7.391 -4.637 1 98.44 261 ILE B CA 1
ATOM 5002 C C . ILE B 1 261 ? -12.156 -8.078 -5.383 1 98.44 261 ILE B C 1
ATOM 5004 O O . ILE B 1 261 ? -12.367 -9.102 -6.047 1 98.44 261 ILE B O 1
ATOM 5008 N N . HIS B 1 262 ? -11.039 -7.535 -5.367 1 98.56 262 HIS B N 1
ATOM 5009 C CA . HIS B 1 262 ? -9.883 -8.094 -6.055 1 98.56 262 HIS B CA 1
ATOM 5010 C C . HIS B 1 262 ? -8.82 -8.562 -5.062 1 98.56 262 HIS B C 1
ATOM 5012 O O . HIS B 1 262 ? -8.438 -7.812 -4.164 1 98.56 262 HIS B O 1
ATOM 5018 N N . TYR B 1 263 ? -8.391 -9.766 -5.227 1 98.69 263 TYR B N 1
ATOM 5019 C CA . TYR B 1 263 ? -7.312 -10.352 -4.438 1 98.69 263 TYR B CA 1
ATOM 5020 C C . TYR B 1 263 ? -6.094 -10.641 -5.305 1 98.69 263 TYR B C 1
ATOM 5022 O O . TYR B 1 263 ? -6.207 -11.242 -6.371 1 98.69 263 TYR B O 1
ATOM 5030 N N . THR B 1 264 ? -4.988 -10.188 -4.867 1 98.69 264 THR B N 1
ATOM 5031 C CA . THR B 1 264 ? -3.748 -10.633 -5.492 1 98.69 264 THR B CA 1
ATOM 5032 C C . THR B 1 264 ? -2.969 -11.555 -4.555 1 98.69 264 THR B C 1
ATOM 5034 O O . THR B 1 264 ? -2.773 -11.227 -3.383 1 98.69 264 THR B O 1
ATOM 5037 N N . THR B 1 265 ? -2.543 -12.633 -5.062 1 98.31 265 THR B N 1
ATOM 5038 C CA . THR B 1 265 ? -1.908 -13.648 -4.23 1 98.31 265 THR B CA 1
ATOM 5039 C C . THR B 1 265 ? -0.819 -14.383 -5.008 1 98.31 265 THR B C 1
ATOM 5041 O O . THR B 1 265 ? -0.353 -13.891 -6.039 1 98.31 265 THR B O 1
ATOM 5044 N N . LEU B 1 266 ? -0.358 -15.523 -4.469 1 97.06 266 LEU B N 1
ATOM 5045 C CA . LEU B 1 266 ? 0.704 -16.328 -5.062 1 97.06 266 LEU B CA 1
ATOM 5046 C C . LEU B 1 266 ? 0.123 -17.469 -5.879 1 97.06 266 LEU B C 1
ATOM 5048 O O . LEU B 1 266 ? -1.048 -17.828 -5.719 1 97.06 266 LEU B O 1
ATOM 5052 N N . GLY B 1 267 ? 0.986 -18.031 -6.684 1 95.94 267 GLY B N 1
ATOM 5053 C CA . GLY B 1 267 ? 0.576 -19.172 -7.496 1 95.94 267 GLY B CA 1
ATOM 5054 C C . GLY B 1 267 ? 0.089 -20.344 -6.668 1 95.94 267 GLY B C 1
ATOM 5055 O O . GLY B 1 267 ? -0.94 -20.938 -6.98 1 95.94 267 GLY B O 1
ATOM 5056 N N . ASN B 1 268 ? 0.842 -20.641 -5.648 1 95.88 268 ASN B N 1
ATOM 5057 C CA . ASN B 1 268 ? 0.461 -21.766 -4.785 1 95.88 268 ASN B CA 1
ATOM 5058 C C . ASN B 1 268 ? -0.923 -21.547 -4.176 1 95.88 268 ASN B C 1
ATOM 5060 O O . ASN B 1 268 ? -1.667 -22.5 -3.967 1 95.88 268 ASN B O 1
ATOM 5064 N N . ASN B 1 269 ? -1.229 -20.328 -3.902 1 97.19 269 ASN B N 1
ATOM 5065 C CA . ASN B 1 269 ? -2.531 -20.031 -3.314 1 97.19 269 ASN B CA 1
ATOM 5066 C C . ASN B 1 269 ? -3.662 -20.25 -4.316 1 97.19 269 ASN B C 1
ATOM 5068 O O . ASN B 1 269 ? -4.75 -20.688 -3.947 1 97.19 269 ASN B O 1
ATOM 5072 N N . ILE B 1 270 ? -3.396 -19.891 -5.547 1 97.5 270 ILE B N 1
ATOM 5073 C CA . ILE B 1 270 ? -4.379 -20.141 -6.594 1 97.5 270 ILE B CA 1
ATOM 5074 C C . ILE B 1 270 ? -4.617 -21.656 -6.719 1 97.5 270 ILE B C 1
ATOM 5076 O O . ILE B 1 270 ? -5.762 -22.109 -6.758 1 97.5 270 ILE B O 1
ATOM 5080 N N . ALA B 1 271 ? -3.521 -22.406 -6.781 1 97.25 271 ALA B N 1
ATOM 5081 C CA . ALA B 1 271 ? -3.627 -23.859 -6.879 1 97.25 271 ALA B CA 1
ATOM 5082 C C . ALA B 1 271 ? -4.395 -24.438 -5.691 1 97.25 271 ALA B C 1
ATOM 5084 O O . ALA B 1 271 ? -5.281 -25.281 -5.867 1 97.25 271 ALA B O 1
ATOM 5085 N N . ALA B 1 272 ? -4.051 -23.984 -4.516 1 97.38 272 ALA B N 1
ATOM 5086 C CA . ALA B 1 272 ? -4.715 -24.453 -3.305 1 97.38 272 ALA B CA 1
ATOM 5087 C C . ALA B 1 272 ? -6.207 -24.125 -3.334 1 97.38 272 ALA B C 1
ATOM 5089 O O . ALA B 1 272 ? -7.035 -24.953 -2.947 1 97.38 272 ALA B O 1
ATOM 5090 N N . PHE B 1 273 ? -6.547 -22.953 -3.721 1 98 273 PHE B N 1
ATOM 5091 C CA . PHE B 1 273 ? -7.926 -22.5 -3.83 1 98 273 PHE B CA 1
ATOM 5092 C C . PHE B 1 273 ? -8.711 -23.391 -4.789 1 98 273 PHE B C 1
ATOM 5094 O O . PHE B 1 273 ? -9.82 -23.828 -4.473 1 98 273 PHE B O 1
ATOM 5101 N N . LEU B 1 274 ? -8.133 -23.641 -5.961 1 98.12 274 LEU B N 1
ATOM 5102 C CA . LEU B 1 274 ? -8.758 -24.516 -6.957 1 98.12 274 LEU B CA 1
ATOM 5103 C C . LEU B 1 274 ? -8.867 -25.938 -6.434 1 98.12 274 LEU B C 1
ATOM 5105 O O . LEU B 1 274 ? -9.891 -26.594 -6.641 1 98.12 274 LEU B O 1
ATOM 5109 N N . TYR B 1 275 ? -7.82 -26.359 -5.766 1 98 275 TYR B N 1
ATOM 5110 C CA . TYR B 1 275 ? -7.812 -27.703 -5.184 1 98 275 TYR B CA 1
ATOM 5111 C C . TYR B 1 275 ? -8.914 -27.844 -4.145 1 98 275 TYR B C 1
ATOM 5113 O O . TYR B 1 275 ? -9.609 -28.875 -4.102 1 98 275 TYR B O 1
ATOM 5121 N N . ALA B 1 276 ? -9.086 -26.859 -3.369 1 97.62 276 ALA B N 1
ATOM 5122 C CA . ALA B 1 276 ? -10.109 -26.859 -2.324 1 97.62 276 ALA B CA 1
ATOM 5123 C C . ALA B 1 276 ? -11.5 -27.047 -2.918 1 97.62 276 ALA B C 1
ATOM 5125 O O . ALA B 1 276 ? -12.398 -27.594 -2.27 1 97.62 276 ALA B O 1
ATOM 5126 N N . MET B 1 277 ? -11.719 -26.609 -4.121 1 97.5 277 MET B N 1
ATOM 5127 C CA . MET B 1 277 ? -13.023 -26.672 -4.77 1 97.5 277 MET B CA 1
ATOM 5128 C C . MET B 1 277 ? -13.102 -27.875 -5.715 1 97.5 277 MET B C 1
ATOM 5130 O O . MET B 1 277 ? -14.086 -28.031 -6.449 1 97.5 277 MET B O 1
ATOM 5134 N N . ASP B 1 278 ? -12.07 -28.641 -5.84 1 97.75 278 ASP B N 1
ATOM 5135 C CA . ASP B 1 278 ? -11.984 -29.844 -6.641 1 97.75 278 ASP B CA 1
ATOM 5136 C C . ASP B 1 278 ? -12.031 -29.531 -8.133 1 97.75 278 ASP B C 1
ATOM 5138 O O . ASP B 1 278 ? -12.617 -30.266 -8.922 1 97.75 278 ASP B O 1
ATOM 5142 N N . VAL B 1 279 ? -11.414 -28.438 -8.484 1 97.25 279 VAL B N 1
ATOM 5143 C CA . VAL B 1 279 ? -11.445 -28.062 -9.891 1 97.25 279 VAL B CA 1
ATOM 5144 C C . VAL B 1 279 ? -10.023 -27.797 -10.391 1 97.25 279 VAL B C 1
ATOM 5146 O O . VAL B 1 279 ? -9.836 -27.234 -11.477 1 97.25 279 VAL B O 1
ATOM 5149 N N . TRP B 1 280 ? -9.016 -28.078 -9.57 1 96.81 280 TRP B N 1
ATOM 5150 C CA . TRP B 1 280 ? -7.617 -27.906 -9.953 1 96.81 280 TRP B CA 1
ATOM 5151 C C . TRP B 1 280 ? -7.195 -28.953 -10.977 1 96.81 280 TRP B C 1
ATOM 5153 O O . TRP B 1 280 ? -7.539 -30.125 -10.844 1 96.81 280 TRP B O 1
ATOM 5163 N N . ASN B 1 281 ? -6.445 -28.594 -11.984 1 93.62 281 ASN B N 1
ATOM 5164 C CA . ASN B 1 281 ? -6.055 -29.516 -13.047 1 93.62 281 ASN B CA 1
ATOM 5165 C C . ASN B 1 281 ? -4.703 -30.156 -12.75 1 93.62 281 ASN B C 1
ATOM 5167 O O . ASN B 1 281 ? -4.148 -30.859 -13.602 1 93.62 281 ASN B O 1
ATOM 5171 N N . GLY B 1 282 ? -4.113 -29.812 -11.617 1 94 282 GLY B N 1
ATOM 5172 C CA . GLY B 1 282 ? -2.879 -30.469 -11.203 1 94 282 GLY B CA 1
ATOM 5173 C C . GLY B 1 282 ? -1.636 -29.719 -11.656 1 94 282 GLY B C 1
ATOM 5174 O O . GLY B 1 282 ? -0.514 -30.141 -11.367 1 94 282 GLY B O 1
ATOM 5175 N N . LEU B 1 283 ? -1.833 -28.625 -12.273 1 92.94 283 LEU B N 1
ATOM 5176 C CA . LEU B 1 283 ? -0.696 -27.891 -12.812 1 92.94 283 LEU B CA 1
ATOM 5177 C C . LEU B 1 283 ? -0.501 -26.562 -12.07 1 92.94 283 LEU B C 1
ATOM 5179 O O . LEU B 1 283 ? -1.458 -26 -11.531 1 92.94 283 LEU B O 1
ATOM 5183 N N . GLU B 1 284 ? 0.77 -26.125 -12.031 1 94.62 284 GLU B N 1
ATOM 5184 C CA . GLU B 1 284 ? 1.045 -24.812 -11.469 1 94.62 284 GLU B CA 1
ATOM 5185 C C . GLU B 1 284 ? 0.326 -23.719 -12.258 1 94.62 284 GLU B C 1
ATOM 5187 O O . GLU B 1 284 ? 0.425 -23.672 -13.492 1 94.62 284 GLU B O 1
ATOM 5192 N N . PRO B 1 285 ? -0.436 -22.859 -11.586 1 95.5 285 PRO B N 1
ATOM 5193 C CA . PRO B 1 285 ? -1.073 -21.75 -12.297 1 95.5 285 PRO B CA 1
ATOM 5194 C C . PRO B 1 285 ? -0.065 -20.844 -12.992 1 95.5 285 PRO B C 1
ATOM 5196 O O . PRO B 1 285 ? 1 -20.562 -12.438 1 95.5 285 PRO B O 1
ATOM 5199 N N . GLU B 1 286 ? -0.401 -20.391 -14.188 1 93 286 GLU B N 1
ATOM 5200 C CA . GLU B 1 286 ? 0.459 -19.5 -14.945 1 93 286 GLU B CA 1
ATOM 5201 C C . GLU B 1 286 ? 0.525 -18.109 -14.305 1 93 286 GLU B C 1
ATOM 5203 O O . GLU B 1 286 ? -0.26 -17.812 -13.406 1 93 286 GLU B O 1
ATOM 5208 N N . SER B 1 287 ? 1.506 -17.328 -14.805 1 93.19 287 SER B N 1
ATOM 5209 C CA . SER B 1 287 ? 1.577 -15.93 -14.391 1 93.19 287 SER B CA 1
ATOM 5210 C C . SER B 1 287 ? 0.273 -15.203 -14.688 1 93.19 287 SER B C 1
ATOM 5212 O O . SER B 1 287 ? -0.318 -15.383 -15.758 1 93.19 287 SER B O 1
ATOM 5214 N N . CYS B 1 288 ? -0.224 -14.445 -13.727 1 95.06 288 CYS B N 1
ATOM 5215 C CA . CYS B 1 288 ? -1.423 -13.617 -13.82 1 95.06 288 CYS B CA 1
ATOM 5216 C C . CYS B 1 288 ? -2.678 -14.477 -13.875 1 95.06 288 CYS B C 1
ATOM 5218 O O . CYS B 1 288 ? -3.764 -13.984 -14.18 1 95.06 288 CYS B O 1
ATOM 5220 N N . ALA B 1 289 ? -2.479 -15.781 -13.695 1 95.69 289 ALA B N 1
ATOM 5221 C CA . ALA B 1 289 ? -3.684 -16.609 -13.656 1 95.69 289 ALA B CA 1
ATOM 5222 C C . ALA B 1 289 ? -4.715 -16.031 -12.688 1 95.69 289 ALA B C 1
ATOM 5224 O O . ALA B 1 289 ? -4.359 -15.539 -11.617 1 95.69 289 ALA B O 1
ATOM 5225 N N . THR B 1 290 ? -6.02 -16.094 -13.078 1 96.88 290 THR B N 1
ATOM 5226 C CA . THR B 1 290 ? -7.051 -15.406 -12.305 1 96.88 290 THR B CA 1
ATOM 5227 C C . THR B 1 290 ? -8.32 -16.25 -12.234 1 96.88 290 THR B C 1
ATOM 5229 O O . THR B 1 290 ? -8.797 -16.75 -13.25 1 96.88 290 THR B O 1
ATOM 5232 N N . VAL B 1 291 ? -8.812 -16.422 -11.039 1 98.12 291 VAL B N 1
ATOM 5233 C CA . VAL B 1 291 ? -10.141 -17 -10.844 1 98.12 291 VAL B CA 1
ATOM 5234 C C . VAL B 1 291 ? -11.172 -15.891 -10.695 1 98.12 291 VAL B C 1
ATOM 5236 O O . VAL B 1 291 ? -11.039 -15.016 -9.836 1 98.12 291 VAL B O 1
ATOM 5239 N N . LEU B 1 292 ? -12.117 -15.891 -11.57 1 97.88 292 LEU B N 1
ATOM 5240 C CA . LEU B 1 292 ? -13.25 -14.969 -11.477 1 97.88 292 LEU B CA 1
ATOM 5241 C C . LEU B 1 292 ? -14.414 -15.609 -10.742 1 97.88 292 LEU B C 1
ATOM 5243 O O . LEU B 1 292 ? -14.82 -16.734 -11.07 1 97.88 292 LEU B O 1
ATOM 5247 N N . ILE B 1 293 ? -14.898 -14.953 -9.773 1 98.56 293 ILE B N 1
ATOM 5248 C CA . ILE B 1 293 ? -16.047 -15.383 -8.984 1 98.56 293 ILE B CA 1
ATOM 5249 C C . ILE B 1 293 ? -17.188 -14.391 -9.164 1 98.56 293 ILE B C 1
ATOM 5251 O O . ILE B 1 293 ? -17.125 -13.258 -8.688 1 98.56 293 ILE B O 1
ATOM 5255 N N . GLU B 1 294 ? -18.203 -14.836 -9.805 1 97.88 294 GLU B N 1
ATOM 5256 C CA . GLU B 1 294 ? -19.328 -13.953 -10.117 1 97.88 294 GLU B CA 1
ATOM 5257 C C . GLU B 1 294 ? -20.578 -14.344 -9.344 1 97.88 294 GLU B C 1
ATOM 5259 O O . GLU B 1 294 ? -21.062 -15.469 -9.477 1 97.88 294 GLU B O 1
ATOM 5264 N N . LEU B 1 295 ? -21.047 -13.414 -8.562 1 97.56 295 LEU B N 1
ATOM 5265 C CA . LEU B 1 295 ? -22.266 -13.625 -7.785 1 97.56 295 LEU B CA 1
ATOM 5266 C C . LEU B 1 295 ? -23.469 -13.031 -8.5 1 97.56 295 LEU B C 1
ATOM 5268 O O . LEU B 1 295 ? -23.453 -11.867 -8.914 1 97.56 295 LEU B O 1
ATOM 5272 N N . TYR B 1 296 ? -24.484 -13.859 -8.656 1 96.19 296 TYR B N 1
ATOM 5273 C CA . TYR B 1 296 ? -25.75 -13.453 -9.273 1 96.19 296 TYR B CA 1
ATOM 5274 C C . TYR B 1 296 ? -26.922 -13.672 -8.328 1 96.19 296 TYR B C 1
ATOM 5276 O O . TYR B 1 296 ? -26.844 -14.508 -7.418 1 96.19 296 TYR B O 1
ATOM 5284 N N . GLN B 1 297 ? -27.875 -12.875 -8.555 1 93.81 297 GLN B N 1
ATOM 5285 C CA . GLN B 1 297 ? -29.141 -13.055 -7.855 1 93.81 297 GLN B CA 1
ATOM 5286 C C . GLN B 1 297 ? -30.281 -13.305 -8.836 1 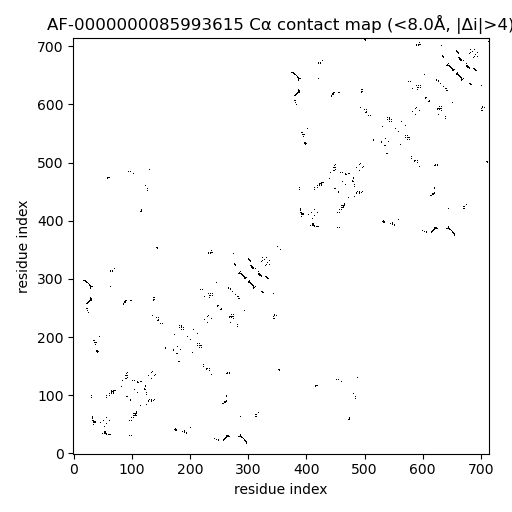93.81 297 GLN B C 1
ATOM 5288 O O . GLN B 1 297 ? -30.344 -12.672 -9.891 1 93.81 297 GLN B O 1
ATOM 5293 N N . SER B 1 298 ? -31.062 -14.328 -8.508 1 91.25 298 SER B N 1
ATOM 5294 C CA . SER B 1 298 ? -32.25 -14.656 -9.297 1 91.25 298 SER B CA 1
ATOM 5295 C C . SER B 1 298 ? -33.375 -15.117 -8.406 1 91.25 298 SER B C 1
ATOM 5297 O O . SER B 1 298 ? -33.25 -16.109 -7.684 1 91.25 298 SER B O 1
ATOM 5299 N N . GLU B 1 299 ? -34.5 -14.383 -8.469 1 89.12 299 GLU B N 1
ATOM 5300 C CA . GLU B 1 299 ? -35.688 -14.711 -7.723 1 89.12 299 GLU B CA 1
ATOM 5301 C C . GLU B 1 299 ? -35.375 -14.945 -6.246 1 89.12 299 GLU B C 1
ATOM 5303 O O . GLU B 1 299 ? -35.781 -15.961 -5.676 1 89.12 299 GLU B O 1
ATOM 5308 N N . GLY B 1 300 ? -34.531 -14.156 -5.68 1 86.75 300 GLY B N 1
ATOM 5309 C CA . GLY B 1 300 ? -34.25 -14.195 -4.254 1 86.75 300 GLY B CA 1
ATOM 5310 C C . GLY B 1 300 ? -33.125 -15.141 -3.895 1 86.75 300 GLY B C 1
ATOM 5311 O O . GLY B 1 300 ? -32.625 -15.125 -2.766 1 86.75 300 GLY B O 1
ATOM 5312 N N . ASP B 1 301 ? -32.75 -16.016 -4.887 1 93.19 301 ASP B N 1
ATOM 5313 C CA . ASP B 1 301 ? -31.656 -16.953 -4.641 1 93.19 301 ASP B CA 1
ATOM 5314 C C . ASP B 1 301 ? -30.344 -16.406 -5.199 1 93.19 301 ASP B C 1
ATOM 5316 O O . ASP B 1 301 ? -30.344 -15.555 -6.09 1 93.19 301 ASP B O 1
ATOM 5320 N N . ASN B 1 302 ? -29.312 -16.891 -4.613 1 96.31 302 ASN B N 1
ATOM 5321 C CA . ASN B 1 302 ? -27.984 -16.484 -5.047 1 96.31 302 ASN B CA 1
ATOM 5322 C C . ASN B 1 302 ? -27.25 -17.609 -5.777 1 96.31 302 ASN B C 1
ATOM 5324 O O . ASN B 1 302 ? -27.344 -18.766 -5.375 1 96.31 302 ASN B O 1
ATOM 5328 N N . PHE B 1 303 ? -26.625 -17.266 -6.871 1 97.06 303 PHE B N 1
ATOM 5329 C CA . PHE B 1 303 ? -25.875 -18.219 -7.684 1 97.06 303 PHE B CA 1
ATOM 5330 C C . PHE B 1 303 ? -24.453 -17.719 -7.938 1 97.06 303 PHE B C 1
ATOM 5332 O O . PHE B 1 303 ? -24.219 -16.5 -8.008 1 97.06 303 PHE B O 1
ATOM 5339 N N . VAL B 1 304 ? -23.547 -18.672 -8.062 1 98 304 VAL B N 1
ATOM 5340 C CA . VAL B 1 304 ? -22.141 -18.312 -8.273 1 98 304 VAL B CA 1
ATOM 5341 C C . VAL B 1 304 ? -21.625 -18.984 -9.547 1 98 304 VAL B C 1
ATOM 5343 O O . VAL B 1 304 ? -21.922 -20.141 -9.812 1 98 304 VAL B O 1
ATOM 5346 N N . ARG B 1 305 ? -20.969 -18.219 -10.32 1 97.81 305 ARG B N 1
ATOM 5347 C CA . ARG B 1 305 ? -20.234 -18.719 -11.477 1 97.81 305 ARG B CA 1
ATOM 5348 C C . ARG B 1 305 ? -18.719 -18.547 -11.289 1 97.81 305 ARG B C 1
ATOM 5350 O O . ARG B 1 305 ? -18.266 -17.453 -10.922 1 97.81 305 ARG B O 1
ATOM 5357 N N . TYR B 1 306 ? -17.984 -19.641 -11.484 1 98.19 306 TYR B N 1
ATOM 5358 C CA . TYR B 1 306 ? -16.516 -19.609 -11.43 1 98.19 306 TYR B CA 1
ATOM 5359 C C . TYR B 1 306 ? -15.914 -19.703 -12.82 1 98.19 306 TYR B C 1
ATOM 5361 O O . TYR B 1 306 ? -16.25 -20.594 -13.594 1 98.19 306 TYR B O 1
ATOM 5369 N N . LEU B 1 307 ? -15.094 -18.766 -13.141 1 97.31 307 LEU B N 1
ATOM 5370 C CA . LEU B 1 307 ? -14.328 -18.781 -14.383 1 97.31 307 LEU B CA 1
ATOM 5371 C C . LEU B 1 307 ? -12.836 -18.703 -14.094 1 97.31 307 LEU B C 1
ATOM 5373 O O . LEU B 1 307 ? -12.422 -18.234 -13.031 1 97.31 307 LEU B O 1
ATOM 5377 N N . TYR B 1 308 ? -12.047 -19.188 -15.031 1 96.5 308 TYR B N 1
ATOM 5378 C CA . TYR B 1 308 ? -10.602 -19.266 -14.82 1 96.5 308 TYR B CA 1
ATOM 5379 C C . TYR B 1 308 ? -9.844 -18.766 -16.047 1 96.5 308 TYR B C 1
ATOM 5381 O O . TYR B 1 308 ? -10.102 -19.219 -17.172 1 96.5 308 TYR B O 1
ATOM 5389 N N . LEU B 1 309 ? -9.062 -17.719 -15.82 1 93.56 309 LEU B N 1
ATOM 5390 C CA . LEU B 1 309 ? -8.109 -17.234 -16.812 1 93.56 309 LEU B CA 1
ATOM 5391 C C . LEU B 1 309 ? -6.727 -17.812 -16.578 1 93.56 309 LEU B C 1
ATOM 5393 O O . LEU B 1 309 ? -6.145 -17.641 -15.508 1 93.56 309 LEU B O 1
ATOM 5397 N N . ASN B 1 310 ? -6.176 -18.5 -17.562 1 86.69 310 ASN B N 1
ATOM 5398 C CA . ASN B 1 310 ? -4.879 -19.141 -17.375 1 86.69 310 ASN B CA 1
ATOM 5399 C C . ASN B 1 310 ? -3.982 -18.969 -18.594 1 86.69 310 ASN B C 1
ATOM 5401 O O . ASN B 1 310 ? -3.221 -19.875 -18.938 1 86.69 310 ASN B O 1
ATOM 5405 N N . SER B 1 311 ? -4.082 -17.859 -19.172 1 80.5 311 SER B N 1
ATOM 5406 C CA . SER B 1 311 ? -3.258 -17.594 -20.344 1 80.5 311 SER B CA 1
ATOM 5407 C C . SER B 1 311 ? -1.8 -17.375 -19.953 1 80.5 311 SER B C 1
ATOM 5409 O O . SER B 1 311 ? -1.514 -16.781 -18.922 1 80.5 311 SER B O 1
ATOM 5411 N N . THR B 1 312 ? -0.919 -17.812 -20.844 1 72.5 312 THR B N 1
ATOM 5412 C CA . THR B 1 312 ? 0.512 -17.609 -20.656 1 72.5 312 THR B CA 1
ATOM 5413 C C . THR B 1 312 ? 0.92 -16.219 -21.125 1 72.5 312 THR B C 1
ATOM 5415 O O . THR B 1 312 ? 1.986 -15.719 -20.75 1 72.5 312 THR B O 1
ATOM 5418 N N . THR B 1 313 ? 0.065 -15.625 -22.016 1 79.25 313 THR B N 1
ATOM 5419 C CA . THR B 1 313 ? 0.38 -14.305 -22.562 1 79.25 313 THR B CA 1
ATOM 5420 C C . THR B 1 313 ? -0.833 -13.383 -22.484 1 79.25 313 THR B C 1
ATOM 5422 O O . THR B 1 313 ? -1.366 -12.969 -23.516 1 79.25 313 THR B O 1
ATOM 5425 N N . PRO B 1 314 ? -1.146 -13.039 -21.281 1 76.06 314 PRO B N 1
ATOM 5426 C CA . PRO B 1 314 ? -2.383 -12.273 -21.125 1 76.06 314 PRO B CA 1
ATOM 5427 C C . PRO B 1 314 ? -2.328 -10.906 -21.812 1 76.06 314 PRO B C 1
ATOM 5429 O O . PRO B 1 314 ? -3.367 -10.281 -22.016 1 76.06 314 PRO B O 1
ATOM 5432 N N . GLU B 1 315 ? -1.139 -10.477 -22.266 1 76.56 315 GLU B N 1
ATOM 5433 C CA . GLU B 1 315 ? -1.003 -9.188 -22.922 1 76.56 315 GLU B CA 1
ATOM 5434 C C . GLU B 1 315 ? -1.244 -9.305 -24.422 1 76.56 315 GLU B C 1
ATOM 5436 O O . GLU B 1 315 ? -1.474 -8.305 -25.109 1 76.56 315 GLU B O 1
ATOM 5441 N N . ARG B 1 316 ? -1.155 -10.438 -24.953 1 73.38 316 ARG B N 1
ATOM 5442 C CA . ARG B 1 316 ? -1.17 -10.586 -26.406 1 73.38 316 ARG B CA 1
ATOM 5443 C C . ARG B 1 316 ? -2.443 -11.289 -26.875 1 73.38 316 ARG B C 1
ATOM 5445 O O . ARG B 1 316 ? -3.004 -10.938 -27.906 1 73.38 316 ARG B O 1
ATOM 5452 N N . GLU B 1 317 ? -2.758 -12.344 -26.156 1 68.75 317 GLU B N 1
ATOM 5453 C CA . GLU B 1 317 ? -3.842 -13.188 -26.641 1 68.75 317 GLU B CA 1
ATOM 5454 C C . GLU B 1 317 ? -5.129 -12.938 -25.859 1 68.75 317 GLU B C 1
ATOM 5456 O O . GLU B 1 317 ? -5.086 -12.539 -24.703 1 68.75 317 GLU B O 1
ATOM 5461 N N . PRO B 1 318 ? -6.086 -12.969 -26.703 1 66.62 318 PRO B N 1
ATOM 5462 C CA . PRO B 1 318 ? -7.352 -12.898 -25.969 1 66.62 318 PRO B CA 1
ATOM 5463 C C . PRO B 1 318 ? -7.43 -13.922 -24.828 1 66.62 318 PRO B C 1
ATOM 5465 O O . PRO B 1 318 ? -7.039 -15.078 -25 1 66.62 318 PRO B O 1
ATOM 5468 N N . GLN B 1 319 ? -7.77 -13.43 -23.766 1 73 319 GLN B N 1
ATOM 5469 C CA . GLN B 1 319 ? -7.906 -14.336 -22.625 1 73 319 GLN B CA 1
ATOM 5470 C C . GLN B 1 319 ? -9.062 -15.305 -22.828 1 73 319 GLN B C 1
ATOM 5472 O O . GLN B 1 319 ? -10.141 -14.914 -23.297 1 73 319 GLN B O 1
ATOM 5477 N N . GLN B 1 320 ? -8.695 -16.578 -22.828 1 82.62 320 GLN B N 1
ATOM 5478 C CA . GLN B 1 320 ? -9.734 -17.609 -22.891 1 82.62 320 GLN B CA 1
ATOM 5479 C C . GLN B 1 320 ? -10.266 -17.922 -21.484 1 82.62 320 GLN B C 1
ATOM 5481 O O . GLN B 1 320 ? -9.492 -18.188 -20.562 1 82.62 320 GLN B O 1
ATOM 5486 N N . LEU B 1 321 ? -11.539 -17.781 -21.406 1 90.5 321 LEU B N 1
ATOM 5487 C CA . LEU B 1 321 ? -12.195 -18.094 -20.125 1 90.5 321 LEU B CA 1
ATOM 5488 C C . LEU B 1 321 ? -12.531 -19.578 -20.047 1 90.5 321 LEU B C 1
ATOM 5490 O O . LEU B 1 321 ? -13.094 -20.141 -20.984 1 90.5 321 LEU B O 1
ATOM 5494 N N . HIS B 1 322 ? -12.164 -20.219 -19.016 1 94.5 322 HIS B N 1
ATOM 5495 C CA . HIS B 1 322 ? -12.539 -21.594 -18.734 1 94.5 322 HIS B CA 1
ATOM 5496 C C . HIS B 1 322 ? -13.57 -21.672 -17.609 1 94.5 322 HIS B C 1
ATOM 5498 O O . HIS B 1 322 ? -13.336 -21.125 -16.516 1 94.5 322 HIS B O 1
ATOM 5504 N N . LEU B 1 323 ? -14.688 -22.281 -17.922 1 96.75 323 LEU B N 1
ATOM 5505 C CA . LEU B 1 323 ? -15.695 -22.484 -16.891 1 96.75 323 LEU B CA 1
ATOM 5506 C C . LEU B 1 323 ? -15.227 -23.531 -15.883 1 96.75 323 LEU B C 1
ATOM 5508 O O . LEU B 1 323 ? -14.719 -24.594 -16.266 1 96.75 323 LEU B O 1
ATOM 5512 N N . LEU B 1 324 ? -15.258 -23.156 -14.633 1 97.75 324 LEU B N 1
ATOM 5513 C CA . LEU B 1 324 ? -15.008 -24.109 -13.547 1 97.75 324 LEU B CA 1
ATOM 5514 C C . LEU B 1 324 ? -16.312 -24.562 -12.906 1 97.75 324 LEU B C 1
ATOM 5516 O O . LEU B 1 324 ? -17.141 -23.734 -12.523 1 97.75 324 LEU B O 1
ATOM 5520 N N . THR B 1 325 ? -16.5 -25.828 -12.836 1 97.19 325 THR B N 1
ATOM 5521 C CA . THR B 1 325 ? -17.734 -26.359 -12.25 1 97.19 325 THR B CA 1
ATOM 5522 C C . THR B 1 325 ? -17.422 -27.234 -11.039 1 97.19 325 THR B C 1
ATOM 5524 O O . THR B 1 325 ? -16.766 -28.266 -11.164 1 97.19 325 THR B O 1
ATOM 5527 N N . ILE B 1 326 ? -17.906 -26.797 -9.977 1 96.81 326 ILE B N 1
ATOM 5528 C CA . ILE B 1 326 ? -17.797 -27.594 -8.758 1 96.81 326 ILE B CA 1
ATOM 5529 C C . ILE B 1 326 ? -18.578 -28.891 -8.93 1 96.81 326 ILE B C 1
ATOM 5531 O O . ILE B 1 326 ? -19.672 -28.906 -9.516 1 96.81 326 ILE B O 1
ATOM 5535 N N . PRO B 1 327 ? -18.062 -30.031 -8.383 1 97.31 327 PRO B N 1
ATOM 5536 C CA . PRO B 1 327 ? -18.797 -31.281 -8.492 1 97.31 327 PRO B CA 1
ATOM 5537 C C . PRO B 1 327 ? -20.234 -31.1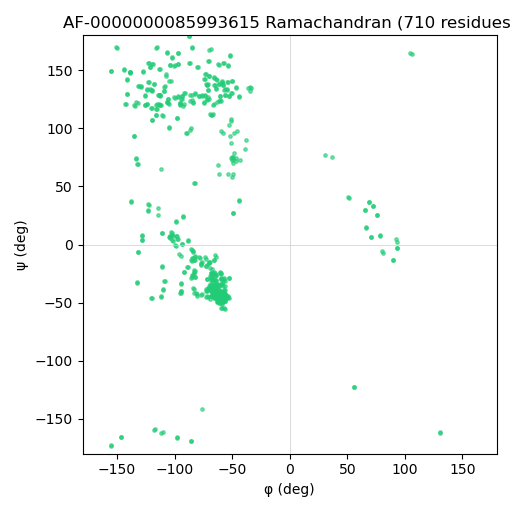72 -7.996 1 97.31 327 PRO B C 1
ATOM 5539 O O . PRO B 1 327 ? -20.469 -30.641 -6.914 1 97.31 327 PRO B O 1
ATOM 5542 N N . GLY B 1 328 ? -21.141 -31.578 -8.797 1 96.88 328 GLY B N 1
ATOM 5543 C CA . GLY B 1 328 ? -22.547 -31.531 -8.445 1 96.88 328 GLY B CA 1
ATOM 5544 C C . GLY B 1 328 ? -23.234 -30.266 -8.906 1 96.88 328 GLY B C 1
ATOM 5545 O O . GLY B 1 328 ? -24.438 -30.109 -8.727 1 96.88 328 GLY B O 1
ATOM 5546 N N . CYS B 1 329 ? -22.516 -29.422 -9.461 1 96.19 329 CYS B N 1
ATOM 5547 C CA . CYS B 1 329 ? -23.078 -28.141 -9.906 1 96.19 329 CYS B CA 1
ATOM 5548 C C . CYS B 1 329 ? -23 -28 -11.422 1 96.19 329 CYS B C 1
ATOM 5550 O O . CYS B 1 329 ? -22.469 -28.891 -12.102 1 96.19 329 CYS B O 1
ATOM 5552 N N . THR B 1 330 ? -23.703 -26.969 -11.922 1 94.62 330 THR B N 1
ATOM 5553 C CA . THR B 1 330 ? -23.594 -26.5 -13.305 1 94.62 330 THR B CA 1
ATOM 5554 C C . THR B 1 330 ? -22.922 -25.141 -13.359 1 94.62 330 THR B C 1
ATOM 5556 O O . THR B 1 330 ? -22.219 -24.75 -12.422 1 94.62 330 THR B O 1
ATOM 5559 N N . GLU B 1 331 ? -23.094 -24.453 -14.438 1 96.06 331 GLU B N 1
ATOM 5560 C CA . GLU B 1 331 ? -22.453 -23.172 -14.641 1 96.06 331 GLU B CA 1
ATOM 5561 C C . GLU B 1 331 ? -22.797 -22.188 -13.523 1 96.06 331 GLU B C 1
ATOM 5563 O O . GLU B 1 331 ? -21.938 -21.453 -13.039 1 96.06 331 GLU B O 1
ATOM 5568 N N . PHE B 1 332 ? -24.047 -22.156 -13.227 1 96.62 332 PHE B N 1
ATOM 5569 C CA . PHE B 1 332 ? -24.531 -21.328 -12.125 1 96.62 332 PHE B CA 1
ATOM 5570 C C . PHE B 1 332 ? -24.875 -22.172 -10.906 1 96.62 332 PHE B C 1
ATOM 5572 O O . PHE B 1 332 ? -25.922 -22.812 -10.867 1 96.62 332 PHE B O 1
ATOM 5579 N N . CYS B 1 333 ? -23.984 -22.188 -9.969 1 97.38 333 CYS B N 1
ATOM 5580 C CA . CYS B 1 333 ? -24.094 -23.031 -8.789 1 97.38 333 CYS B CA 1
ATOM 5581 C C . CYS B 1 333 ? -24.75 -22.281 -7.641 1 97.38 333 CYS B C 1
ATOM 5583 O O . CYS B 1 333 ? -24.328 -21.156 -7.305 1 97.38 333 CYS B O 1
ATOM 5585 N N . PRO B 1 334 ? -25.844 -22.797 -7.043 1 97.31 334 PRO B N 1
ATOM 5586 C CA . PRO B 1 334 ? -26.422 -22.125 -5.883 1 97.31 334 PRO B CA 1
ATOM 5587 C C . PRO B 1 334 ? -25.391 -21.891 -4.77 1 97.31 334 PRO B C 1
ATOM 5589 O O . PRO B 1 334 ? -24.641 -22.812 -4.418 1 97.31 334 PRO B O 1
ATOM 5592 N N . LEU B 1 335 ? -25.359 -20.688 -4.234 1 97.44 335 LEU B N 1
ATOM 5593 C CA . LEU B 1 335 ? -24.422 -20.344 -3.174 1 97.44 335 LEU B CA 1
ATOM 5594 C C . LEU B 1 335 ? -24.578 -21.281 -1.985 1 97.44 335 LEU B C 1
ATOM 5596 O O . LEU B 1 335 ? -23.594 -21.75 -1.415 1 97.44 335 LEU B O 1
ATOM 5600 N N . ASP B 1 336 ? -25.844 -21.625 -1.631 1 96.88 336 ASP B N 1
ATOM 5601 C CA . ASP B 1 336 ? -26.109 -22.516 -0.505 1 96.88 336 ASP B CA 1
ATOM 5602 C C . ASP B 1 336 ? -25.469 -23.891 -0.73 1 96.88 336 ASP B C 1
ATOM 5604 O O . ASP B 1 336 ? -24.984 -24.516 0.212 1 96.88 336 ASP B O 1
ATOM 5608 N N . TYR B 1 337 ? -25.562 -24.359 -1.94 1 97.56 337 TYR B N 1
ATOM 5609 C CA . TYR B 1 337 ? -24.938 -25.641 -2.26 1 97.56 337 TYR B CA 1
ATOM 5610 C C . TYR B 1 337 ? -23.438 -25.578 -2.045 1 97.56 337 TYR B C 1
ATOM 5612 O O . TYR B 1 337 ? -22.844 -26.5 -1.454 1 97.56 337 TYR B O 1
ATOM 5620 N N . ILE B 1 338 ? -22.781 -24.531 -2.5 1 98.12 338 ILE B N 1
ATOM 5621 C CA . ILE B 1 338 ? -21.328 -24.391 -2.387 1 98.12 338 ILE B CA 1
ATOM 5622 C C . ILE B 1 338 ? -20.922 -24.359 -0.913 1 98.12 338 ILE B C 1
ATOM 5624 O O . ILE B 1 338 ? -19.938 -24.984 -0.522 1 98.12 338 ILE B O 1
ATOM 5628 N N . LEU B 1 339 ? -21.719 -23.609 -0.118 1 97.62 339 LEU B N 1
ATOM 5629 C CA . LEU B 1 339 ? -21.438 -23.5 1.311 1 97.62 339 LEU B CA 1
ATOM 5630 C C . LEU B 1 339 ? -21.5 -24.875 1.973 1 97.62 339 LEU B C 1
ATOM 5632 O O . LEU B 1 339 ? -20.641 -25.219 2.787 1 97.62 339 LEU B O 1
ATOM 5636 N N . GLU B 1 340 ? -22.453 -25.641 1.59 1 97.44 340 GLU B N 1
ATOM 5637 C CA . GLU B 1 340 ? -22.578 -26.984 2.139 1 97.44 340 GLU B CA 1
ATOM 5638 C C . GLU B 1 340 ? -21.469 -27.906 1.625 1 97.44 340 GLU B C 1
ATOM 5640 O O . GLU B 1 340 ? -20.859 -28.641 2.4 1 97.44 340 GLU B O 1
ATOM 5645 N N . TYR B 1 341 ? -21.234 -27.844 0.355 1 97.19 341 TYR B N 1
ATOM 5646 C CA . TYR B 1 341 ? -20.234 -28.672 -0.3 1 97.19 341 TYR B CA 1
ATOM 5647 C C . TYR B 1 341 ? -18.859 -28.453 0.323 1 97.19 341 TYR B C 1
ATOM 5649 O O . TYR B 1 341 ? -18.078 -29.391 0.432 1 97.19 341 TYR B O 1
ATOM 5657 N N . THR B 1 342 ? -18.516 -27.203 0.764 1 97.31 342 THR B N 1
ATOM 5658 C CA . THR B 1 342 ? -17.172 -26.844 1.188 1 97.31 342 THR B CA 1
ATOM 5659 C C . THR B 1 342 ? -17.078 -26.766 2.709 1 97.31 342 THR B C 1
ATOM 5661 O O . THR B 1 342 ? -16.062 -26.344 3.26 1 97.31 342 THR B O 1
ATOM 5664 N N . ARG B 1 343 ? -18.047 -27.125 3.389 1 97 343 ARG B N 1
ATOM 5665 C CA . ARG B 1 343 ? -18.141 -26.969 4.836 1 97 343 ARG B CA 1
ATOM 5666 C C . ARG B 1 343 ? -16.953 -27.641 5.535 1 97 343 ARG B C 1
ATOM 5668 O O . ARG B 1 343 ? -16.344 -27.062 6.43 1 97 343 ARG B O 1
ATOM 5675 N N . ASP B 1 344 ? -16.609 -28.828 5.066 1 96.38 344 ASP B N 1
ATOM 5676 C CA . ASP B 1 344 ? -15.562 -29.609 5.73 1 96.38 344 ASP B CA 1
ATOM 5677 C C . ASP B 1 344 ? -14.172 -29.203 5.246 1 96.38 344 ASP B C 1
ATOM 5679 O O . ASP B 1 344 ? -13.164 -29.609 5.816 1 96.38 344 ASP B O 1
ATOM 5683 N N . ILE B 1 345 ? -14.125 -28.453 4.215 1 97.44 345 ILE B N 1
ATOM 5684 C CA . ILE B 1 345 ? -12.859 -28 3.652 1 97.44 345 ILE B CA 1
ATOM 5685 C C . ILE B 1 345 ? -12.359 -26.781 4.434 1 97.44 345 ILE B C 1
ATOM 5687 O O . ILE B 1 345 ? -11.148 -26.562 4.543 1 97.44 345 ILE B O 1
ATOM 5691 N N . ILE B 1 346 ? -13.227 -25.984 5.027 1 97.5 346 ILE B N 1
ATOM 5692 C CA . ILE B 1 346 ? -12.883 -24.766 5.754 1 97.5 346 ILE B CA 1
ATOM 5693 C C . ILE B 1 346 ? -12.477 -25.109 7.184 1 97.5 346 ILE B C 1
ATOM 5695 O O . ILE B 1 346 ? -13.258 -25.688 7.934 1 97.5 346 ILE B O 1
ATOM 5699 N N . PRO B 1 347 ? -11.289 -24.719 7.516 1 96.12 347 PRO B N 1
ATOM 5700 C CA . PRO B 1 347 ? -10.867 -25.016 8.891 1 96.12 347 PRO B CA 1
ATOM 5701 C C . PRO B 1 347 ? -11.695 -24.266 9.93 1 96.12 347 PRO B C 1
ATOM 5703 O O . PRO B 1 347 ? -12.062 -23.109 9.711 1 96.12 347 PRO B O 1
ATOM 5706 N N . GLN B 1 348 ? -11.945 -24.906 11.031 1 95.19 348 GLN B N 1
ATOM 5707 C CA . GLN B 1 348 ? -12.656 -24.266 12.133 1 95.19 348 GLN B CA 1
ATOM 5708 C C . GLN B 1 348 ? -11.703 -23.391 12.961 1 95.19 348 GLN B C 1
ATOM 5710 O O . GLN B 1 348 ? -12.062 -22.281 13.359 1 95.19 348 GLN B O 1
ATOM 5715 N N . ASN B 1 349 ? -10.594 -23.891 13.227 1 95.31 349 ASN B N 1
ATOM 5716 C CA . ASN B 1 349 ? -9.477 -23.188 13.867 1 95.31 349 ASN B CA 1
ATOM 5717 C C . ASN B 1 349 ? -8.156 -23.484 13.172 1 95.31 349 ASN B C 1
ATOM 5719 O O . ASN B 1 349 ? -7.465 -24.453 13.516 1 95.31 349 ASN B O 1
ATOM 5723 N N . TRP B 1 350 ? -7.809 -22.641 12.258 1 95.31 350 TRP B N 1
ATOM 5724 C CA . TRP B 1 350 ? -6.68 -22.891 11.367 1 95.31 350 TRP B CA 1
ATOM 5725 C C . TRP B 1 350 ? -5.387 -23.062 12.156 1 95.31 350 TRP B C 1
ATOM 5727 O O . TRP B 1 350 ? -4.598 -23.969 11.891 1 95.31 350 TRP B O 1
ATOM 5737 N N . GLU B 1 351 ? -5.137 -22.172 13.133 1 94.25 351 GLU B N 1
ATOM 5738 C CA . GLU B 1 351 ? -3.898 -22.203 13.898 1 94.25 351 GLU B CA 1
ATOM 5739 C C . GLU B 1 351 ? -3.742 -23.516 14.648 1 94.25 351 GLU B C 1
ATOM 5741 O O . GLU B 1 351 ? -2.652 -24.094 14.68 1 94.25 351 GLU B O 1
ATOM 5746 N N . LYS B 1 352 ? -4.805 -23.984 15.25 1 94.88 352 LYS B N 1
ATOM 5747 C CA . LYS B 1 352 ? -4.785 -25.25 15.977 1 94.88 352 LYS B CA 1
ATOM 5748 C C . LYS B 1 352 ? -4.609 -26.422 15.023 1 94.88 352 LYS B C 1
ATOM 5750 O O . LYS B 1 352 ? -3.797 -27.328 15.273 1 94.88 352 LYS B O 1
ATOM 5755 N N . GLU B 1 353 ? -5.367 -26.359 13.93 1 95.19 353 GLU B N 1
ATOM 5756 C CA . GLU B 1 353 ? -5.344 -27.484 12.984 1 95.19 353 GLU B CA 1
ATOM 5757 C C . GLU B 1 353 ? -4.004 -27.562 12.258 1 95.19 353 GLU B C 1
ATOM 5759 O O . GLU B 1 353 ? -3.576 -28.641 11.852 1 95.19 353 GLU B O 1
ATOM 5764 N N . CYS B 1 354 ? -3.344 -26.406 12.125 1 93.69 354 CYS B N 1
ATOM 5765 C CA . CYS B 1 354 ? -2.027 -26.344 11.5 1 93.69 354 CYS B CA 1
ATOM 5766 C C . CYS B 1 354 ? -0.929 -26.656 12.508 1 93.69 354 CYS B C 1
ATOM 5768 O O . CYS B 1 354 ? 0.248 -26.734 12.148 1 93.69 354 CYS B O 1
ATOM 5770 N N . GLN B 1 355 ? -1.299 -26.844 13.797 1 89.62 355 GLN B N 1
ATOM 5771 C CA . GLN B 1 355 ? -0.386 -27.234 14.875 1 89.62 355 GLN B CA 1
ATOM 5772 C C . GLN B 1 355 ? 0.638 -26.141 15.141 1 89.62 355 GLN B C 1
ATOM 5774 O O . GLN B 1 355 ? 1.826 -26.422 15.312 1 89.62 355 GLN B O 1
ATOM 5779 N N . ILE B 1 356 ? 0.363 -24.875 14.938 1 81.44 356 ILE B N 1
ATOM 5780 C CA . ILE B 1 356 ? 1.199 -23.75 15.336 1 81.44 356 ILE B CA 1
ATOM 5781 C C . ILE B 1 356 ? 1.141 -23.578 16.859 1 81.44 356 ILE B C 1
ATOM 5783 O O . ILE B 1 356 ? 2.143 -23.219 17.484 1 81.44 356 ILE B O 1
ATOM 5787 N N . LEU B 1 357 ? -0 -23.719 17.578 1 66.5 357 LEU B N 1
ATOM 5788 C CA . LEU B 1 357 ? -0.185 -23.641 19.031 1 66.5 357 LEU B CA 1
ATOM 5789 C C . LEU B 1 357 ? -0.183 -25.031 19.656 1 66.5 357 LEU B C 1
ATOM 5791 O O . LEU B 1 357 ? -0.584 -26.016 19 1 66.5 357 LEU B O 1
#

Organism: Nephila pilipes (NCBI:txid299642)

Radius of gyration: 29.79 Å; Cα contacts (8 Å, |Δi|>4): 1258; chains: 2; bounding box: 72×94×69 Å

InterPro domains:
  IPR000560 Histidine phosphatase superfamily, clade-2 [PF00328] (47-308)
  IPR000560 Histidine phosphatase superfamily, clade-2 [cd07061] (56-308)
  IPR029033 Histidine phosphatase superfamily [G3DSA:3.40.50.1240] (27-356)
  IPR029033 Histidine phosphatase superfamily [SSF53254] (29-354)
  IPR050645 Histidine Acid Phosphatase [PTHR11567] (29-356)

Solvent-accessible surface area (backbone atoms only — not comparable to full-atom values): 37971 Å² total; per-residue (Å²): 133,83,80,78,76,76,76,74,79,72,72,76,76,68,78,87,64,87,67,69,67,40,82,61,35,39,37,36,44,25,22,29,32,38,49,37,40,72,56,81,50,75,57,52,88,64,62,72,76,75,41,82,74,33,66,50,22,47,34,64,65,14,36,30,30,22,25,33,44,13,43,51,51,28,65,73,39,48,92,77,51,70,38,62,72,78,28,49,46,39,37,18,13,62,50,65,40,20,41,43,20,43,47,28,15,48,36,41,39,38,31,32,48,86,92,50,43,51,44,90,96,42,67,47,51,77,73,79,69,48,56,37,75,83,41,21,64,45,26,55,63,58,91,34,57,52,46,51,51,50,27,51,53,51,48,54,58,51,54,67,68,42,59,87,43,47,66,58,53,50,51,49,29,67,63,35,58,42,84,69,84,53,53,64,47,48,29,48,50,39,50,28,52,51,42,36,51,75,69,69,46,86,72,56,64,79,51,63,78,39,39,69,58,42,50,49,50,25,48,51,47,58,36,48,64,62,71,48,70,62,27,28,19,70,54,6,11,50,41,50,46,52,56,50,52,52,50,52,35,45,76,68,65,66,49,72,71,47,38,35,39,40,37,20,22,40,45,66,45,51,40,25,38,31,43,50,52,68,62,50,89,68,61,84,54,39,51,47,17,28,41,37,40,38,35,28,38,43,96,91,41,49,29,35,32,40,34,34,37,60,38,86,46,50,65,78,44,82,75,58,78,37,83,46,51,45,85,94,48,52,69,68,23,47,45,69,56,51,55,61,74,42,51,85,36,37,61,90,48,57,56,60,74,23,57,75,108,125,92,78,83,76,75,76,73,77,71,73,74,77,69,77,85,64,87,67,72,67,41,83,62,36,38,36,36,46,25,22,30,33,39,49,38,38,72,57,81,49,75,57,51,87,65,63,72,78,74,41,83,72,33,66,51,23,46,34,62,65,14,38,29,30,22,24,36,45,13,42,52,50,27,67,74,40,48,92,76,52,70,37,62,72,77,28,48,48,39,38,20,12,61,51,64,40,19,41,41,21,44,47,28,16,49,35,41,40,36,31,32,44,87,92,50,43,51,46,92,94,42,66,47,51,76,73,79,70,48,57,38,74,84,41,22,66,43,26,56,62,60,91,34,57,52,47,49,50,51,27,50,52,50,49,55,56,50,54,65,68,42,62,87,43,48,65,59,52,51,52,49,29,68,63,34,58,42,83,69,83,52,54,66,48,47,29,48,50,40,50,27,52,49,44,37,50,74,70,70,46,86,72,56,64,77,52,63,78,39,40,70,58,41,49,49,49,25,47,51,47,58,36,49,65,61,70,48,71,63,26,29,21,71,54,5,11,50,40,48,46,53,57,52,49,52,50,52,35,45,77,69,64,66,49,71,72,46,38,34,37,39,37,21,22,41,44,66,46,53,40,25,38,30,44,50,51,66,61,50,88,69,60,85,56,39,51,47,16,28,42,37,38,38,34,27,38,43,95,93,40,50,29,35,33,40,34,35,37,59,40,87,46,49,64,77,43,82,74,57,78,38,82,47,52,43,84,93,48,51,68,68,26,46,46,68,56,53,53,61,72,42,50,84,35,37,61,91,50,57,56,60,73,24,57,77,106

Sequence (714 aa):
MKKNSRAALRVACSSSRDIKMVPNNKEQVSRHCDLSPSKLYPEDPNSADIWKEGLGEITLKGKFQAYALGCYLRARYGGFITSDPTEVEVLSASNKHCITSSQSLITALYAPDSNWEIVQDFPWQPMYIQFGNDTDKYLSQPSCPLATEETQKLTSEEMEKLENYEDLIYYWKENSGWDFKDLEDIEALYNTVRAEAKYGLNIPSWAQNYWNYLQYLHDLSYSLKFKTSNQKRLRGGPLLDVTLDKMKRKASAELGKTKVIHYTTLGNNIAAFLYAMDVWNGLEPESCATVLIELYQSEGDNFVRYLYLNSTTPEREPQQLHLLTIPGCTEFCPLDYILEYTRDIIPQNWEKECQILMKKNSRAALRVACSSSRDIKMVPNNKEQVSRHCDLSPSKLYPEDPNSADIWKEGLGEITLKGKFQAYALGCYLRARYGGFITSDPTEVEVLSASNKHCITSSQSLITALYAPDSNWEIVQDFPWQPMYIQFGNDTDKYLSQPSCPLATEETQKLTSEEMEKLENYEDLIYYWKENSGWDFKDLEDIEALYNTVRAEAKYGLNIPSWAQNYWNYLQYLHDLSYSLKFKTSNQKRLRGGPLLDVTLDKMKRKASAELGKTKVIHYTTLGNNIAAFLYAMDVWNGLEPESCATVLIELYQSEGDNFVRYLYLNSTTPEREPQQLHLLTIPGCTEFCPLDYILEYTRDIIPQNWEKECQIL

pLDDT: mean 91.15, std 14.85, range [19.34, 98.69]

Secondary structure (DSSP, 8-state):
---------------------EEEEEEEEEE---B--S---TT-SS-GGG-TT-TTSB-HHHHHHHHHHHHHHHHHHTTT--S-GGGEEEEE-SSHHHHHHHHHHHHHHT---TTT-SSTT--------B-SHHHHHHHS----HHHHHHHHHHHHHHHHHGGGGHHHHHHHHHHH-----SHHHHHHHHHHHHHHHHTT----HHHHTTHHHHHHHHHHHHHTTS-SHHHIIIIIHHHHHHHHHHHHHHHTT-STT--EEEEEE-HHHHHHHHHHTT---SSPPPTT-EEEEEEEEETTEEEEEEEEE--S-TTTSPPPEEEE--TT--SSEEHHHHHHHTTTTS-SSHHHHTT--/---------------------EEEEEEEEEE---B--S---TT-SS-GGG-TT-TTSB-HHHHHHHHHHHHHHHHHHTTT--S-GGGEEEEE-SSHHHHHHHHHHHHHHT---TTT-SSTT--------B-SHHHHHHHS----HHHHHHHHHHHHHHHHHGGGGHHHHHHHHHHH-----SHHHHHHHHHHHHHHHHTT----HHHHTTHHHHHHHHHHHHHTTS-SHHHIIIIIHHHHHHHHHHHHHHHTT-STT--EEEEEE-HHHHHHHHHHTT---SSPPPTT-EEEEEEEEETTEEEEEEEEE--S-TTTSPPPEEEE--TT--SSEEHHHHHHHTTTTS-SSHHHHTT--